Protein AF-0000000078074806 (afdb_homodimer)

Structure (mmCIF, N/CA/C/O backbone):
data_AF-0000000078074806-model_v1
#
loop_
_entity.id
_entity.type
_entity.pdbx_description
1 polymer 'Unsaturated rhamnogalacturonyl hydrolase YesR'
#
loop_
_atom_site.group_PDB
_atom_site.id
_atom_site.type_symbol
_atom_site.label_atom_id
_atom_site.label_alt_id
_atom_site.label_comp_id
_atom_site.label_asym_id
_atom_site.label_entity_id
_atom_site.label_seq_id
_atom_site.pdbx_PDB_ins_code
_atom_site.Cartn_x
_atom_site.Cartn_y
_atom_site.Cartn_z
_atom_site.occupancy
_atom_site.B_iso_or_equiv
_atom_site.auth_seq_id
_atom_site.auth_comp_id
_atom_site.auth_asym_id
_atom_site.auth_atom_id
_atom_site.pdbx_PDB_model_num
ATOM 1 N N . MET A 1 1 ? -17.719 -22.875 -31.25 1 64.62 1 MET A N 1
ATOM 2 C CA . MET A 1 1 ? -16.484 -22.469 -30.578 1 64.62 1 MET A CA 1
ATOM 3 C C . MET A 1 1 ? -15.266 -22.734 -31.453 1 64.62 1 MET A C 1
ATOM 5 O O . MET A 1 1 ? -15.258 -23.688 -32.25 1 64.62 1 MET A O 1
ATOM 9 N N . PRO A 1 2 ? -14.43 -21.656 -31.641 1 72.56 2 PRO A N 1
ATOM 10 C CA . PRO A 1 2 ? -13.266 -21.984 -32.469 1 72.56 2 PRO A CA 1
ATOM 11 C C . PRO A 1 2 ? -12.516 -23.219 -31.984 1 72.56 2 PRO A C 1
ATOM 13 O O . PRO A 1 2 ? -12.445 -23.469 -30.781 1 72.56 2 PRO A O 1
ATOM 16 N N . THR A 1 3 ? -12.227 -24 -32.969 1 77.5 3 THR A N 1
ATOM 17 C CA . THR A 1 3 ? -11.453 -25.188 -32.625 1 77.5 3 THR A CA 1
ATOM 18 C C . THR A 1 3 ? -9.969 -24.859 -32.5 1 77.5 3 THR A C 1
ATOM 20 O O . THR A 1 3 ? -9.195 -25.641 -31.938 1 77.5 3 THR A O 1
ATOM 23 N N . HIS A 1 4 ? -9.609 -23.688 -33.062 1 81.44 4 HIS A N 1
ATOM 24 C CA . HIS A 1 4 ? -8.227 -23.234 -32.969 1 81.44 4 HIS A CA 1
ATOM 25 C C . HIS A 1 4 ? -8.164 -21.812 -32.438 1 81.44 4 HIS A C 1
ATOM 27 O O . HIS A 1 4 ? -9 -20.969 -32.781 1 81.44 4 HIS A O 1
ATOM 33 N N . VAL A 1 5 ? -7.348 -21.594 -31.547 1 84.12 5 VAL A N 1
ATOM 34 C CA . VAL A 1 5 ? -7.008 -20.281 -31.031 1 84.12 5 VAL A CA 1
ATOM 35 C C . VAL A 1 5 ? -5.496 -20.078 -31.094 1 84.12 5 VAL A C 1
ATOM 37 O O . VAL A 1 5 ? -4.73 -20.859 -30.531 1 84.12 5 VAL A O 1
ATOM 40 N N . HIS A 1 6 ? -5.02 -19.047 -31.859 1 86.56 6 HIS A N 1
ATOM 41 C CA . HIS A 1 6 ? -3.604 -18.766 -32.062 1 86.56 6 HIS A CA 1
ATOM 42 C C . HIS A 1 6 ? -2.887 -19.969 -32.656 1 86.56 6 HIS A C 1
ATOM 44 O O . HIS A 1 6 ? -1.795 -20.328 -32.219 1 86.56 6 HIS A O 1
ATOM 50 N N . SER A 1 7 ? -3.555 -20.719 -33.438 1 85.31 7 SER A N 1
ATOM 51 C CA . SER A 1 7 ? -3.047 -21.844 -34.219 1 85.31 7 SER A CA 1
ATOM 52 C C . SER A 1 7 ? -2.834 -23.062 -33.344 1 85.31 7 SER A C 1
ATOM 54 O O . SER A 1 7 ? -2.029 -23.938 -33.656 1 85.31 7 SER A O 1
ATOM 56 N N . ILE A 1 8 ? -3.488 -23.078 -32.188 1 88.94 8 ILE A N 1
ATOM 57 C CA . ILE A 1 8 ? -3.412 -24.219 -31.297 1 88.94 8 ILE A CA 1
ATOM 58 C C . ILE A 1 8 ? -4.789 -24.859 -31.156 1 88.94 8 ILE A C 1
ATOM 60 O O . ILE A 1 8 ? -5.777 -24.172 -30.875 1 88.94 8 ILE A O 1
ATOM 64 N N . ALA A 1 9 ? -4.855 -26.109 -31.391 1 90.94 9 ALA A N 1
ATOM 65 C CA . ALA A 1 9 ? -6.121 -26.828 -31.281 1 90.94 9 ALA A CA 1
ATOM 66 C C . ALA A 1 9 ? -6.488 -27.078 -29.828 1 90.94 9 ALA A C 1
ATOM 68 O O . ALA A 1 9 ? -5.629 -27.406 -29 1 90.94 9 ALA A O 1
ATOM 69 N N . SER A 1 10 ? -7.75 -26.906 -29.516 1 92.5 10 SER A N 1
ATOM 70 C CA . SER A 1 10 ? -8.211 -27.125 -28.156 1 92.5 10 SER A CA 1
ATOM 71 C C . SER A 1 10 ? -7.922 -28.547 -27.703 1 92.5 10 SER A C 1
ATOM 73 O O . SER A 1 10 ? -7.57 -28.781 -26.531 1 92.5 10 SER A O 1
ATOM 75 N N . GLN A 1 11 ? -8.031 -29.516 -28.562 1 93.31 11 GLN A N 1
ATOM 76 C CA . GLN A 1 11 ? -7.793 -30.922 -28.219 1 93.31 11 GLN A CA 1
ATOM 77 C C . GLN A 1 11 ? -6.344 -31.141 -27.797 1 93.31 11 GLN A C 1
ATOM 79 O O . GLN A 1 11 ? -6.074 -31.953 -26.906 1 93.31 11 GLN A O 1
ATOM 84 N N . ASP A 1 12 ? -5.473 -30.453 -28.406 1 93.75 12 ASP A N 1
ATOM 85 C CA . ASP A 1 12 ? -4.062 -30.547 -28.047 1 93.75 12 ASP A CA 1
ATOM 86 C C . ASP A 1 12 ? -3.807 -30 -26.641 1 93.75 12 ASP A C 1
ATOM 88 O O . ASP A 1 12 ? -3.018 -30.562 -25.891 1 93.75 12 ASP A O 1
ATOM 92 N N . VAL A 1 13 ? -4.48 -28.906 -26.375 1 95.88 13 VAL A N 1
ATOM 93 C CA . VAL A 1 13 ? -4.328 -28.281 -25.062 1 95.88 13 VAL A CA 1
ATOM 94 C C . VAL A 1 13 ? -4.863 -29.219 -23.984 1 95.88 13 VAL A C 1
ATOM 96 O O . VAL A 1 13 ? -4.211 -29.438 -22.953 1 95.88 13 VAL A O 1
ATOM 99 N N . HIS A 1 14 ? -6.043 -29.859 -24.188 1 96.06 14 HIS A N 1
ATOM 100 C CA . HIS A 1 14 ? -6.59 -30.828 -23.25 1 96.06 14 HIS A CA 1
ATOM 101 C C . HIS A 1 14 ? -5.629 -32 -23.047 1 96.06 14 HIS A C 1
ATOM 103 O O . HIS A 1 14 ? -5.406 -32.438 -21.922 1 96.06 14 HIS A O 1
ATOM 109 N N . SER A 1 15 ? -5.082 -32.5 -24.141 1 96.31 15 SER A N 1
ATOM 110 C CA . SER A 1 15 ? -4.16 -33.625 -24.078 1 96.31 15 SER A CA 1
ATOM 111 C C . SER A 1 15 ? -2.928 -33.281 -23.25 1 96.31 15 SER A C 1
ATOM 113 O O . SER A 1 15 ? -2.467 -34.094 -22.453 1 96.31 15 SER A O 1
ATOM 115 N N . GLN A 1 16 ? -2.43 -32.094 -23.469 1 96.81 16 GLN A N 1
ATOM 116 C CA . GLN A 1 16 ? -1.263 -31.656 -22.703 1 96.81 16 GLN A CA 1
ATOM 117 C C . GLN A 1 16 ? -1.582 -31.547 -21.219 1 96.81 16 GLN A C 1
ATOM 119 O O . GLN A 1 16 ? -0.776 -31.938 -20.375 1 96.81 16 GLN A O 1
ATOM 124 N N . ILE A 1 17 ? -2.74 -30.984 -20.875 1 97.88 17 ILE A N 1
ATOM 125 C CA . ILE A 1 17 ? -3.152 -30.844 -19.484 1 97.88 17 ILE A CA 1
ATOM 126 C C . ILE A 1 17 ? -3.248 -32.219 -18.828 1 97.88 17 ILE A C 1
ATOM 128 O O . ILE A 1 17 ? -2.764 -32.438 -17.719 1 97.88 17 ILE A O 1
ATOM 132 N N . GLN A 1 18 ? -3.83 -33.188 -19.562 1 97.5 18 GLN A N 1
ATOM 133 C CA . GLN A 1 18 ? -3.986 -34.531 -19.031 1 97.5 18 GLN A CA 1
ATOM 134 C C . GLN A 1 18 ? -2.631 -35.219 -18.812 1 97.5 18 GLN A C 1
ATOM 136 O O . GLN A 1 18 ? -2.445 -35.938 -17.844 1 97.5 18 GLN A O 1
ATOM 141 N N . GLN A 1 19 ? -1.716 -34.938 -19.688 1 96.69 19 GLN A N 1
ATOM 142 C CA . GLN A 1 19 ? -0.365 -35.469 -19.531 1 96.69 19 GLN A CA 1
ATOM 143 C C . GLN A 1 19 ? 0.332 -34.812 -18.328 1 96.69 19 GLN A C 1
ATOM 145 O O . GLN A 1 19 ? 1.058 -35.5 -17.594 1 96.69 19 GLN A O 1
ATOM 150 N N . LEU A 1 20 ? 0.167 -33.531 -18.188 1 97.94 20 LEU A N 1
ATOM 151 C CA . LEU A 1 20 ? 0.718 -32.812 -17.016 1 97.94 20 LEU A CA 1
ATOM 152 C C . LEU A 1 20 ? 0.18 -33.406 -15.727 1 97.94 20 LEU A C 1
ATOM 154 O O . LEU A 1 20 ? 0.93 -33.594 -14.766 1 97.94 20 LEU A O 1
ATOM 158 N N . ILE A 1 21 ? -1.146 -33.719 -15.656 1 97.38 21 ILE A N 1
ATOM 159 C CA . ILE A 1 21 ? -1.765 -34.312 -14.469 1 97.38 21 ILE A CA 1
ATOM 160 C C . ILE A 1 21 ? -1.192 -35.688 -14.227 1 97.38 21 ILE A C 1
ATOM 162 O O . ILE A 1 21 ? -0.861 -36.062 -13.094 1 97.38 21 ILE A O 1
ATOM 166 N N . HIS A 1 22 ? -1.071 -36.438 -15.328 1 95.44 22 HIS A N 1
ATOM 167 C CA . HIS A 1 22 ? -0.517 -37.781 -15.211 1 95.44 22 HIS A CA 1
ATOM 168 C C . HIS A 1 22 ? 0.884 -37.781 -14.609 1 95.44 22 HIS A C 1
ATOM 170 O O . HIS A 1 22 ? 1.188 -38.531 -13.703 1 95.44 22 HIS A O 1
ATOM 176 N N . GLU A 1 23 ? 1.688 -36.938 -15.164 1 94.44 23 GLU A N 1
ATOM 177 C CA . GLU A 1 23 ? 3.055 -36.844 -14.656 1 94.44 23 GLU A CA 1
ATOM 178 C C . GLU A 1 23 ? 3.078 -36.312 -13.219 1 94.44 23 GLU A C 1
ATOM 180 O O . GLU A 1 23 ? 3.965 -36.688 -12.445 1 94.44 23 GLU A O 1
ATOM 185 N N . LEU A 1 24 ? 2.186 -35.375 -12.875 1 95 24 LEU A N 1
ATOM 186 C CA . LEU A 1 24 ? 2.102 -34.812 -11.531 1 95 24 LEU A CA 1
ATOM 187 C C . LEU A 1 24 ? 1.818 -35.906 -10.5 1 95 24 LEU A C 1
ATOM 189 O O . LEU A 1 24 ? 2.506 -36 -9.484 1 95 24 LEU A O 1
ATOM 193 N N . VAL A 1 25 ? 0.855 -36.812 -10.742 1 94.56 25 VAL A N 1
ATOM 194 C CA . VAL A 1 25 ? 0.414 -37.781 -9.734 1 94.56 25 VAL A CA 1
ATOM 195 C C . VAL A 1 25 ? 1.349 -39 -9.727 1 94.56 25 VAL A C 1
ATOM 197 O O . VAL A 1 25 ? 1.273 -39.844 -8.836 1 94.56 25 VAL A O 1
ATOM 200 N N . ASN A 1 26 ? 2.289 -39 -10.75 1 91.12 26 ASN A N 1
ATOM 201 C CA . ASN A 1 26 ? 3.219 -40.125 -10.82 1 91.12 26 ASN A CA 1
ATOM 202 C C . ASN A 1 26 ? 4.66 -39.656 -10.617 1 91.12 26 ASN A C 1
ATOM 204 O O . ASN A 1 26 ? 5.598 -40.438 -10.852 1 91.12 26 ASN A O 1
ATOM 208 N N . ILE A 1 27 ? 4.852 -38.438 -10.297 1 86.12 27 ILE A N 1
ATOM 209 C CA . ILE A 1 27 ? 6.203 -37.938 -10.07 1 86.12 27 ILE A CA 1
ATOM 210 C C . ILE A 1 27 ? 6.832 -38.656 -8.883 1 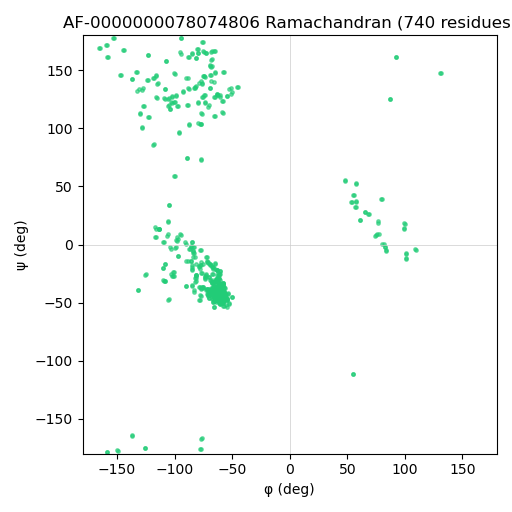86.12 27 ILE A C 1
ATOM 212 O O . ILE A 1 27 ? 6.172 -38.906 -7.863 1 86.12 27 ILE A O 1
ATOM 216 N N . LYS A 1 28 ? 7.961 -39.188 -8.992 1 82.69 28 LYS A N 1
ATOM 217 C CA . LYS A 1 28 ? 8.719 -39.812 -7.926 1 82.69 28 LYS A CA 1
ATOM 218 C C . LYS A 1 28 ? 10.164 -39.312 -7.902 1 82.69 28 LYS A C 1
ATOM 220 O O . LYS A 1 28 ? 10.781 -39.156 -8.961 1 82.69 28 LYS A O 1
ATOM 225 N N . ASP A 1 29 ? 10.57 -39 -6.766 1 82.88 29 ASP A N 1
ATOM 226 C CA . ASP A 1 29 ? 12.008 -38.75 -6.633 1 82.88 29 ASP A CA 1
ATOM 227 C C . ASP A 1 29 ? 12.773 -40.062 -6.535 1 82.88 29 ASP A C 1
ATOM 229 O O . ASP A 1 29 ? 12.875 -40.656 -5.453 1 82.88 29 ASP A O 1
ATOM 233 N N . THR A 1 30 ? 13.398 -40.438 -7.523 1 79.19 30 THR A N 1
ATOM 234 C CA . THR A 1 30 ? 14.039 -41.75 -7.562 1 79.19 30 THR A CA 1
ATOM 235 C C . THR A 1 30 ? 15.469 -41.688 -7.035 1 79.19 30 THR A C 1
ATOM 237 O O . THR A 1 30 ? 16.078 -42.688 -6.723 1 79.19 30 THR A O 1
ATOM 240 N N . THR A 1 31 ? 16 -40.562 -6.906 1 82.75 31 THR A N 1
ATOM 241 C CA . THR A 1 31 ? 17.406 -40.406 -6.52 1 82.75 31 THR A CA 1
ATOM 242 C C . THR A 1 31 ? 17.516 -40 -5.051 1 82.75 31 THR A C 1
ATOM 244 O O . THR A 1 31 ? 18.531 -40.25 -4.406 1 82.75 31 THR A O 1
ATOM 247 N N . GLY A 1 32 ? 16.469 -39.375 -4.547 1 84 32 GLY A N 1
ATOM 248 C CA . GLY A 1 32 ? 16.516 -38.812 -3.195 1 84 32 GLY A CA 1
ATOM 249 C C . GLY A 1 32 ? 17.219 -37.469 -3.111 1 84 32 GLY A C 1
ATOM 250 O O . GLY A 1 32 ? 17.359 -36.906 -2.025 1 84 32 GLY A O 1
ATOM 251 N N . GLU A 1 33 ? 17.688 -36.938 -4.148 1 83.94 33 GLU A N 1
ATOM 252 C CA . GLU A 1 33 ? 18.469 -35.688 -4.227 1 83.94 33 GLU A CA 1
ATOM 253 C C . GLU A 1 33 ? 17.656 -34.5 -3.773 1 83.94 33 GLU A C 1
ATOM 255 O O . GLU A 1 33 ? 18.203 -33.5 -3.285 1 83.94 33 GLU A O 1
ATOM 260 N N . PHE A 1 34 ? 16.422 -34.594 -3.809 1 85.94 34 PHE A N 1
ATOM 261 C CA . PHE A 1 34 ? 15.586 -33.406 -3.562 1 85.94 34 PHE A CA 1
ATOM 262 C C . PHE A 1 34 ? 14.742 -33.625 -2.311 1 85.94 34 PHE A C 1
ATOM 264 O O . PHE A 1 34 ? 13.742 -32.906 -2.115 1 85.94 34 PHE A O 1
ATOM 271 N N . LEU A 1 35 ? 15.117 -34.562 -1.604 1 86.06 35 LEU A N 1
ATOM 272 C CA . LEU A 1 35 ? 14.469 -34.75 -0.31 1 86.06 35 LEU A CA 1
ATOM 273 C C . LEU A 1 35 ? 15 -33.781 0.718 1 86.06 35 LEU A C 1
ATOM 275 O O . LEU A 1 35 ? 16.188 -33.438 0.715 1 86.06 35 LEU A O 1
ATOM 279 N N . MET A 1 36 ? 14.078 -33.25 1.518 1 86.25 36 MET A N 1
ATOM 280 C CA . MET A 1 36 ? 14.453 -32.375 2.615 1 86.25 36 MET A CA 1
ATOM 281 C C . MET A 1 36 ? 14.406 -33.094 3.949 1 86.25 36 MET A C 1
ATOM 283 O O . MET A 1 36 ? 13.383 -33.688 4.309 1 86.25 36 MET A O 1
ATOM 287 N N . THR A 1 37 ? 15.531 -33.125 4.645 1 86.31 37 THR A N 1
ATOM 288 C CA . THR A 1 37 ? 15.586 -33.75 5.961 1 86.31 37 THR A CA 1
ATOM 289 C C . THR A 1 37 ? 15.508 -32.688 7.066 1 86.31 37 THR A C 1
ATOM 291 O O . THR A 1 37 ? 16.328 -31.781 7.117 1 86.31 37 THR A O 1
ATOM 294 N N . LEU A 1 38 ? 14.57 -32.844 7.867 1 87.19 38 LEU A N 1
ATOM 295 C CA . LEU A 1 38 ? 14.391 -31.938 8.984 1 87.19 38 LEU A CA 1
ATOM 296 C C . LEU A 1 38 ? 15.336 -32.281 10.133 1 87.19 38 LEU A C 1
ATOM 298 O O . LEU A 1 38 ? 15.953 -33.344 10.133 1 87.19 38 LEU A O 1
ATOM 302 N N . ALA A 1 39 ? 15.43 -31.375 11.109 1 80.75 39 ALA A N 1
ATOM 303 C CA . ALA A 1 39 ? 16.359 -31.531 12.234 1 80.75 39 ALA A CA 1
ATOM 304 C C . ALA A 1 39 ? 16 -32.75 13.07 1 80.75 39 ALA A C 1
ATOM 306 O O . ALA A 1 39 ? 16.875 -33.406 13.625 1 80.75 39 ALA A O 1
ATOM 307 N N . ASP A 1 40 ? 14.75 -33.062 13.078 1 86.12 40 ASP A N 1
ATOM 308 C CA . ASP A 1 40 ? 14.312 -34.188 13.922 1 86.12 40 ASP A CA 1
ATOM 309 C C . ASP A 1 40 ? 14.344 -35.5 13.148 1 86.12 40 ASP A C 1
ATOM 311 O O . ASP A 1 40 ? 13.883 -36.531 13.648 1 86.12 40 ASP A O 1
ATOM 315 N N . GLY A 1 41 ? 14.789 -35.469 11.898 1 86.75 41 GLY A N 1
ATOM 316 C CA . GLY A 1 41 ? 15 -36.656 11.125 1 86.75 41 GLY A CA 1
ATOM 317 C C . GLY A 1 41 ? 13.875 -36.938 10.148 1 86.75 41 GLY A C 1
ATOM 318 O O . GLY A 1 41 ? 14 -37.844 9.297 1 86.75 41 GLY A O 1
ATOM 319 N N . GLN A 1 42 ? 12.852 -36.219 10.242 1 88.19 42 GLN A N 1
ATOM 320 C CA . GLN A 1 42 ? 11.75 -36.406 9.297 1 88.19 42 GLN A CA 1
ATOM 321 C C . GLN A 1 42 ? 12.172 -36.031 7.883 1 88.19 42 GLN A C 1
ATOM 323 O O . GLN A 1 42 ? 12.914 -35.062 7.695 1 88.19 42 GLN A O 1
ATOM 328 N N . ILE A 1 43 ? 11.695 -36.844 7.012 1 89.69 43 ILE A N 1
ATOM 329 C CA . ILE A 1 43 ? 12.016 -36.594 5.609 1 89.69 43 ILE A CA 1
ATOM 330 C C . ILE A 1 43 ? 10.797 -36 4.902 1 89.69 43 ILE A C 1
ATOM 332 O O . ILE A 1 43 ? 9.695 -36.562 4.977 1 89.69 43 ILE A O 1
ATOM 336 N N . ILE A 1 44 ? 11.023 -34.875 4.273 1 90.12 44 ILE A N 1
ATOM 337 C CA . ILE A 1 44 ? 9.984 -34.219 3.482 1 90.12 44 ILE A CA 1
ATOM 338 C C . ILE A 1 44 ? 10.273 -34.406 1.996 1 90.12 44 ILE A C 1
ATOM 340 O O . ILE A 1 44 ? 11.344 -34.031 1.511 1 90.12 44 ILE A O 1
ATOM 344 N N . ASP A 1 45 ? 9.383 -35.031 1.312 1 91 45 ASP A N 1
ATOM 345 C CA . ASP A 1 45 ? 9.453 -35.188 -0.137 1 91 45 ASP A CA 1
ATOM 346 C C . ASP A 1 45 ? 8.633 -34.125 -0.852 1 91 45 ASP A C 1
ATOM 348 O O . ASP A 1 45 ? 7.445 -34.312 -1.114 1 91 45 ASP A O 1
ATOM 352 N N . THR A 1 46 ? 9.266 -33.062 -1.291 1 90.06 46 THR A N 1
ATOM 353 C CA . THR A 1 46 ? 8.562 -31.938 -1.909 1 90.06 46 THR A CA 1
ATOM 354 C C . THR A 1 46 ? 8.312 -32.188 -3.391 1 90.06 46 THR A C 1
ATOM 356 O O . THR A 1 46 ? 7.648 -31.406 -4.066 1 90.06 46 THR A O 1
ATOM 359 N N . LYS A 1 47 ? 8.82 -33.25 -3.914 1 90.38 47 LYS A N 1
ATOM 360 C CA . LYS A 1 47 ? 8.758 -33.594 -5.336 1 90.38 47 LYS A CA 1
ATOM 361 C C . LYS A 1 47 ? 7.762 -34.688 -5.605 1 90.38 47 LYS A C 1
ATOM 363 O O . LYS A 1 47 ? 6.957 -34.625 -6.539 1 90.38 47 LYS A O 1
ATOM 368 N N . GLY A 1 48 ? 7.844 -35.719 -4.793 1 90.25 48 GLY A N 1
ATOM 369 C CA . GLY A 1 48 ? 6.918 -36.844 -4.973 1 90.25 48 GLY A CA 1
ATOM 370 C C . GLY A 1 48 ? 5.488 -36.469 -4.613 1 90.25 48 GLY A C 1
ATOM 371 O O . GLY A 1 48 ? 5.25 -35.625 -3.75 1 90.25 48 GLY A O 1
ATOM 372 N N . TRP A 1 49 ? 4.516 -37.156 -5.195 1 92.94 49 TRP A N 1
ATOM 373 C CA . TRP A 1 49 ? 3.1 -36.812 -5.105 1 92.94 49 TRP A CA 1
ATOM 374 C C . TRP A 1 49 ? 2.551 -37.125 -3.715 1 92.94 49 TRP A C 1
ATOM 376 O O . TRP A 1 49 ? 1.612 -36.469 -3.254 1 92.94 49 TRP A O 1
ATOM 386 N N . ASN A 1 50 ? 3.131 -38.031 -3.039 1 91.38 50 ASN A N 1
ATOM 387 C CA . ASN A 1 50 ? 2.537 -38.562 -1.81 1 91.38 50 ASN A CA 1
ATOM 388 C C . ASN A 1 50 ? 3.184 -37.938 -0.574 1 91.38 50 ASN A C 1
ATOM 390 O O . ASN A 1 50 ? 3.736 -38.656 0.266 1 91.38 50 ASN A O 1
ATOM 394 N N . ASP A 1 51 ? 3.15 -36.688 -0.397 1 94.38 51 ASP A N 1
ATOM 395 C CA . ASP A 1 51 ? 3.584 -35.938 0.78 1 94.38 51 ASP A CA 1
ATOM 396 C C . ASP A 1 51 ? 2.771 -34.656 0.945 1 94.38 51 ASP A C 1
ATOM 398 O O . ASP A 1 51 ? 1.771 -34.438 0.252 1 94.38 51 ASP A O 1
ATOM 402 N N . TRP A 1 52 ? 3.088 -33.844 1.929 1 95.56 52 TRP A N 1
ATOM 403 C CA . TRP A 1 52 ? 2.314 -32.656 2.281 1 95.56 52 TRP A CA 1
ATOM 404 C C . TRP A 1 52 ? 3.213 -31.438 2.367 1 95.56 52 TRP A C 1
ATOM 406 O O . TRP A 1 52 ? 3.908 -31.234 3.367 1 95.56 52 TRP A O 1
ATOM 416 N N . GLU A 1 53 ? 3.207 -30.656 1.378 1 95.62 53 GLU A N 1
ATOM 417 C CA . GLU A 1 53 ? 3.932 -29.406 1.273 1 95.62 53 GLU A CA 1
ATOM 418 C C . GLU A 1 53 ? 3.236 -28.438 0.311 1 95.62 53 GLU A C 1
ATOM 420 O O . GLU A 1 53 ? 2.223 -28.797 -0.298 1 95.62 53 GLU A O 1
ATOM 425 N N . TRP A 1 54 ? 3.799 -27.219 0.176 1 97.31 54 TRP A N 1
ATOM 426 C CA . TRP A 1 54 ? 3.189 -26.219 -0.697 1 97.31 54 TRP A CA 1
ATOM 427 C C . TRP A 1 54 ? 3.205 -26.688 -2.15 1 97.31 54 TRP A C 1
ATOM 429 O O . TRP A 1 54 ? 2.316 -26.328 -2.93 1 97.31 54 TRP A O 1
ATOM 439 N N . THR A 1 55 ? 4.188 -27.469 -2.582 1 96.81 55 THR A N 1
ATOM 440 C CA . THR A 1 55 ? 4.262 -27.969 -3.953 1 96.81 55 THR A CA 1
ATOM 441 C C . THR A 1 55 ? 3.035 -28.812 -4.289 1 96.81 55 THR A C 1
ATOM 443 O O . THR A 1 55 ? 2.488 -28.703 -5.391 1 96.81 55 THR A O 1
ATOM 446 N N . HIS A 1 56 ? 2.615 -29.594 -3.316 1 96.38 56 HIS A N 1
ATOM 447 C CA . HIS A 1 56 ? 1.402 -30.391 -3.479 1 96.38 56 HIS A CA 1
ATOM 448 C C . HIS A 1 56 ? 0.158 -29.516 -3.445 1 96.38 56 HIS A C 1
ATOM 450 O O . HIS A 1 56 ? -0.807 -29.766 -4.172 1 96.38 56 HIS A O 1
ATOM 456 N N . GLY A 1 57 ? 0.195 -28.469 -2.537 1 98.25 57 GLY A N 1
ATOM 457 C CA . GLY A 1 57 ? -0.909 -27.531 -2.521 1 98.25 57 GLY A CA 1
ATOM 458 C C . GLY A 1 57 ? -1.172 -26.891 -3.873 1 98.25 57 GLY A C 1
ATOM 459 O O . GLY A 1 57 ? -2.316 -26.844 -4.328 1 98.25 57 GLY A O 1
ATOM 460 N N . ILE A 1 58 ? -0.122 -26.453 -4.527 1 98.69 58 ILE A N 1
ATOM 461 C CA . ILE A 1 58 ? -0.251 -25.859 -5.852 1 98.69 58 ILE A CA 1
ATOM 462 C C . ILE A 1 58 ? -0.701 -26.922 -6.855 1 98.69 58 ILE A C 1
ATOM 464 O O . ILE A 1 58 ? -1.532 -26.656 -7.723 1 98.69 58 ILE A O 1
ATOM 468 N N . GLY A 1 59 ? -0.086 -28.156 -6.719 1 98.31 59 GLY A N 1
ATOM 469 C CA . GLY A 1 59 ? -0.521 -29.25 -7.559 1 98.31 59 GLY A CA 1
ATOM 470 C C . GLY A 1 59 ? -2.02 -29.484 -7.512 1 98.31 59 GLY A C 1
ATOM 471 O O . GLY A 1 59 ? -2.672 -29.594 -8.555 1 98.31 59 GLY A O 1
ATOM 472 N N . LEU A 1 60 ? -2.566 -29.594 -6.305 1 98.75 60 LEU A N 1
ATOM 473 C CA . LEU A 1 60 ? -3.994 -29.797 -6.09 1 98.75 60 LEU A CA 1
ATOM 474 C C . LEU A 1 60 ? -4.809 -28.672 -6.723 1 98.75 60 LEU A C 1
ATOM 476 O O . LEU A 1 60 ? -5.844 -28.922 -7.344 1 98.75 60 LEU A O 1
ATOM 480 N N . TYR A 1 61 ? -4.352 -27.453 -6.574 1 98.81 61 TYR A N 1
ATOM 481 C CA . TYR A 1 61 ? -5.07 -26.297 -7.105 1 98.81 61 TYR A CA 1
ATOM 482 C C . TYR A 1 61 ? -5.125 -26.344 -8.625 1 98.81 61 TYR A C 1
ATOM 484 O O . TYR A 1 61 ? -6.141 -26 -9.227 1 98.81 61 TYR A O 1
ATOM 492 N N . GLY A 1 62 ? -3.984 -26.766 -9.273 1 98.69 62 GLY A N 1
ATOM 493 C CA . GLY A 1 62 ? -3.984 -26.953 -10.719 1 98.69 62 GLY A CA 1
ATOM 494 C C . GLY A 1 62 ? -5.02 -27.953 -11.188 1 98.69 62 GLY A C 1
ATOM 495 O O . GLY A 1 62 ? -5.75 -27.703 -12.148 1 98.69 62 GLY A O 1
ATOM 496 N N . ILE A 1 63 ? -5.07 -29.109 -10.492 1 98.69 63 ILE A N 1
ATOM 497 C CA . ILE A 1 63 ? -6.055 -30.141 -10.836 1 98.69 63 ILE A CA 1
ATOM 498 C C . ILE A 1 63 ? -7.465 -29.578 -10.633 1 98.69 63 ILE A C 1
ATOM 500 O O . ILE A 1 63 ? -8.352 -29.812 -11.453 1 98.69 63 ILE A O 1
ATOM 504 N N . TRP A 1 64 ? -7.668 -28.844 -9.57 1 98.75 64 TRP A N 1
ATOM 505 C CA . TRP A 1 64 ? -8.969 -28.25 -9.297 1 98.75 64 TRP A CA 1
ATOM 506 C C . TRP A 1 64 ? -9.398 -27.344 -10.445 1 98.75 64 TRP A C 1
ATOM 508 O O . TRP A 1 64 ? -10.555 -27.375 -10.875 1 98.75 64 TRP A O 1
ATOM 518 N N . LYS A 1 65 ? -8.492 -26.5 -10.945 1 98.56 65 LYS A N 1
ATOM 519 C CA . LYS A 1 65 ? -8.828 -25.594 -12.047 1 98.56 65 LYS A CA 1
ATOM 520 C C . LYS A 1 65 ? -9.305 -26.359 -13.273 1 98.56 65 LYS A C 1
ATOM 522 O O . LYS A 1 65 ? -10.219 -25.922 -13.969 1 98.56 65 LYS A O 1
ATOM 527 N N . TYR A 1 66 ? -8.633 -27.469 -13.523 1 98.5 66 TYR A N 1
ATOM 528 C CA . TYR A 1 66 ? -9.055 -28.266 -14.664 1 98.5 66 TYR A CA 1
ATOM 529 C C . TYR A 1 66 ? -10.398 -28.938 -14.391 1 98.5 66 TYR A C 1
ATOM 531 O O . TYR A 1 66 ? -11.227 -29.078 -15.297 1 98.5 66 TYR A O 1
ATOM 539 N N . TYR A 1 67 ? -10.602 -29.391 -13.18 1 98.44 67 TYR A N 1
ATOM 540 C CA . TYR A 1 67 ? -11.906 -29.922 -12.789 1 98.44 67 TYR A CA 1
ATOM 541 C C . TYR A 1 67 ? -13 -28.875 -13.016 1 98.44 67 TYR A C 1
ATOM 543 O O . TYR A 1 67 ? -14.062 -29.188 -13.555 1 98.44 67 TYR A O 1
ATOM 551 N N . GLU A 1 68 ? -12.711 -27.672 -12.609 1 96.94 68 GLU A N 1
ATOM 552 C CA . GLU A 1 68 ? -13.672 -26.594 -12.797 1 96.94 68 GLU A CA 1
ATOM 553 C C . GLU A 1 68 ? -14.023 -26.422 -14.273 1 96.94 68 GLU A C 1
ATOM 555 O O . GLU A 1 68 ? -15.164 -26.094 -14.609 1 96.94 68 GLU A O 1
ATOM 560 N N . MET A 1 69 ? -13.078 -26.672 -15.117 1 95.69 69 MET A N 1
ATOM 561 C CA . MET A 1 69 ? -13.242 -26.469 -16.562 1 95.69 69 MET A CA 1
ATOM 562 C C . MET A 1 69 ? -14.023 -27.625 -17.172 1 95.69 69 MET A C 1
ATOM 564 O O . MET A 1 69 ? -14.859 -27.406 -18.047 1 95.69 69 MET A O 1
ATOM 568 N N . THR A 1 70 ? -13.797 -28.891 -16.656 1 96.62 70 THR A N 1
ATOM 569 C CA . THR A 1 70 ? -14.297 -30.062 -17.375 1 96.62 70 THR A CA 1
ATOM 570 C C . THR A 1 70 ? -15.477 -30.688 -16.625 1 96.62 70 THR A C 1
ATOM 572 O O . THR A 1 70 ? -16.297 -31.375 -17.234 1 96.62 70 THR A O 1
ATOM 575 N N . GLY A 1 71 ? -15.445 -30.562 -15.273 1 97.06 71 GLY A N 1
ATOM 576 C CA . GLY A 1 71 ? -16.484 -31.188 -14.461 1 97.06 71 GLY A CA 1
ATOM 577 C C . GLY A 1 71 ? -16.328 -32.688 -14.352 1 97.06 71 GLY A C 1
ATOM 578 O O . GLY A 1 71 ? -17.219 -33.375 -13.859 1 97.06 71 GLY A O 1
ATOM 579 N N . GLU A 1 72 ? -15.219 -33.219 -14.844 1 97.81 72 GLU A N 1
ATOM 580 C CA . GLU A 1 72 ? -15.023 -34.656 -14.82 1 97.81 72 GLU A CA 1
ATOM 581 C C . GLU A 1 72 ? -14.695 -35.156 -13.406 1 97.81 72 GLU A C 1
ATOM 583 O O . GLU A 1 72 ? -13.672 -34.75 -12.836 1 97.81 72 GLU A O 1
ATOM 588 N N . ASP A 1 73 ? -15.32 -36.094 -12.891 1 97.94 73 ASP A N 1
ATOM 589 C CA . ASP A 1 73 ? -15.266 -36.531 -11.5 1 97.94 73 ASP A CA 1
ATOM 590 C C . ASP A 1 73 ? -13.898 -37.125 -11.172 1 97.94 73 ASP A C 1
ATOM 592 O O . ASP A 1 73 ? -13.445 -37.062 -10.023 1 97.94 73 ASP A O 1
ATOM 596 N N . LYS A 1 74 ? -13.219 -37.719 -12.109 1 98.12 74 LYS A N 1
ATOM 597 C CA . LYS A 1 74 ? -11.953 -38.375 -11.852 1 98.12 74 LYS A CA 1
ATOM 598 C C . LYS A 1 74 ? -10.922 -37.406 -11.289 1 98.12 74 LYS A C 1
ATOM 600 O O . LYS A 1 74 ? -10.062 -37.781 -10.492 1 98.12 74 LYS A O 1
ATOM 605 N N . TYR A 1 75 ? -10.992 -36.188 -11.742 1 98.56 75 TYR A N 1
ATOM 606 C CA . TYR A 1 75 ? -10.047 -35.188 -11.242 1 98.56 75 TYR A CA 1
ATOM 607 C C . TYR A 1 75 ? -10.367 -34.812 -9.805 1 98.56 75 TYR A C 1
ATOM 609 O O . TYR A 1 75 ? -9.461 -34.656 -8.984 1 98.56 75 TYR A O 1
ATOM 617 N N . LEU A 1 76 ? -11.648 -34.625 -9.469 1 98.62 76 LEU A N 1
ATOM 618 C CA . LEU A 1 76 ? -12.055 -34.406 -8.078 1 98.62 76 LEU A CA 1
ATOM 619 C C . LEU A 1 76 ? -11.641 -35.594 -7.215 1 98.62 76 LEU A C 1
ATOM 621 O O . LEU A 1 76 ? -11.195 -35.406 -6.078 1 98.62 76 LEU A O 1
ATOM 625 N N . GLN A 1 77 ? -11.781 -36.781 -7.758 1 98.56 77 GLN A N 1
ATOM 626 C CA . GLN A 1 77 ? -11.414 -38 -7.027 1 98.56 77 GLN A CA 1
ATOM 627 C C . GLN A 1 77 ? -9.922 -38.031 -6.699 1 98.56 77 GLN A C 1
ATOM 629 O O . GLN A 1 77 ? -9.523 -38.438 -5.613 1 98.56 77 GLN A O 1
ATOM 634 N N . ILE A 1 78 ? -9.109 -37.562 -7.652 1 98.31 78 ILE A N 1
ATOM 635 C CA . ILE A 1 78 ? -7.672 -37.469 -7.418 1 98.31 78 ILE A CA 1
ATOM 636 C C . ILE A 1 78 ? -7.402 -36.594 -6.199 1 98.31 78 ILE A C 1
ATOM 638 O O . ILE A 1 78 ? -6.617 -36.938 -5.324 1 98.31 78 ILE A O 1
ATOM 642 N N . ILE A 1 79 ? -8.07 -35.438 -6.117 1 98.75 79 ILE A N 1
ATOM 643 C CA . ILE A 1 79 ? -7.895 -34.469 -5.039 1 98.75 79 ILE A CA 1
ATOM 644 C C . ILE A 1 79 ? -8.359 -35.062 -3.717 1 98.75 79 ILE A C 1
ATOM 646 O O . ILE A 1 79 ? -7.629 -35.031 -2.723 1 98.75 79 ILE A O 1
ATOM 650 N N . GLU A 1 80 ? -9.523 -35.688 -3.721 1 98.62 80 GLU A N 1
ATOM 651 C CA . GLU A 1 80 ? -10.094 -36.25 -2.496 1 98.62 80 GLU A CA 1
ATOM 652 C C . GLU A 1 80 ? -9.273 -37.438 -1.998 1 98.62 80 GLU A C 1
ATOM 654 O O . GLU A 1 80 ? -9.109 -37.625 -0.791 1 98.62 80 GLU A O 1
ATOM 659 N N . ASP A 1 81 ? -8.766 -38.25 -2.965 1 98.38 81 ASP A N 1
ATOM 660 C CA . ASP A 1 81 ? -7.902 -39.375 -2.584 1 98.38 81 ASP A CA 1
ATOM 661 C C . ASP A 1 81 ? -6.633 -38.875 -1.9 1 98.38 81 ASP A C 1
ATOM 663 O O . ASP A 1 81 ? -6.168 -39.469 -0.928 1 98.38 81 ASP A O 1
ATOM 667 N N . TRP A 1 82 ? -6.07 -37.812 -2.438 1 98.19 82 TRP A N 1
ATOM 668 C CA . TRP A 1 82 ? -4.867 -37.219 -1.835 1 98.19 82 TRP A CA 1
ATOM 669 C C . TRP A 1 82 ? -5.133 -36.781 -0.397 1 98.19 82 TRP A C 1
ATOM 671 O O . TRP A 1 82 ? -4.398 -37.156 0.518 1 98.19 82 TRP A O 1
ATOM 681 N N . PHE A 1 83 ? -6.207 -36.031 -0.161 1 98.5 83 PHE A N 1
ATOM 682 C CA . PHE A 1 83 ? -6.531 -35.531 1.173 1 98.5 83 PHE A CA 1
ATOM 683 C C . PHE A 1 83 ? -6.812 -36.688 2.123 1 98.5 83 PHE A C 1
ATOM 685 O O . PHE A 1 83 ? -6.348 -36.688 3.268 1 98.5 83 PHE A O 1
ATOM 692 N N . SER A 1 84 ? -7.609 -37.688 1.635 1 98 84 SER A N 1
ATOM 693 C CA . SER A 1 84 ? -7.922 -38.844 2.465 1 98 84 SER A CA 1
ATOM 694 C C . SER A 1 84 ? -6.652 -39.531 2.951 1 98 84 SER A C 1
ATOM 696 O O . SER A 1 84 ? -6.531 -39.844 4.137 1 98 84 SER A O 1
ATOM 698 N N . ALA A 1 85 ? -5.742 -39.75 2.07 1 97.69 85 ALA A N 1
ATOM 699 C CA . ALA A 1 85 ? -4.488 -40.438 2.408 1 97.69 85 ALA A CA 1
ATOM 700 C C . ALA A 1 85 ? -3.658 -39.594 3.369 1 97.69 85 ALA A C 1
ATOM 702 O O . ALA A 1 85 ? -3.105 -40.094 4.344 1 97.69 85 ALA A O 1
ATOM 703 N N . ARG A 1 86 ? -3.537 -38.281 3.123 1 97.25 86 ARG A N 1
ATOM 704 C CA . ARG A 1 86 ? -2.711 -37.375 3.941 1 97.25 86 ARG A CA 1
ATOM 705 C C . ARG A 1 86 ? -3.326 -37.188 5.32 1 97.25 86 ARG A C 1
ATOM 707 O O . ARG A 1 86 ? -2.609 -37.094 6.32 1 97.25 86 ARG A O 1
ATOM 714 N N . PHE A 1 87 ? -4.672 -37.094 5.371 1 97.19 87 PHE A N 1
ATOM 715 C CA . PHE A 1 87 ? -5.336 -36.938 6.66 1 97.19 87 PHE A CA 1
ATOM 716 C C . PHE A 1 87 ? -5.094 -38.156 7.543 1 97.19 87 PHE A C 1
ATOM 718 O O . PHE A 1 87 ? -4.949 -38.031 8.758 1 97.19 87 PHE A O 1
ATOM 725 N N . LYS A 1 88 ? -5.051 -39.312 6.945 1 96.62 88 LYS A N 1
ATOM 726 C CA . LYS A 1 88 ? -4.754 -40.531 7.684 1 96.62 88 LYS A CA 1
ATOM 727 C C . LYS A 1 88 ? -3.32 -40.531 8.203 1 96.62 88 LYS A C 1
ATOM 729 O O . LYS A 1 88 ? -3.057 -40.969 9.328 1 96.62 88 LYS A O 1
ATOM 734 N N . GLU A 1 89 ? -2.391 -40.062 7.391 1 95 89 GLU A N 1
ATOM 735 C CA . GLU A 1 89 ? -0.973 -40.031 7.742 1 95 89 GLU A CA 1
ATOM 736 C C . GLU A 1 89 ? -0.686 -38.906 8.75 1 95 89 GLU A C 1
ATOM 738 O O . GLU A 1 89 ? 0.153 -39.062 9.641 1 95 89 GLU A O 1
ATOM 743 N N . GLY A 1 90 ? -1.387 -37.781 8.555 1 92.12 90 GLY A N 1
ATOM 744 C CA . GLY A 1 90 ? -1.124 -36.625 9.375 1 92.12 90 GLY A CA 1
ATOM 745 C C . GLY A 1 90 ? -0.102 -35.688 8.758 1 92.12 90 GLY A C 1
ATOM 746 O O . GLY A 1 90 ? 0.601 -36.062 7.816 1 92.12 90 GLY A O 1
ATOM 747 N N . HIS A 1 91 ? -0.025 -34.469 9.18 1 89.88 91 HIS A N 1
ATOM 748 C CA . HIS A 1 91 ? 0.956 -33.469 8.727 1 89.88 91 HIS A CA 1
ATOM 749 C C . HIS A 1 91 ? 2.164 -33.438 9.656 1 89.88 91 HIS A C 1
ATOM 751 O O . HIS A 1 91 ? 2.105 -33.938 10.781 1 89.88 91 HIS A O 1
ATOM 757 N N . LYS A 1 92 ? 3.229 -32.844 9.219 1 89.62 92 LYS A N 1
ATOM 758 C CA . LYS A 1 92 ? 4.469 -32.812 9.984 1 89.62 92 LYS A CA 1
ATOM 759 C C . LYS A 1 92 ? 4.711 -31.438 10.586 1 89.62 92 LYS A C 1
ATOM 761 O O . LYS A 1 92 ? 5.848 -31.078 10.891 1 89.62 92 LYS A O 1
ATOM 766 N N . GLY A 1 93 ? 3.639 -30.672 10.695 1 92.62 93 GLY A N 1
ATOM 767 C CA . GLY A 1 93 ? 3.764 -29.344 11.281 1 92.62 93 GLY A CA 1
ATOM 768 C C . GLY A 1 93 ? 3.111 -28.266 10.438 1 92.62 93 GLY A C 1
ATOM 769 O O . GLY A 1 93 ? 3.086 -28.344 9.211 1 92.62 93 GLY A O 1
ATOM 770 N N . LYS A 1 94 ? 2.625 -27.297 11.18 1 96.56 94 LYS A N 1
ATOM 771 C CA . LYS A 1 94 ? 2.004 -26.141 10.516 1 96.56 94 LYS A CA 1
ATOM 772 C C . LYS A 1 94 ? 3.039 -25.078 10.188 1 96.56 94 LYS A C 1
ATOM 774 O O . LYS A 1 94 ? 3.92 -24.781 10.992 1 96.56 94 LYS A O 1
ATOM 779 N N . ASN A 1 95 ? 3.047 -24.547 9.07 1 97.5 95 ASN A N 1
ATOM 780 C CA . ASN A 1 95 ? 3.801 -23.375 8.641 1 97.5 95 ASN A CA 1
ATOM 781 C C . ASN A 1 95 ? 3.178 -22.734 7.41 1 97.5 95 ASN A C 1
ATOM 783 O O . ASN A 1 95 ? 2.102 -23.141 6.969 1 97.5 95 ASN A O 1
ATOM 787 N N . ILE A 1 96 ? 3.754 -21.703 6.902 1 98.44 96 ILE A N 1
ATOM 788 C CA . ILE A 1 96 ? 3.229 -20.953 5.77 1 98.44 96 ILE A CA 1
ATOM 789 C C . ILE A 1 96 ? 2.99 -21.906 4.59 1 98.44 96 ILE A C 1
ATOM 791 O O . ILE A 1 96 ? 1.918 -21.891 3.984 1 98.44 96 ILE A O 1
ATOM 795 N N . ASN A 1 97 ? 3.914 -22.734 4.293 1 97.75 97 ASN A N 1
ATOM 796 C CA . ASN A 1 97 ? 3.912 -23.609 3.119 1 97.75 97 ASN A CA 1
ATOM 797 C C . ASN A 1 97 ? 2.861 -24.703 3.24 1 97.75 97 ASN A C 1
ATOM 799 O O . ASN A 1 97 ? 2.098 -24.938 2.303 1 97.75 97 ASN A O 1
ATOM 803 N N . THR A 1 98 ? 2.777 -25.359 4.375 1 97.69 98 THR A N 1
ATOM 804 C CA . THR A 1 98 ? 1.905 -26.516 4.543 1 97.69 98 THR A CA 1
ATOM 805 C C . THR A 1 98 ? 0.441 -26.078 4.574 1 97.69 98 THR A C 1
ATOM 807 O O . THR A 1 98 ? -0.458 -26.922 4.453 1 97.69 98 THR A O 1
ATOM 810 N N . MET A 1 99 ? 0.214 -24.828 4.668 1 98.5 99 MET A N 1
ATOM 811 C CA . MET A 1 99 ? -1.144 -24.297 4.648 1 98.5 99 MET A CA 1
ATOM 812 C C . MET A 1 99 ? -1.706 -24.281 3.23 1 98.5 99 MET A C 1
ATOM 814 O O . MET A 1 99 ? -2.924 -24.25 3.041 1 98.5 99 MET A O 1
ATOM 818 N N . ALA A 1 100 ? -0.893 -24.422 2.25 1 98.62 100 ALA A N 1
ATOM 819 C CA . ALA A 1 100 ? -1.228 -24.172 0.851 1 98.62 100 ALA A CA 1
ATOM 820 C C . ALA A 1 100 ? -2.307 -25.141 0.366 1 98.62 100 ALA A C 1
ATOM 822 O O . ALA A 1 100 ? -3.127 -24.781 -0.485 1 98.62 100 ALA A O 1
ATOM 823 N N . VAL A 1 101 ? -2.357 -26.344 0.926 1 98.69 101 VAL A N 1
ATOM 824 C CA . VAL A 1 101 ? -3.252 -27.391 0.429 1 98.69 101 VAL A CA 1
ATOM 825 C C . VAL A 1 101 ? -4.699 -27 0.726 1 98.69 101 VAL A C 1
ATOM 827 O O . VAL A 1 101 ? -5.625 -27.5 0.072 1 98.69 101 VAL A O 1
ATOM 830 N N . PHE A 1 102 ? -4.891 -26.062 1.625 1 98.88 102 PHE A N 1
ATOM 831 C CA . PHE A 1 102 ? -6.23 -25.797 2.139 1 98.88 102 PHE A CA 1
ATOM 832 C C . PHE A 1 102 ? -6.98 -24.828 1.234 1 98.88 102 PHE A C 1
ATOM 834 O O . PHE A 1 102 ? -8.195 -24.656 1.367 1 98.88 102 PHE A O 1
ATOM 841 N N . LEU A 1 103 ? -6.27 -24.156 0.314 1 98.94 103 LEU A N 1
ATOM 842 C CA . LEU A 1 103 ? -7.008 -23.422 -0.706 1 98.94 103 LEU A CA 1
ATOM 843 C C . LEU A 1 103 ? -7.93 -24.359 -1.486 1 98.94 103 LEU A C 1
ATOM 845 O O . LEU A 1 103 ? -9.141 -24.141 -1.541 1 98.94 103 LEU A O 1
ATOM 849 N N . THR A 1 104 ? -7.348 -25.422 -2.006 1 98.94 104 THR A N 1
ATOM 850 C CA . THR A 1 104 ? -8.117 -26.375 -2.791 1 98.94 104 THR A CA 1
ATOM 851 C C . THR A 1 104 ? -9.148 -27.094 -1.919 1 98.94 104 THR A C 1
ATOM 853 O O . THR A 1 104 ? -10.281 -27.312 -2.344 1 98.94 104 THR A O 1
ATOM 856 N N . LEU A 1 105 ? -8.734 -27.438 -0.7 1 98.94 105 LEU A N 1
ATOM 857 C CA . LEU A 1 105 ? -9.688 -28.125 0.167 1 98.94 105 LEU A CA 1
ATOM 858 C C . LEU A 1 105 ? -10.93 -27.281 0.389 1 98.94 105 LEU A C 1
ATOM 860 O O . LEU A 1 105 ? -12.047 -27.812 0.458 1 98.94 105 LEU A O 1
ATOM 864 N N . ALA A 1 106 ? -10.742 -26 0.595 1 98.94 106 ALA A N 1
ATOM 865 C CA . ALA A 1 106 ? -11.875 -25.109 0.819 1 98.94 106 ALA A CA 1
ATOM 866 C C . ALA A 1 106 ? -12.828 -25.125 -0.374 1 98.94 106 ALA A C 1
ATOM 868 O O . ALA A 1 106 ? -14.047 -25.125 -0.203 1 98.94 106 ALA A O 1
ATOM 869 N N . PHE A 1 107 ? -12.266 -25.125 -1.576 1 98.88 107 PHE A N 1
ATOM 870 C CA . PHE A 1 107 ? -13.102 -25.25 -2.766 1 98.88 107 PHE A CA 1
ATOM 871 C C . PHE A 1 107 ? -13.836 -26.578 -2.781 1 98.88 107 PHE A C 1
ATOM 873 O O . PHE A 1 107 ? -15.031 -26.625 -3.078 1 98.88 107 PHE A O 1
ATOM 880 N N . VAL A 1 108 ? -13.117 -27.656 -2.488 1 98.81 108 VAL A N 1
ATOM 881 C CA . VAL A 1 108 ? -13.695 -28.984 -2.498 1 98.81 108 VAL A CA 1
ATOM 882 C C . VAL A 1 108 ? -14.805 -29.078 -1.45 1 98.81 108 VAL A C 1
ATOM 884 O O . VAL A 1 108 ? -15.859 -29.672 -1.701 1 98.81 108 VAL A O 1
ATOM 887 N N . TYR A 1 109 ? -14.547 -28.516 -0.301 1 98.81 109 TYR A N 1
ATOM 888 C CA . TYR A 1 109 ? -15.555 -28.484 0.752 1 98.81 109 TYR A CA 1
ATOM 889 C C . TYR A 1 109 ? -16.812 -27.75 0.288 1 98.81 109 TYR A C 1
ATOM 891 O O . TYR A 1 109 ? -17.922 -28.188 0.55 1 98.81 109 TYR A O 1
ATOM 899 N N . GLU A 1 110 ? -16.594 -26.625 -0.311 1 98.56 110 GLU A N 1
ATOM 900 C CA . GLU A 1 110 ? -17.719 -25.859 -0.83 1 98.56 110 GLU A CA 1
ATOM 901 C C . GLU A 1 110 ? -18.531 -26.688 -1.8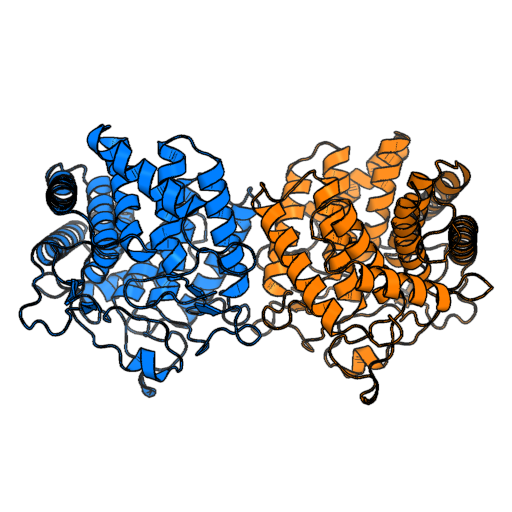22 1 98.56 110 GLU A C 1
ATOM 903 O O . GLU A 1 110 ? -19.766 -26.594 -1.843 1 98.56 110 GLU A O 1
ATOM 908 N N . LYS A 1 111 ? -17.844 -27.5 -2.6 1 98 111 LYS A N 1
ATOM 909 C CA . LYS A 1 111 ? -18.469 -28.312 -3.641 1 98 111 LYS A CA 1
ATOM 910 C C . LYS A 1 111 ? -19.156 -29.531 -3.043 1 98 111 LYS A C 1
ATOM 912 O O . LYS A 1 111 ? -20.281 -29.859 -3.408 1 98 111 LYS A O 1
ATOM 917 N N . THR A 1 112 ? -18.531 -30.219 -2.111 1 97.88 112 THR A N 1
ATOM 918 C CA . THR A 1 112 ? -18.953 -31.547 -1.69 1 97.88 112 THR A CA 1
ATOM 919 C C . THR A 1 112 ? -19.719 -31.469 -0.373 1 97.88 112 THR A C 1
ATOM 921 O O . THR A 1 112 ? -20.453 -32.406 -0.026 1 97.88 112 THR A O 1
ATOM 924 N N . LYS A 1 113 ? -19.422 -30.469 0.398 1 97.88 113 LYS A N 1
ATOM 925 C CA . LYS A 1 113 ? -19.984 -30.297 1.738 1 97.88 113 LYS A CA 1
ATOM 926 C C . LYS A 1 113 ? -19.609 -31.469 2.641 1 97.88 113 LYS A C 1
ATOM 928 O O . LYS A 1 113 ? -20.344 -31.781 3.588 1 97.88 113 LYS A O 1
ATOM 933 N N . ASN A 1 114 ? -18.578 -32.156 2.264 1 97.94 114 ASN A N 1
ATOM 934 C CA . ASN A 1 114 ? -18.078 -33.25 3.104 1 97.94 114 ASN A CA 1
ATOM 935 C C . ASN A 1 114 ? -17.688 -32.75 4.488 1 97.94 114 ASN A C 1
ATOM 937 O O . ASN A 1 114 ? -16.703 -32 4.625 1 97.94 114 ASN A O 1
ATOM 941 N N . PRO A 1 115 ? -18.375 -33.156 5.527 1 97.81 115 PRO A N 1
ATOM 942 C CA . PRO A 1 115 ? -18.156 -32.562 6.859 1 97.81 115 PRO A CA 1
ATOM 943 C C . PRO A 1 115 ? -16.781 -32.906 7.434 1 97.81 115 PRO A C 1
ATOM 945 O O . PRO A 1 115 ? -16.312 -32.219 8.352 1 97.81 115 PRO A O 1
ATOM 948 N N . THR A 1 116 ? -16.141 -33.938 6.922 1 97.81 116 THR A N 1
ATOM 949 C CA . THR A 1 116 ? -14.844 -34.344 7.453 1 97.81 116 THR A CA 1
ATOM 950 C C . THR A 1 116 ? -13.773 -33.312 7.125 1 97.81 116 THR A C 1
ATOM 952 O O . THR A 1 116 ? -12.688 -33.312 7.711 1 97.81 116 THR A O 1
ATOM 955 N N . TYR A 1 117 ? -14.047 -32.438 6.172 1 98.56 117 TYR A N 1
ATOM 956 C CA . TYR A 1 117 ? -13.07 -31.438 5.758 1 98.56 117 TYR A CA 1
ATOM 957 C C . TYR A 1 117 ? -13.133 -30.203 6.66 1 98.56 117 TYR A C 1
ATOM 959 O O . TYR A 1 117 ? -12.148 -29.469 6.781 1 98.56 117 TYR A O 1
ATOM 967 N N . LEU A 1 118 ? -14.242 -30 7.336 1 98.44 118 LEU A N 1
ATOM 968 C CA . LEU A 1 118 ? -14.523 -28.781 8.086 1 98.44 118 LEU A CA 1
ATOM 969 C C . LEU A 1 118 ? -13.539 -28.609 9.242 1 98.44 118 LEU A C 1
ATOM 971 O O . LEU A 1 118 ? -12.984 -27.531 9.438 1 98.44 118 LEU A O 1
ATOM 975 N N . PRO A 1 119 ? -13.281 -29.656 10.07 1 98.31 119 PRO A N 1
ATOM 976 C CA . PRO A 1 119 ? -12.352 -29.484 11.188 1 98.31 119 PRO A CA 1
ATOM 977 C C . PRO A 1 119 ? -10.953 -29.078 10.727 1 98.31 119 PRO A C 1
ATOM 979 O O . PRO A 1 119 ? -10.258 -28.328 11.422 1 98.31 119 PRO A O 1
ATOM 982 N N . TRP A 1 120 ? -10.523 -29.578 9.578 1 98.5 120 TRP A N 1
ATOM 983 C CA . TRP A 1 120 ? -9.219 -29.219 9.031 1 98.5 120 TRP A CA 1
ATOM 984 C C . TRP A 1 120 ? -9.18 -27.734 8.633 1 98.5 120 TRP A C 1
ATOM 986 O O . TRP A 1 120 ? -8.258 -27.016 9 1 98.5 120 TRP A O 1
ATOM 996 N N . LEU A 1 121 ? -10.18 -27.297 7.891 1 98.81 121 LEU A N 1
ATOM 997 C CA . LEU A 1 121 ? -10.258 -25.906 7.465 1 98.81 121 LEU A CA 1
ATOM 998 C C . LEU A 1 121 ? -10.297 -24.969 8.672 1 98.81 121 LEU A C 1
ATOM 1000 O O . LEU A 1 121 ? -9.562 -23.984 8.719 1 98.81 121 LEU A O 1
ATOM 1004 N N . ASP A 1 122 ? -11.117 -25.312 9.633 1 98.69 122 ASP A N 1
ATOM 1005 C CA . ASP A 1 122 ? -11.289 -24.5 10.836 1 98.69 122 ASP A CA 1
ATOM 1006 C C . ASP A 1 122 ? -9.977 -24.391 11.609 1 98.69 122 ASP A C 1
ATOM 1008 O O . ASP A 1 122 ? -9.531 -23.281 11.93 1 98.69 122 ASP A O 1
ATOM 1012 N N . ALA A 1 123 ? -9.336 -25.484 11.867 1 98.5 123 ALA A N 1
ATOM 1013 C CA . ALA A 1 123 ? -8.141 -25.531 12.703 1 98.5 123 ALA A CA 1
ATOM 1014 C C . ALA A 1 123 ? -6.992 -24.766 12.055 1 98.5 123 ALA A C 1
ATOM 1016 O O . ALA A 1 123 ? -6.246 -24.062 12.734 1 98.5 123 ALA A O 1
ATOM 1017 N N . TRP A 1 124 ? -6.848 -24.906 10.805 1 98.69 124 TRP A N 1
ATOM 1018 C CA . TRP A 1 124 ? -5.711 -24.281 10.133 1 98.69 124 TRP A CA 1
ATOM 1019 C C . TRP A 1 124 ? -5.938 -22.781 9.945 1 98.69 124 TRP A C 1
ATOM 1021 O O . TRP A 1 124 ? -4.992 -22 10.023 1 98.69 124 TRP A O 1
ATOM 1031 N N . ALA A 1 125 ? -7.16 -22.391 9.656 1 98.81 125 ALA A N 1
ATOM 1032 C CA . ALA A 1 125 ? -7.449 -20.969 9.578 1 98.81 125 ALA A CA 1
ATOM 1033 C C . ALA A 1 125 ? -7.266 -20.297 10.93 1 98.81 125 ALA A C 1
ATOM 1035 O O . ALA A 1 125 ? -6.738 -19.172 11.016 1 98.81 125 ALA A O 1
ATOM 1036 N N . GLU A 1 126 ? -7.684 -20.953 12.039 1 98.75 126 GLU A N 1
ATOM 1037 C CA . GLU A 1 126 ? -7.473 -20.438 13.391 1 98.75 126 GLU A CA 1
ATOM 1038 C C . GLU A 1 126 ? -5.984 -20.297 13.703 1 98.75 126 GLU A C 1
ATOM 1040 O O . GLU A 1 126 ? -5.562 -19.312 14.312 1 98.75 126 GLU A O 1
ATOM 1045 N N . TRP A 1 127 ? -5.234 -21.25 13.297 1 98.75 127 TRP A N 1
ATOM 1046 C CA . TRP A 1 127 ? -3.789 -21.188 13.484 1 98.75 127 TRP A CA 1
ATOM 1047 C C . TRP A 1 127 ? -3.207 -19.969 12.758 1 98.75 127 TRP A C 1
ATOM 1049 O O . TRP A 1 127 ? -2.43 -19.203 13.344 1 98.75 127 TRP A O 1
ATOM 1059 N N . ALA A 1 128 ? -3.559 -19.781 11.477 1 98.75 128 ALA A N 1
ATOM 1060 C CA . ALA A 1 128 ? -3.033 -18.672 10.695 1 98.75 128 ALA A CA 1
ATOM 1061 C C . ALA A 1 128 ? -3.379 -17.328 11.336 1 98.75 128 ALA A C 1
ATOM 1063 O O . ALA A 1 128 ? -2.561 -16.406 11.344 1 98.75 128 ALA A O 1
ATOM 1064 N N . MET A 1 129 ? -4.562 -17.281 11.945 1 98.5 129 MET A N 1
ATOM 1065 C CA . MET A 1 129 ? -5.07 -16.016 12.484 1 98.5 129 MET A CA 1
ATOM 1066 C C . MET A 1 129 ? -4.48 -15.742 13.867 1 98.5 129 MET A C 1
ATOM 1068 O O . MET A 1 129 ? -4.223 -14.586 14.211 1 98.5 129 MET A O 1
ATOM 1072 N N . HIS A 1 130 ? -4.211 -16.797 14.617 1 98.12 130 HIS A N 1
ATOM 1073 C CA . HIS A 1 130 ? -4.012 -16.531 16.031 1 98.12 130 HIS A CA 1
ATOM 1074 C C . HIS A 1 130 ? -2.664 -17.062 16.516 1 98.12 130 HIS A C 1
ATOM 1076 O O . HIS A 1 130 ? -2.098 -16.562 17.484 1 98.12 130 HIS A O 1
ATOM 1082 N N . ASP A 1 131 ? -2.123 -18.078 15.836 1 98.25 131 ASP A N 1
ATOM 1083 C CA . ASP A 1 131 ? -0.918 -18.734 16.344 1 98.25 131 ASP A CA 1
ATOM 1084 C C . ASP A 1 131 ? 0.286 -18.422 15.453 1 98.25 131 ASP A C 1
ATOM 1086 O O . ASP A 1 131 ? 1.429 -18.453 15.914 1 98.25 131 ASP A O 1
ATOM 1090 N N . LEU A 1 132 ? 0.088 -18.203 14.148 1 98.56 132 LEU A N 1
ATOM 1091 C CA . LEU A 1 132 ? 1.161 -17.875 13.219 1 98.56 132 LEU A CA 1
ATOM 1092 C C . LEU A 1 132 ? 1.883 -16.594 13.648 1 98.56 132 LEU A C 1
ATOM 1094 O O . LEU A 1 132 ? 1.249 -15.562 13.852 1 98.56 132 LEU A O 1
ATOM 1098 N N . PRO A 1 133 ? 3.189 -16.719 13.828 1 98.12 133 PRO A N 1
ATOM 1099 C CA . PRO A 1 133 ? 3.928 -15.516 14.195 1 98.12 133 PRO A CA 1
ATOM 1100 C C . PRO A 1 133 ? 3.76 -14.391 13.172 1 98.12 133 PRO A C 1
ATOM 1102 O O . PRO A 1 133 ? 3.658 -14.648 11.969 1 98.12 133 PRO A O 1
ATOM 1105 N N . ARG A 1 134 ? 3.816 -13.219 13.68 1 98.38 134 ARG A N 1
ATOM 1106 C CA . ARG A 1 134 ? 3.625 -12.039 12.844 1 98.38 134 ARG A CA 1
ATOM 1107 C C . ARG A 1 134 ? 4.887 -11.18 12.805 1 98.38 134 ARG A C 1
ATOM 1109 O O . ARG A 1 134 ? 5.625 -11.117 13.789 1 98.38 134 ARG A O 1
ATOM 1116 N N . THR A 1 135 ? 5.16 -10.57 11.734 1 98.56 135 THR A N 1
ATOM 1117 C CA . THR A 1 135 ? 6.191 -9.547 11.641 1 98.56 135 THR A CA 1
ATOM 1118 C C . THR A 1 135 ? 5.707 -8.234 12.258 1 98.56 135 THR A C 1
ATOM 1120 O O . THR A 1 135 ? 4.543 -8.125 12.648 1 98.56 135 THR A O 1
ATOM 1123 N N . LYS A 1 136 ? 6.684 -7.281 12.297 1 96.31 136 LYS A N 1
ATOM 1124 C CA . LYS A 1 136 ? 6.289 -5.91 12.602 1 96.31 136 LYS A CA 1
ATOM 1125 C C . LYS A 1 136 ? 5.133 -5.461 11.711 1 96.31 136 LYS A C 1
ATOM 1127 O O . LYS A 1 136 ? 5.133 -5.723 10.5 1 96.31 136 LYS A O 1
ATOM 1132 N N . TYR A 1 137 ? 4.066 -4.91 12.25 1 96.75 137 TYR A N 1
ATOM 1133 C CA . TYR A 1 137 ? 2.879 -4.352 11.609 1 96.75 137 TYR A CA 1
ATOM 1134 C C . TYR A 1 137 ? 1.936 -5.457 11.156 1 96.75 137 TYR A C 1
ATOM 1136 O O . TYR A 1 137 ? 1.131 -5.258 10.242 1 96.75 137 TYR A O 1
ATOM 1144 N N . GLY A 1 138 ? 2.199 -6.695 11.555 1 97.81 138 GLY A N 1
ATOM 1145 C CA . GLY A 1 138 ? 1.16 -7.711 11.508 1 97.81 138 GLY A CA 1
ATOM 1146 C C . GLY A 1 138 ? 1.255 -8.617 10.297 1 97.81 138 GLY A C 1
ATOM 1147 O O . GLY A 1 138 ? 0.294 -9.305 9.953 1 97.81 138 GLY A O 1
ATOM 1148 N N . GLY A 1 139 ? 2.334 -8.641 9.531 1 98.69 139 GLY A N 1
ATOM 1149 C CA . GLY A 1 139 ? 2.492 -9.555 8.414 1 98.69 139 GLY A CA 1
ATOM 1150 C C . GLY A 1 139 ? 2.639 -11 8.844 1 98.69 139 GLY A C 1
ATOM 1151 O O . GLY A 1 139 ? 3.205 -11.289 9.898 1 98.69 139 GLY A O 1
ATOM 1152 N N . PHE A 1 140 ? 2.129 -11.914 8.078 1 98.88 140 PHE A N 1
ATOM 1153 C CA . PHE A 1 140 ? 2.4 -13.328 8.32 1 98.88 140 PHE A CA 1
ATOM 1154 C C . PHE A 1 140 ? 3.875 -13.641 8.102 1 98.88 140 PHE A C 1
ATOM 1156 O O . PHE A 1 140 ? 4.371 -13.562 6.973 1 98.88 140 PHE A O 1
ATOM 1163 N N . GLN A 1 141 ? 4.574 -13.945 9.195 1 98.81 141 GLN A N 1
ATOM 1164 C CA . GLN A 1 141 ? 5.98 -14.312 9.102 1 98.81 141 GLN A CA 1
ATOM 1165 C C . GLN A 1 141 ? 6.16 -15.594 8.297 1 98.81 141 GLN A C 1
ATOM 1167 O O . GLN A 1 141 ? 5.465 -16.594 8.531 1 98.81 141 GLN A O 1
ATOM 1172 N N . HIS A 1 142 ? 7.047 -15.523 7.348 1 98.69 142 HIS A N 1
ATOM 1173 C CA . HIS A 1 142 ? 7.195 -16.672 6.461 1 98.69 142 HIS A CA 1
ATOM 1174 C C . HIS A 1 142 ? 7.984 -17.797 7.133 1 98.69 142 HIS A C 1
ATOM 1176 O O . HIS A 1 142 ? 9.086 -18.125 6.699 1 98.69 142 HIS A O 1
ATOM 1182 N N . ILE A 1 143 ? 7.395 -18.453 8.039 1 97.56 143 ILE A N 1
ATOM 1183 C CA . ILE A 1 143 ? 8.008 -19.578 8.742 1 97.56 143 ILE A CA 1
ATOM 1184 C C . ILE A 1 143 ? 7.879 -20.844 7.891 1 97.56 143 ILE A C 1
ATOM 1186 O O . ILE A 1 143 ? 6.848 -21.078 7.262 1 97.56 143 ILE A O 1
ATOM 1190 N N . THR A 1 144 ? 8.938 -21.594 7.816 1 95.31 144 THR A N 1
ATOM 1191 C CA . THR A 1 144 ? 8.977 -22.875 7.117 1 95.31 144 THR A CA 1
ATOM 1192 C C . THR A 1 144 ? 9.477 -23.969 8.039 1 95.31 144 THR A C 1
ATOM 1194 O O . THR A 1 144 ? 9.68 -23.75 9.234 1 95.31 144 THR A O 1
ATOM 1197 N N . TYR A 1 145 ? 9.656 -25.188 7.5 1 91.12 145 TYR A N 1
ATOM 1198 C CA . TYR A 1 145 ? 10.219 -26.297 8.273 1 91.12 145 TYR A CA 1
ATOM 1199 C C . TYR A 1 145 ? 11.664 -26.016 8.648 1 91.12 145 TYR A C 1
ATOM 1201 O O . TYR A 1 145 ? 12.125 -26.406 9.727 1 91.12 145 TYR A O 1
ATOM 1209 N N . LEU A 1 146 ? 12.266 -25.328 7.789 1 88.88 146 LEU A N 1
ATOM 1210 C CA . LEU A 1 146 ? 13.719 -25.219 7.898 1 88.88 146 LEU A CA 1
ATOM 1211 C C . LEU A 1 146 ? 14.102 -24.016 8.758 1 88.88 146 LEU A C 1
ATOM 1213 O O . LEU A 1 146 ? 15.117 -24.047 9.461 1 88.88 146 LEU A O 1
ATOM 1217 N N . ASP A 1 147 ? 13.328 -22.984 8.641 1 92.06 147 ASP A N 1
ATOM 1218 C CA . ASP A 1 147 ? 13.719 -21.734 9.305 1 92.06 147 ASP A CA 1
ATOM 1219 C C . ASP A 1 147 ? 12.484 -20.953 9.75 1 92.06 147 ASP A C 1
ATOM 1221 O O . ASP A 1 147 ? 11.477 -20.906 9.047 1 92.06 147 ASP A O 1
ATOM 1225 N N . VAL A 1 148 ? 12.641 -20.312 10.812 1 95.38 148 VAL A N 1
ATOM 1226 C CA . VAL A 1 148 ? 11.555 -19.516 11.352 1 95.38 148 VAL A CA 1
ATOM 1227 C C . VAL A 1 148 ? 11.43 -18.219 10.555 1 95.38 148 VAL A C 1
ATOM 1229 O O . VAL A 1 148 ? 10.352 -17.609 10.492 1 95.38 148 VAL A O 1
ATOM 1232 N N . ASN A 1 149 ? 12.578 -17.766 9.883 1 97.38 149 ASN A N 1
ATOM 1233 C CA . ASN A 1 149 ? 12.602 -16.547 9.078 1 97.38 149 ASN A CA 1
ATOM 1234 C C . ASN A 1 149 ? 11.969 -15.383 9.828 1 97.38 149 ASN A C 1
ATOM 1236 O O . ASN A 1 149 ? 11.062 -14.727 9.305 1 97.38 149 ASN A O 1
ATOM 1240 N N . GLU A 1 150 ? 12.516 -15.141 11.039 1 98.19 150 GLU A N 1
ATOM 1241 C CA . GLU A 1 150 ? 11.945 -14.148 11.938 1 98.19 150 GLU A CA 1
ATOM 1242 C C . GLU A 1 150 ? 11.812 -12.789 11.242 1 98.19 150 GLU A C 1
ATOM 1244 O O . GLU A 1 150 ? 12.766 -12.305 10.625 1 98.19 150 GLU A O 1
ATOM 1249 N N . GLN A 1 151 ? 10.602 -12.188 11.273 1 98.56 151 GLN A N 1
ATOM 1250 C CA . GLN A 1 151 ? 10.305 -10.836 10.805 1 98.56 151 GLN A CA 1
ATOM 1251 C C . GLN A 1 151 ? 10.414 -10.742 9.289 1 98.56 151 GLN A C 1
ATOM 1253 O O . GLN A 1 151 ? 10.711 -9.68 8.742 1 98.56 151 GLN A O 1
ATOM 1258 N N . GLN A 1 152 ? 10.203 -11.875 8.586 1 98.81 152 GLN A N 1
ATOM 1259 C CA . GLN A 1 152 ? 10.352 -11.859 7.137 1 98.81 152 GLN A CA 1
ATOM 1260 C C . GLN A 1 152 ? 9 -11.969 6.438 1 98.81 152 GLN A C 1
ATOM 1262 O O . GLN A 1 152 ? 8.156 -12.766 6.84 1 98.81 152 GLN A O 1
ATOM 1267 N N . LEU A 1 153 ? 8.812 -11.133 5.457 1 98.88 153 LEU A N 1
ATOM 1268 C CA . LEU A 1 153 ? 7.738 -11.211 4.477 1 98.88 153 LEU A CA 1
ATOM 1269 C C . LEU A 1 153 ? 8.25 -11.781 3.154 1 98.88 153 LEU A C 1
ATOM 1271 O O . LEU A 1 153 ? 9.258 -11.312 2.625 1 9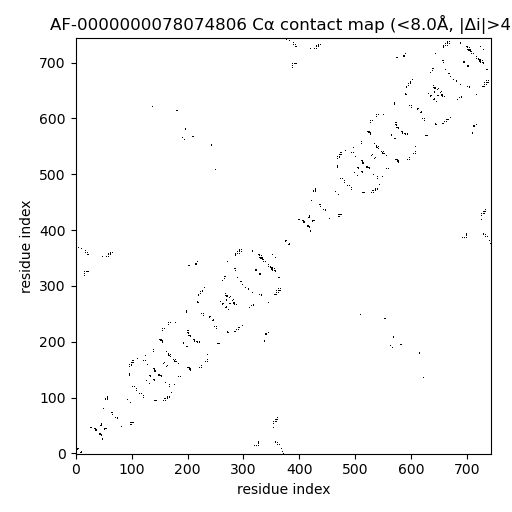8.88 153 LEU A O 1
ATOM 1275 N N . TRP A 1 154 ? 7.582 -12.828 2.623 1 98.81 154 TRP A N 1
ATOM 1276 C CA . TRP A 1 154 ? 7.898 -13.367 1.303 1 98.81 154 TRP A CA 1
ATOM 1277 C C . TRP A 1 154 ? 6.703 -13.242 0.366 1 98.81 154 TRP A C 1
ATOM 1279 O O . TRP A 1 154 ? 5.551 -13.344 0.802 1 98.81 154 TRP A O 1
ATOM 1289 N N . ASP A 1 155 ? 6.957 -12.961 -0.887 1 98.69 155 ASP A N 1
ATOM 1290 C CA . ASP A 1 155 ? 5.867 -12.875 -1.852 1 98.69 155 ASP A CA 1
ATOM 1291 C C . ASP A 1 155 ? 5.113 -14.195 -1.951 1 98.69 155 ASP A C 1
ATOM 1293 O O . ASP A 1 155 ? 3.906 -14.219 -2.205 1 98.69 155 ASP A O 1
ATOM 1297 N N . ASP A 1 156 ? 5.707 -15.398 -1.583 1 98.62 156 ASP A N 1
ATOM 1298 C CA . ASP A 1 156 ? 5.117 -16.734 -1.563 1 98.62 156 ASP A CA 1
ATOM 1299 C C . ASP A 1 156 ? 3.916 -16.781 -0.621 1 98.62 156 ASP A C 1
ATOM 1301 O O . ASP A 1 156 ? 2.959 -17.516 -0.869 1 98.62 156 ASP A O 1
ATOM 1305 N N . THR A 1 157 ? 4.008 -16.031 0.45 1 98.88 157 THR A N 1
ATOM 1306 C CA . THR A 1 157 ? 3.049 -16.094 1.548 1 98.88 157 THR A CA 1
ATOM 1307 C C . THR A 1 157 ? 1.637 -15.805 1.049 1 98.88 157 THR A C 1
ATOM 1309 O O . THR A 1 157 ? 0.667 -16.391 1.533 1 98.88 157 THR A O 1
ATOM 1312 N N . LEU A 1 158 ? 1.511 -14.945 0.056 1 98.94 158 LEU A N 1
ATOM 1313 C CA . LEU A 1 158 ? 0.206 -14.547 -0.461 1 98.94 158 LEU A CA 1
ATOM 1314 C C . LEU A 1 158 ? -0.522 -15.742 -1.075 1 98.94 158 LEU A C 1
ATOM 1316 O O . LEU A 1 158 ? -1.731 -15.898 -0.89 1 98.94 158 LEU A O 1
ATOM 1320 N N . MET A 1 159 ? 0.212 -16.594 -1.733 1 98.88 159 MET A N 1
ATOM 1321 C CA . MET A 1 159 ? -0.382 -17.766 -2.371 1 98.88 159 MET A CA 1
ATOM 1322 C C . MET A 1 159 ? -0.563 -18.906 -1.367 1 98.88 159 MET A C 1
ATOM 1324 O O . MET A 1 159 ? -1.596 -19.578 -1.362 1 98.88 159 MET A O 1
ATOM 1328 N N . MET A 1 160 ? 0.444 -19.078 -0.505 1 98.88 160 MET A N 1
ATOM 1329 C CA . MET A 1 160 ? 0.524 -20.297 0.29 1 98.88 160 MET A CA 1
ATOM 1330 C C . MET A 1 160 ? -0.393 -20.219 1.506 1 98.88 160 MET A C 1
ATOM 1332 O O . MET A 1 160 ? -0.875 -21.234 1.994 1 98.88 160 MET A O 1
ATOM 1336 N N . THR A 1 161 ? -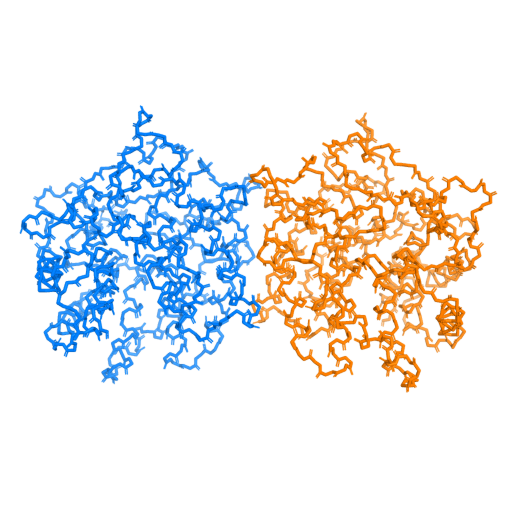0.63 -18.984 1.997 1 98.94 161 THR A N 1
ATOM 1337 C CA . THR A 1 161 ? -1.382 -18.891 3.244 1 98.94 161 THR A CA 1
ATOM 1338 C C . THR A 1 161 ? -2.506 -17.859 3.121 1 98.94 161 THR A C 1
ATOM 1340 O O . THR A 1 161 ? -3.631 -18.109 3.562 1 98.94 161 THR A O 1
ATOM 1343 N N . VAL A 1 162 ? -2.309 -16.766 2.479 1 98.94 162 VAL A N 1
ATOM 1344 C CA . VAL A 1 162 ? -3.281 -15.688 2.459 1 98.94 162 VAL A CA 1
ATOM 1345 C C . VAL A 1 162 ? -4.492 -16.094 1.623 1 98.94 162 VAL A C 1
ATOM 1347 O O . VAL A 1 162 ? -5.637 -15.883 2.035 1 98.94 162 VAL A O 1
ATOM 1350 N N . MET A 1 163 ? -4.258 -16.719 0.48 1 98.94 163 MET A N 1
ATOM 1351 C CA . MET A 1 163 ? -5.348 -17.156 -0.385 1 98.94 163 MET A CA 1
ATOM 1352 C C . MET A 1 163 ? -6.195 -18.219 0.306 1 98.94 163 MET A C 1
ATOM 1354 O O . MET A 1 163 ? -7.426 -18.125 0.323 1 98.94 163 MET A O 1
ATOM 1358 N N . PRO A 1 164 ? -5.516 -19.25 0.92 1 98.94 164 PRO A N 1
ATOM 1359 C CA . PRO A 1 164 ? -6.336 -20.219 1.65 1 98.94 164 PRO A CA 1
ATOM 1360 C C . PRO A 1 164 ? -7.168 -19.562 2.756 1 98.94 164 PRO A C 1
ATOM 1362 O O . PRO A 1 164 ? -8.336 -19.906 2.932 1 98.94 164 PRO A O 1
ATOM 1365 N N . LEU A 1 165 ? -6.59 -18.656 3.488 1 98.94 165 LEU A N 1
ATOM 1366 C CA . LEU A 1 165 ? -7.312 -17.984 4.57 1 98.94 165 LEU A CA 1
ATOM 1367 C C . LEU A 1 165 ? -8.547 -17.266 4.035 1 98.94 165 LEU A C 1
ATOM 1369 O O . LEU A 1 165 ? -9.625 -17.375 4.621 1 98.94 165 LEU A O 1
ATOM 1373 N N . ALA A 1 166 ? -8.383 -16.531 2.965 1 98.94 166 ALA A N 1
ATOM 1374 C CA . ALA A 1 166 ? -9.492 -15.797 2.359 1 98.94 166 ALA A CA 1
ATOM 1375 C C . ALA A 1 166 ? -10.617 -16.75 1.944 1 98.94 166 ALA A C 1
ATOM 1377 O O . ALA A 1 166 ? -11.781 -16.5 2.252 1 98.94 166 ALA A O 1
ATOM 1378 N N . LYS A 1 167 ? -10.25 -17.828 1.249 1 98.94 167 LYS A N 1
ATOM 1379 C CA . LYS A 1 167 ? -11.273 -18.766 0.768 1 98.94 167 LYS A CA 1
ATOM 1380 C C . LYS A 1 167 ? -11.992 -19.438 1.93 1 98.94 167 LYS A C 1
ATOM 1382 O O . LYS A 1 167 ? -13.211 -19.578 1.91 1 98.94 167 LYS A O 1
ATOM 1387 N N . ILE A 1 168 ? -11.188 -19.828 2.918 1 98.94 168 ILE A N 1
ATOM 1388 C CA . ILE A 1 168 ? -11.789 -20.453 4.098 1 98.94 168 ILE A CA 1
ATOM 1389 C C . ILE A 1 168 ? -12.727 -19.453 4.773 1 98.94 168 ILE A C 1
ATOM 1391 O O . ILE A 1 168 ? -13.828 -19.812 5.203 1 98.94 168 ILE A O 1
ATOM 1395 N N . GLY A 1 169 ? -12.281 -18.188 4.887 1 98.88 169 GLY A N 1
ATOM 1396 C CA . GLY A 1 169 ? -13.141 -17.156 5.441 1 98.88 169 GLY A CA 1
ATOM 1397 C C . GLY A 1 169 ? -14.484 -17.062 4.738 1 98.88 169 GLY A C 1
ATOM 1398 O O . GLY A 1 169 ? -15.516 -16.891 5.383 1 98.88 169 GLY A O 1
ATOM 1399 N N . LEU A 1 170 ? -14.484 -17.141 3.445 1 98.81 170 LEU A N 1
ATOM 1400 C CA . LEU A 1 170 ? -15.711 -17.062 2.658 1 98.81 170 LEU A CA 1
ATOM 1401 C C . LEU A 1 170 ? -16.594 -18.266 2.906 1 98.81 170 LEU A C 1
ATOM 1403 O O . LEU A 1 170 ? -17.797 -18.125 3.145 1 98.81 170 LEU A O 1
ATOM 1407 N N . VAL A 1 171 ? -16 -19.469 2.883 1 98.38 171 VAL A N 1
ATOM 1408 C CA . VAL A 1 171 ? -16.812 -20.672 2.922 1 98.38 171 VAL A CA 1
ATOM 1409 C C . VAL A 1 171 ? -17.375 -20.875 4.332 1 98.38 171 VAL A C 1
ATOM 1411 O O . VAL A 1 171 ? -18.453 -21.438 4.508 1 98.38 171 VAL A O 1
ATOM 1414 N N . LEU A 1 172 ? -16.641 -20.406 5.348 1 98.31 172 LEU A N 1
ATOM 1415 C CA . LEU A 1 172 ? -17.078 -20.562 6.73 1 98.31 172 LEU A CA 1
ATOM 1416 C C . LEU A 1 172 ? -17.766 -19.297 7.238 1 98.31 172 LEU A C 1
ATOM 1418 O O . LEU A 1 172 ? -18.109 -19.203 8.422 1 98.31 172 LEU A O 1
ATOM 1422 N N . ASN A 1 173 ? -17.953 -18.281 6.445 1 98.25 173 ASN A N 1
ATOM 1423 C CA . ASN A 1 173 ? -18.609 -17.016 6.758 1 98.25 173 ASN A CA 1
ATOM 1424 C C . ASN A 1 173 ? -17.938 -16.312 7.93 1 98.25 173 ASN A C 1
ATOM 1426 O O . ASN A 1 173 ? -18.594 -15.969 8.914 1 98.25 173 ASN A O 1
ATOM 1430 N N . ARG A 1 174 ? -16.688 -16.156 7.789 1 98.44 174 ARG A N 1
ATOM 1431 C CA . ARG A 1 174 ? -15.859 -15.43 8.75 1 98.44 174 ARG A CA 1
ATOM 1432 C C . ARG A 1 174 ? -15.203 -14.219 8.094 1 98.44 174 ARG A C 1
ATOM 1434 O O . ARG A 1 174 ? -14.031 -14.273 7.727 1 98.44 174 ARG A O 1
ATOM 1441 N N . PRO A 1 175 ? -15.891 -13.117 8.062 1 98.06 175 PRO A N 1
ATOM 1442 C CA . PRO A 1 175 ? -15.445 -11.945 7.305 1 98.06 175 PRO A CA 1
ATOM 1443 C C . PRO A 1 175 ? -14.117 -11.383 7.816 1 98.06 175 PRO A C 1
ATOM 1445 O O . PRO A 1 175 ? -13.375 -10.758 7.059 1 98.06 175 PRO A O 1
ATOM 1448 N N . HIS A 1 176 ? -13.797 -11.57 9.094 1 98.06 176 HIS A N 1
ATOM 1449 C CA . HIS A 1 176 ? -12.539 -11.055 9.641 1 98.06 176 HIS A CA 1
ATOM 1450 C C . HIS A 1 176 ? -11.344 -11.773 9.031 1 98.06 176 HIS A C 1
ATOM 1452 O O . HIS A 1 176 ? -10.234 -11.234 9.016 1 98.06 176 HIS A O 1
ATOM 1458 N N . TYR A 1 177 ? -11.492 -13.102 8.5 1 98.75 177 TYR A N 1
ATOM 1459 C CA . TYR A 1 177 ? -10.422 -13.781 7.781 1 98.75 177 TYR A CA 1
ATOM 1460 C C . TYR A 1 177 ? -10.141 -13.094 6.449 1 98.75 177 TYR A C 1
ATOM 1462 O O . TYR A 1 177 ? -8.984 -12.961 6.043 1 98.75 177 TYR A O 1
ATOM 1470 N N . VAL A 1 178 ? -11.234 -12.68 5.797 1 98.75 178 VAL A N 1
ATOM 1471 C CA . VAL A 1 178 ? -11.109 -11.977 4.523 1 98.75 178 VAL A CA 1
ATOM 1472 C C . VAL A 1 178 ? -10.453 -10.617 4.742 1 98.75 178 VAL A C 1
ATOM 1474 O O . VAL A 1 178 ? -9.602 -10.195 3.959 1 98.75 178 VAL A O 1
ATOM 1477 N N . ALA A 1 179 ? -10.859 -9.938 5.824 1 98.69 179 ALA A N 1
ATOM 1478 C CA . ALA A 1 179 ? -10.242 -8.664 6.176 1 98.69 179 ALA A CA 1
ATOM 1479 C C . ALA A 1 179 ? -8.742 -8.828 6.422 1 98.69 179 ALA A C 1
ATOM 1481 O O . ALA A 1 179 ? -7.941 -8.008 5.977 1 98.69 179 ALA A O 1
ATOM 1482 N N . GLU A 1 180 ? -8.391 -9.898 7.117 1 98.81 180 GLU A N 1
ATOM 1483 C CA . GLU A 1 180 ? -6.98 -10.172 7.363 1 98.81 180 GLU A CA 1
ATOM 1484 C C . GLU A 1 180 ? -6.23 -10.422 6.055 1 98.81 180 GLU A C 1
ATOM 1486 O O . GLU A 1 180 ? -5.105 -9.953 5.883 1 98.81 180 GLU A O 1
ATOM 1491 N N . ALA A 1 181 ? -6.832 -11.156 5.152 1 98.94 181 ALA A N 1
ATOM 1492 C CA . ALA A 1 181 ? -6.207 -11.391 3.855 1 98.94 181 ALA A CA 1
ATOM 1493 C C . ALA A 1 181 ? -5.945 -10.078 3.123 1 98.94 181 ALA A C 1
ATOM 1495 O O . ALA A 1 181 ? -4.859 -9.883 2.568 1 98.94 181 ALA A O 1
ATOM 1496 N N . LYS A 1 182 ? -6.949 -9.172 3.125 1 98.88 182 LYS A N 1
ATOM 1497 C CA . LYS A 1 182 ? -6.773 -7.855 2.521 1 98.88 182 LYS A CA 1
ATOM 1498 C C . LYS A 1 182 ? -5.59 -7.117 3.146 1 98.88 182 LYS A C 1
ATOM 1500 O O . LYS A 1 182 ? -4.773 -6.535 2.434 1 98.88 182 LYS A O 1
ATOM 1505 N N . LYS A 1 183 ? -5.465 -7.188 4.484 1 98.81 183 LYS A N 1
ATOM 1506 C CA . LYS A 1 183 ? -4.363 -6.543 5.195 1 98.81 183 LYS A CA 1
ATOM 1507 C C . LYS A 1 183 ? -3.018 -7.086 4.73 1 98.81 183 LYS A C 1
ATOM 1509 O O . LYS A 1 183 ? -2.072 -6.324 4.516 1 98.81 183 LYS A O 1
ATOM 1514 N N . GLN A 1 184 ? -2.961 -8.375 4.59 1 98.94 184 GLN A N 1
ATOM 1515 C CA . GLN A 1 184 ? -1.721 -9.023 4.172 1 98.94 184 GLN A CA 1
ATOM 1516 C C . GLN A 1 184 ? -1.317 -8.586 2.768 1 98.94 184 GLN A C 1
ATOM 1518 O O . GLN A 1 184 ? -0.14 -8.328 2.504 1 98.94 184 GLN A O 1
ATOM 1523 N N . PHE A 1 185 ? -2.285 -8.477 1.852 1 98.94 185 PHE A N 1
ATOM 1524 C CA . PHE A 1 185 ? -1.979 -8.008 0.505 1 98.94 185 PHE A CA 1
ATOM 1525 C C . PHE A 1 185 ? -1.396 -6.598 0.54 1 98.94 185 PHE A C 1
ATOM 1527 O O . PHE A 1 185 ? -0.374 -6.328 -0.094 1 98.94 185 PHE A O 1
ATOM 1534 N N . LEU A 1 186 ? -2.023 -5.707 1.276 1 98.88 186 LEU A N 1
ATOM 1535 C CA . LEU A 1 186 ? -1.566 -4.324 1.341 1 98.88 186 LEU A CA 1
ATOM 1536 C C . LEU A 1 186 ? -0.156 -4.242 1.914 1 98.88 186 LEU A C 1
ATOM 1538 O O . LEU A 1 186 ? 0.698 -3.533 1.376 1 98.88 186 LEU A O 1
ATOM 1542 N N . LEU A 1 187 ? 0.088 -4.98 2.979 1 98.81 187 LEU A N 1
ATOM 1543 C CA . LEU A 1 187 ? 1.388 -4.949 3.639 1 98.81 187 LEU A CA 1
ATOM 1544 C C . LEU A 1 187 ? 2.473 -5.512 2.729 1 98.81 187 LEU A C 1
ATOM 1546 O O . LEU A 1 187 ? 3.559 -4.938 2.621 1 98.81 187 LEU A O 1
ATOM 1550 N N . HIS A 1 188 ? 2.184 -6.641 2.082 1 98.94 188 HIS A N 1
ATOM 1551 C CA . HIS A 1 188 ? 3.17 -7.25 1.199 1 98.94 188 HIS A CA 1
ATOM 1552 C C . HIS A 1 188 ? 3.463 -6.355 -0.002 1 98.94 188 HIS A C 1
ATOM 1554 O O . HIS A 1 188 ? 4.609 -6.258 -0.444 1 98.94 188 HIS A O 1
ATOM 1560 N N . VAL A 1 189 ? 2.416 -5.668 -0.576 1 98.88 189 VAL A N 1
ATOM 1561 C CA . VAL A 1 189 ? 2.648 -4.734 -1.674 1 98.88 189 VAL A CA 1
ATOM 1562 C C . VAL A 1 189 ? 3.539 -3.588 -1.199 1 98.88 189 VAL A C 1
ATOM 1564 O O . VAL A 1 189 ? 4.484 -3.203 -1.89 1 98.88 189 VAL A O 1
ATOM 1567 N N . GLN A 1 190 ? 3.301 -3.105 -0.025 1 98.75 190 GLN A N 1
ATOM 1568 C CA . GLN A 1 190 ? 4.027 -1.954 0.497 1 98.75 190 GLN A CA 1
ATOM 1569 C C . GLN A 1 190 ? 5.516 -2.258 0.629 1 98.75 190 GLN A C 1
ATOM 1571 O O . GLN A 1 190 ? 6.359 -1.404 0.342 1 98.75 190 GLN A O 1
ATOM 1576 N N . TYR A 1 191 ? 5.91 -3.475 0.971 1 98.81 191 TYR A N 1
ATOM 1577 C CA . TYR A 1 191 ? 7.301 -3.721 1.348 1 98.81 191 TYR A CA 1
ATOM 1578 C C . TYR A 1 191 ? 8.023 -4.512 0.266 1 98.81 191 TYR A C 1
ATOM 1580 O O . TYR A 1 191 ? 9.258 -4.555 0.24 1 98.81 191 TYR A O 1
ATOM 1588 N N . LEU A 1 192 ? 7.215 -5.133 -0.639 1 98.88 192 LEU A N 1
ATOM 1589 C CA . LEU A 1 192 ? 7.879 -6 -1.604 1 98.88 192 LEU A CA 1
ATOM 1590 C C . LEU A 1 192 ? 7.836 -5.395 -3.002 1 98.88 192 LEU A C 1
ATOM 1592 O O . LEU A 1 192 ? 8.602 -5.793 -3.879 1 98.88 192 LEU A O 1
ATOM 1596 N N . PHE A 1 193 ? 6.945 -4.469 -3.305 1 98.81 193 PHE A N 1
ATOM 1597 C CA . PHE A 1 193 ? 6.82 -3.857 -4.621 1 98.81 193 PHE A CA 1
ATOM 1598 C C . PHE A 1 193 ? 7.961 -2.877 -4.871 1 98.81 193 PHE A C 1
ATOM 1600 O O . PHE A 1 193 ? 8.203 -1.981 -4.062 1 98.81 193 PHE A O 1
ATOM 1607 N N . ASP A 1 194 ? 8.68 -3.096 -5.879 1 98.25 194 ASP A N 1
ATOM 1608 C CA . ASP A 1 194 ? 9.711 -2.168 -6.332 1 98.25 194 ASP A CA 1
ATOM 1609 C C . ASP A 1 194 ? 9.133 -1.117 -7.273 1 98.25 194 ASP A C 1
ATOM 1611 O O . ASP A 1 194 ? 8.953 -1.376 -8.469 1 98.25 194 ASP A O 1
ATOM 1615 N N . THR A 1 195 ? 8.914 0.087 -6.828 1 96.81 195 THR A N 1
ATOM 1616 C CA . THR A 1 195 ? 8.188 1.129 -7.547 1 96.81 195 THR A CA 1
ATOM 1617 C C . THR A 1 195 ? 8.891 1.482 -8.852 1 96.81 195 THR A C 1
ATOM 1619 O O . THR A 1 195 ? 8.25 1.89 -9.82 1 96.81 195 THR A O 1
ATOM 1622 N N . LYS A 1 196 ? 10.164 1.338 -8.883 1 95.44 196 LYS A N 1
ATOM 1623 C CA . LYS A 1 196 ? 10.93 1.76 -10.055 1 95.44 196 LYS A CA 1
ATOM 1624 C C . LYS A 1 196 ? 10.758 0.773 -11.211 1 95.44 196 LYS A C 1
ATOM 1626 O O . LYS A 1 196 ? 10.648 1.177 -12.367 1 95.44 196 LYS A O 1
ATOM 1631 N N . THR A 1 197 ? 10.664 -0.553 -10.867 1 97.31 197 THR A N 1
ATOM 1632 C CA . THR A 1 197 ? 10.617 -1.55 -11.93 1 97.31 197 THR A CA 1
ATOM 1633 C C . THR A 1 197 ? 9.188 -2.037 -12.148 1 97.31 197 THR A C 1
ATOM 1635 O O . THR A 1 197 ? 8.859 -2.525 -13.234 1 97.31 197 THR A O 1
ATOM 1638 N N . GLY A 1 198 ? 8.359 -1.906 -11.133 1 97.88 198 GLY A N 1
ATOM 1639 C CA . GLY A 1 198 ? 7.031 -2.494 -11.188 1 97.88 198 GLY A CA 1
ATOM 1640 C C . GLY A 1 198 ? 7.016 -3.967 -10.82 1 97.88 198 GLY A C 1
ATOM 1641 O O . GLY A 1 198 ? 5.957 -4.598 -10.82 1 97.88 198 GLY A O 1
ATOM 1642 N N . LEU A 1 199 ? 8.203 -4.535 -10.547 1 98.81 199 LEU A N 1
ATOM 1643 C CA . LEU A 1 199 ? 8.328 -5.93 -10.133 1 98.81 199 LEU A CA 1
ATOM 1644 C C . LEU A 1 199 ? 8.359 -6.047 -8.609 1 98.81 199 LEU A C 1
ATOM 1646 O O . LEU A 1 199 ? 8.242 -5.043 -7.906 1 98.81 199 LEU A O 1
ATOM 1650 N N . PHE A 1 200 ? 8.43 -7.25 -8.094 1 98.88 200 PHE A N 1
ATOM 1651 C CA . PHE A 1 200 ? 8.445 -7.5 -6.652 1 98.88 200 PHE A CA 1
ATOM 1652 C C . PHE A 1 200 ? 9.781 -8.109 -6.227 1 98.88 200 PHE A C 1
ATOM 1654 O O . PHE A 1 200 ? 10.328 -8.961 -6.926 1 98.88 200 PHE A O 1
ATOM 1661 N N . PHE A 1 201 ? 10.281 -7.645 -5.121 1 98.88 201 PHE A N 1
ATOM 1662 C CA . PHE A 1 201 ? 11.359 -8.352 -4.441 1 98.88 201 PHE A CA 1
ATOM 1663 C C . PHE A 1 201 ? 10.859 -9.672 -3.861 1 98.88 201 PHE A C 1
ATOM 1665 O O . PHE A 1 201 ? 9.695 -9.789 -3.486 1 98.88 201 PHE A O 1
ATOM 1672 N N . HIS A 1 202 ? 11.727 -10.609 -3.723 1 98.81 202 HIS A N 1
ATOM 1673 C CA . HIS A 1 202 ? 11.398 -11.914 -3.162 1 98.81 202 HIS A CA 1
ATOM 1674 C C . HIS A 1 202 ? 10.93 -11.789 -1.717 1 98.81 202 HIS A C 1
ATOM 1676 O O . HIS A 1 202 ? 9.984 -12.469 -1.305 1 98.81 202 HIS A O 1
ATOM 1682 N N . GLY A 1 203 ? 11.641 -10.945 -0.988 1 98.75 203 GLY A N 1
ATOM 1683 C CA . GLY A 1 203 ? 11.266 -10.836 0.414 1 98.75 203 GLY A CA 1
ATOM 1684 C C . GLY A 1 203 ? 11.742 -9.555 1.062 1 98.75 203 GLY A C 1
ATOM 1685 O O . GLY A 1 203 ? 12.438 -8.75 0.428 1 98.75 203 GLY A O 1
ATOM 1686 N N . TRP A 1 204 ? 11.297 -9.328 2.246 1 98.81 204 TRP A N 1
ATOM 1687 C CA . TRP A 1 204 ? 11.633 -8.219 3.131 1 98.81 204 TRP A CA 1
ATOM 1688 C C . TRP A 1 204 ? 11.852 -8.711 4.559 1 98.81 204 TRP A C 1
ATOM 1690 O O . TRP A 1 204 ? 11.172 -9.625 5.02 1 98.81 204 TRP A O 1
ATOM 1700 N N . THR A 1 205 ? 12.789 -8.141 5.25 1 98.69 205 THR A N 1
ATOM 1701 C CA . THR A 1 205 ? 12.93 -8.375 6.684 1 98.69 205 THR A CA 1
ATOM 1702 C C . THR A 1 205 ? 12.898 -7.051 7.445 1 98.69 205 THR A C 1
ATOM 1704 O O . THR A 1 205 ? 13.422 -6.039 6.977 1 98.69 205 THR A O 1
ATOM 1707 N N . PHE A 1 206 ? 12.281 -7.02 8.562 1 98.06 206 PHE A N 1
ATOM 1708 C CA . PHE A 1 206 ? 12.25 -5.84 9.422 1 98.06 206 PHE A CA 1
ATOM 1709 C C . PHE A 1 206 ? 13.477 -5.793 10.328 1 98.06 206 PHE A C 1
ATOM 1711 O O . PHE A 1 206 ? 13.656 -4.836 11.078 1 98.06 206 PHE A O 1
ATOM 1718 N N . LYS A 1 207 ? 14.312 -6.801 10.211 1 97.31 207 LYS A N 1
ATOM 1719 C CA . LYS A 1 207 ? 15.547 -6.801 10.992 1 97.31 207 LYS A CA 1
ATOM 1720 C C . LYS A 1 207 ? 16.625 -5.949 10.32 1 97.31 207 LYS A C 1
ATOM 1722 O O . LYS A 1 207 ? 16.531 -5.652 9.125 1 97.31 207 LYS A O 1
ATOM 1727 N N . ASP A 1 208 ? 17.578 -5.57 11.086 1 94.88 208 ASP A N 1
ATOM 1728 C CA . ASP A 1 208 ? 18.766 -4.871 10.617 1 94.88 208 ASP A CA 1
ATOM 1729 C C . ASP A 1 208 ? 18.391 -3.613 9.836 1 94.88 208 ASP A C 1
ATOM 1731 O O . ASP A 1 208 ? 18.922 -3.363 8.75 1 94.88 208 ASP A O 1
ATOM 1735 N N . GLY A 1 209 ? 17.422 -2.867 10.336 1 92.88 209 GLY A N 1
ATOM 1736 C CA . GLY A 1 209 ? 17.016 -1.605 9.734 1 92.88 209 GLY A CA 1
ATOM 1737 C C . GLY A 1 209 ? 16.031 -1.777 8.586 1 92.88 209 GLY A C 1
ATOM 1738 O O . GLY A 1 209 ? 15.516 -0.794 8.055 1 92.88 209 GLY A O 1
ATOM 1739 N N . GLY A 1 210 ? 15.766 -3.074 8.211 1 97.38 210 GLY A N 1
ATOM 1740 C CA . GLY A 1 210 ? 14.828 -3.367 7.141 1 97.38 210 GLY A CA 1
ATOM 1741 C C . GLY A 1 210 ? 15.469 -3.369 5.77 1 97.38 210 GLY A C 1
ATOM 1742 O O . GLY A 1 210 ? 16.109 -2.391 5.375 1 97.38 210 GLY A O 1
ATOM 1743 N N . HIS A 1 211 ? 15.328 -4.449 4.996 1 98.06 211 HIS A N 1
ATOM 1744 C CA . HIS A 1 211 ? 15.898 -4.523 3.654 1 98.06 211 HIS A CA 1
ATOM 1745 C C . HIS A 1 211 ? 15.297 -5.684 2.867 1 98.06 211 HIS A C 1
ATOM 1747 O O . HIS A 1 211 ? 14.633 -6.551 3.441 1 98.06 211 HIS A O 1
ATOM 1753 N N . ASN A 1 212 ? 15.531 -5.758 1.59 1 98.56 212 ASN A N 1
ATOM 1754 C CA . ASN A 1 212 ? 15.023 -6.777 0.683 1 98.56 212 ASN A CA 1
ATOM 1755 C C . ASN A 1 212 ? 16.109 -7.785 0.305 1 98.56 212 ASN A C 1
ATOM 1757 O O . ASN A 1 212 ? 16.156 -8.242 -0.839 1 98.56 212 ASN A O 1
ATOM 1761 N N . PHE A 1 213 ? 17.031 -8.086 1.24 1 98.25 213 PHE A N 1
ATOM 1762 C CA . PHE A 1 213 ? 18.062 -9.102 1.074 1 98.25 213 PHE A CA 1
ATOM 1763 C C . PHE A 1 213 ? 18.875 -8.844 -0.184 1 98.25 213 PHE A C 1
ATOM 1765 O O . PHE A 1 213 ? 19.562 -7.828 -0.286 1 98.25 213 PHE A O 1
ATOM 1772 N N . ALA A 1 214 ? 18.734 -9.719 -1.21 1 98.38 214 ALA A N 1
ATOM 1773 C CA . ALA A 1 214 ? 19.547 -9.625 -2.424 1 98.38 214 ALA A CA 1
ATOM 1774 C C . ALA A 1 214 ? 18.938 -8.648 -3.422 1 98.38 214 ALA A C 1
ATOM 1776 O O . ALA A 1 214 ? 19.453 -8.484 -4.531 1 98.38 214 ALA A O 1
ATOM 1777 N N . ASP A 1 215 ? 17.797 -8.008 -3.031 1 98 215 ASP A N 1
ATOM 1778 C CA . ASP A 1 215 ? 17.016 -7.188 -3.961 1 98 215 ASP A CA 1
ATOM 1779 C C . ASP A 1 215 ? 16.656 -7.98 -5.215 1 98 215 ASP A C 1
ATOM 1781 O O . ASP A 1 215 ? 16.719 -7.453 -6.328 1 98 215 ASP A O 1
ATOM 1785 N N . ALA A 1 216 ? 16.375 -9.289 -4.996 1 98.69 216 ALA A N 1
ATOM 1786 C CA . ALA A 1 216 ? 16.125 -10.188 -6.117 1 98.69 216 ALA A CA 1
ATOM 1787 C C . ALA A 1 216 ? 14.695 -10.016 -6.641 1 98.69 216 ALA A C 1
ATOM 1789 O O . ALA A 1 216 ? 13.727 -10.156 -5.883 1 98.69 216 ALA A O 1
ATOM 1790 N N . ARG A 1 217 ? 14.57 -9.68 -7.918 1 98.69 217 ARG A N 1
ATOM 1791 C CA . ARG A 1 217 ? 13.289 -9.766 -8.609 1 98.69 217 ARG A CA 1
ATOM 1792 C C . ARG A 1 217 ? 13.094 -11.141 -9.234 1 98.69 217 ARG A C 1
ATOM 1794 O O . ARG A 1 217 ? 13.164 -11.289 -10.461 1 98.69 217 ARG A O 1
ATOM 1801 N N . TRP A 1 218 ? 12.812 -12.078 -8.32 1 98.88 218 TRP A N 1
ATOM 1802 C CA . TRP A 1 218 ? 12.773 -13.516 -8.586 1 98.88 218 TRP A CA 1
ATOM 1803 C C . TRP A 1 218 ? 11.5 -13.898 -9.336 1 98.88 218 TRP A C 1
ATOM 1805 O O . TRP A 1 218 ? 10.398 -13.523 -8.93 1 98.88 218 TRP A O 1
ATOM 1815 N N . ALA A 1 219 ? 11.633 -14.57 -10.43 1 98.81 219 ALA A N 1
ATOM 1816 C CA . ALA A 1 219 ? 10.547 -14.82 -11.375 1 98.81 219 ALA A CA 1
ATOM 1817 C C . ALA A 1 219 ? 9.414 -15.609 -10.719 1 98.81 219 ALA A C 1
ATOM 1819 O O . ALA A 1 219 ? 8.25 -15.219 -10.797 1 98.81 219 ALA A O 1
ATOM 1820 N N . ARG A 1 220 ? 9.719 -16.703 -10.078 1 98.62 220 ARG A N 1
ATOM 1821 C CA . ARG A 1 220 ? 8.656 -17.531 -9.5 1 98.62 220 ARG A CA 1
ATOM 1822 C C . ARG A 1 220 ? 7.914 -16.766 -8.406 1 98.62 220 ARG A C 1
ATOM 1824 O O . ARG A 1 220 ? 6.688 -16.859 -8.297 1 98.62 220 ARG A O 1
ATOM 1831 N N . GLY A 1 221 ? 8.648 -16.031 -7.586 1 98.69 221 GLY A N 1
ATOM 1832 C CA . GLY A 1 221 ? 7.988 -15.172 -6.613 1 98.69 221 GLY A CA 1
ATOM 1833 C C . GLY A 1 221 ? 7.043 -14.172 -7.242 1 98.69 221 GLY A C 1
ATOM 1834 O O . GLY A 1 221 ? 5.898 -14.023 -6.805 1 98.69 221 GLY A O 1
ATOM 1835 N N . ASN A 1 222 ? 7.508 -13.484 -8.273 1 98.94 222 ASN A N 1
ATOM 1836 C CA . ASN A 1 222 ? 6.668 -12.539 -9 1 98.94 222 ASN A CA 1
ATOM 1837 C C . ASN A 1 222 ? 5.457 -13.227 -9.617 1 98.94 222 ASN A C 1
ATOM 1839 O O . ASN A 1 222 ? 4.375 -12.641 -9.695 1 98.94 222 ASN A O 1
ATOM 1843 N N . SER A 1 223 ? 5.629 -14.43 -10.047 1 98.94 223 SER A N 1
ATOM 1844 C CA . SER A 1 223 ? 4.508 -15.125 -10.672 1 98.94 223 SER A CA 1
ATOM 1845 C C . SER A 1 223 ? 3.406 -15.422 -9.656 1 98.94 223 SER A C 1
ATOM 1847 O O . SER A 1 223 ? 2.223 -15.43 -10.008 1 98.94 223 SER A O 1
ATOM 1849 N N . TRP A 1 224 ? 3.803 -15.695 -8.352 1 98.88 224 TRP A N 1
ATOM 1850 C CA . TRP A 1 224 ? 2.773 -15.852 -7.332 1 98.88 224 TRP A CA 1
ATOM 1851 C C . TRP A 1 224 ? 1.887 -14.617 -7.254 1 98.88 224 TRP A C 1
ATOM 1853 O O . TRP A 1 224 ? 0.663 -14.727 -7.16 1 98.88 224 TRP A O 1
ATOM 1863 N N . VAL A 1 225 ? 2.484 -13.438 -7.355 1 98.88 225 VAL A N 1
ATOM 1864 C CA . VAL A 1 225 ? 1.741 -12.18 -7.293 1 98.88 225 VAL A CA 1
ATOM 1865 C C . VAL A 1 225 ? 0.841 -12.055 -8.516 1 98.88 225 VAL A C 1
ATOM 1867 O O . VAL A 1 225 ? -0.322 -11.656 -8.406 1 98.88 225 VAL A O 1
ATOM 1870 N N . THR A 1 226 ? 1.359 -12.406 -9.672 1 98.94 226 THR A N 1
ATOM 1871 C CA . THR A 1 226 ? 0.6 -12.344 -10.914 1 98.94 226 THR A CA 1
ATOM 1872 C C . THR A 1 226 ? -0.622 -13.258 -10.852 1 98.94 226 THR A C 1
ATOM 1874 O O . THR A 1 226 ? -1.667 -12.945 -11.422 1 98.94 226 THR A O 1
ATOM 1877 N N . ILE A 1 227 ? -0.454 -14.344 -10.156 1 98.94 227 ILE A N 1
ATOM 1878 C CA . ILE A 1 227 ? -1.524 -15.328 -10.039 1 98.94 227 ILE A CA 1
ATOM 1879 C C . ILE A 1 227 ? -2.553 -14.852 -9.016 1 98.94 227 ILE A C 1
ATOM 1881 O O . ILE A 1 227 ? -3.752 -14.82 -9.297 1 98.94 227 ILE A O 1
ATOM 1885 N N . VAL A 1 228 ? -2.088 -14.398 -7.836 1 98.94 228 VAL A N 1
ATOM 1886 C CA . VAL A 1 228 ? -2.98 -14.312 -6.684 1 98.94 228 VAL A CA 1
ATOM 1887 C C . VAL A 1 228 ? -3.809 -13.031 -6.77 1 98.94 228 VAL A C 1
ATOM 1889 O O . VAL A 1 228 ? -4.922 -12.969 -6.242 1 98.94 228 VAL A O 1
ATOM 1892 N N . ILE A 1 229 ? -3.334 -11.953 -7.449 1 98.94 229 ILE A N 1
ATOM 1893 C CA . ILE A 1 229 ? -4.105 -10.719 -7.461 1 98.94 229 ILE A CA 1
ATOM 1894 C C . ILE A 1 229 ? -5.422 -10.945 -8.203 1 98.94 229 ILE A C 1
ATOM 1896 O O . ILE A 1 229 ? -6.5 -10.719 -7.648 1 98.94 229 ILE A O 1
ATOM 1900 N N . PRO A 1 230 ? -5.387 -11.445 -9.43 1 98.88 230 PRO A N 1
ATOM 1901 C CA . PRO A 1 230 ? -6.688 -11.664 -10.07 1 98.88 230 PRO A CA 1
ATOM 1902 C C . PRO A 1 230 ? -7.492 -12.773 -9.391 1 98.88 230 PRO A C 1
ATOM 1904 O O . PRO A 1 230 ? -8.727 -12.711 -9.359 1 98.88 230 PRO A O 1
ATOM 1907 N N . GLU A 1 231 ? -6.836 -13.844 -8.82 1 98.88 231 GLU A N 1
ATOM 1908 C CA . GLU A 1 231 ? -7.543 -14.875 -8.07 1 98.88 231 GLU A CA 1
ATOM 1909 C C . GLU A 1 231 ? -8.281 -14.273 -6.871 1 98.88 231 GLU A C 1
ATOM 1911 O O . GLU A 1 231 ? -9.438 -14.609 -6.617 1 98.88 231 GLU A O 1
ATOM 1916 N N . PHE A 1 232 ? -7.59 -13.445 -6.125 1 98.94 232 PHE A N 1
ATOM 1917 C CA . PHE A 1 232 ? -8.125 -12.836 -4.91 1 98.94 232 PHE A CA 1
ATOM 1918 C C . PHE A 1 232 ? -9.297 -11.914 -5.242 1 98.94 232 PHE A C 1
ATOM 1920 O O . PHE A 1 232 ? -10.328 -11.953 -4.574 1 98.94 232 PHE A O 1
ATOM 1927 N N . LEU A 1 233 ? -9.117 -11.016 -6.316 1 98.88 233 LEU A N 1
ATOM 1928 C CA . LEU A 1 233 ? -10.172 -10.094 -6.746 1 98.88 233 LEU A CA 1
ATOM 1929 C C . LEU A 1 233 ? -11.438 -10.852 -7.117 1 98.88 233 LEU A C 1
ATOM 1931 O O . LEU A 1 233 ? -12.531 -10.484 -6.684 1 98.88 233 LEU A O 1
ATOM 1935 N N . GLU A 1 234 ? -11.258 -11.883 -7.895 1 98.56 234 GLU A N 1
ATOM 1936 C CA . GLU A 1 234 ? -12.414 -12.695 -8.273 1 98.56 234 GLU A CA 1
ATOM 1937 C C . GLU A 1 234 ? -13.031 -13.375 -7.059 1 98.56 234 GLU A C 1
ATOM 1939 O O . GLU A 1 234 ? -14.258 -13.391 -6.906 1 98.56 234 GLU A O 1
ATOM 1944 N N . LEU A 1 235 ? -12.188 -13.93 -6.258 1 98.5 235 LEU A N 1
ATOM 1945 C CA . LEU A 1 235 ? -12.609 -14.711 -5.105 1 98.5 235 LEU A CA 1
ATOM 1946 C C . LEU A 1 235 ? -13.508 -13.883 -4.188 1 98.5 235 LEU A C 1
ATOM 1948 O O . LEU A 1 235 ? -14.547 -14.367 -3.732 1 98.5 235 LEU A O 1
ATOM 1952 N N . ILE A 1 236 ? -13.117 -12.664 -3.93 1 97.81 236 ILE A N 1
ATOM 1953 C CA . ILE A 1 236 ? -13.852 -11.906 -2.916 1 97.81 236 ILE A CA 1
ATOM 1954 C C . ILE A 1 236 ? -14.781 -10.898 -3.59 1 97.81 236 ILE A C 1
ATOM 1956 O O . ILE A 1 236 ? -15.531 -10.195 -2.916 1 97.81 236 ILE A O 1
ATOM 1960 N N . GLY A 1 237 ? -14.758 -10.781 -4.902 1 97.75 237 GLY A N 1
ATOM 1961 C CA . GLY A 1 237 ? -15.703 -9.977 -5.656 1 97.75 237 GLY A CA 1
ATOM 1962 C C . GLY A 1 237 ? -15.359 -8.5 -5.652 1 97.75 237 GLY A C 1
ATOM 1963 O O . GLY A 1 237 ? -16.25 -7.652 -5.52 1 97.75 237 GLY A O 1
ATOM 1964 N N . LEU A 1 238 ? -14.062 -8.195 -5.758 1 97.25 238 LEU A N 1
ATOM 1965 C CA . LEU A 1 238 ? -13.625 -6.805 -5.816 1 97.25 238 LEU A CA 1
ATOM 1966 C C . LEU A 1 238 ? -13.336 -6.387 -7.25 1 97.25 238 LEU A C 1
ATOM 1968 O O . LEU A 1 238 ? -12.922 -7.211 -8.07 1 97.25 238 LEU A O 1
ATOM 1972 N N . ASN A 1 239 ? -13.602 -5.145 -7.516 1 95.88 239 ASN A N 1
ATOM 1973 C CA . ASN A 1 239 ? -13.242 -4.52 -8.781 1 95.88 239 ASN A CA 1
ATOM 1974 C C . ASN A 1 239 ? -12.664 -3.123 -8.578 1 95.88 239 ASN A C 1
ATOM 1976 O O . ASN A 1 239 ? -12.234 -2.779 -7.469 1 95.88 239 ASN A O 1
ATOM 1980 N N . ASP A 1 240 ? -12.594 -2.342 -9.625 1 94.94 240 ASP A N 1
ATOM 1981 C CA . ASP A 1 240 ? -11.852 -1.083 -9.57 1 94.94 240 ASP A CA 1
ATOM 1982 C C . ASP A 1 240 ? -12.656 -0.006 -8.844 1 94.94 240 ASP A C 1
ATOM 1984 O O . ASP A 1 240 ? -12.148 1.085 -8.586 1 94.94 240 ASP A O 1
ATOM 1988 N N . SER A 1 241 ? -13.867 -0.283 -8.469 1 95.56 241 SER A N 1
ATOM 1989 C CA . SER A 1 241 ? -14.656 0.667 -7.684 1 95.56 241 SER A CA 1
ATOM 1990 C C . SER A 1 241 ? -14.289 0.601 -6.203 1 95.56 241 SER A C 1
ATOM 1992 O O . SER A 1 241 ? -14.562 1.536 -5.449 1 95.56 241 SER A O 1
ATOM 1994 N N . ASP A 1 242 ? -13.828 -0.554 -5.797 1 97.75 242 ASP A N 1
ATOM 1995 C CA . ASP A 1 242 ? -13.352 -0.741 -4.43 1 97.75 242 ASP A CA 1
ATOM 1996 C C . ASP A 1 242 ? -11.914 -0.242 -4.277 1 97.75 242 ASP A C 1
ATOM 1998 O O . ASP A 1 242 ? -11.062 -0.526 -5.117 1 97.75 242 ASP A O 1
ATOM 2002 N N . PRO A 1 243 ? -11.625 0.499 -3.234 1 98.5 243 PRO A N 1
ATOM 2003 C CA . PRO A 1 243 ? -10.289 1.076 -3.09 1 98.5 243 PRO A CA 1
ATOM 2004 C C . PRO A 1 243 ? -9.188 0.02 -3.107 1 98.5 243 PRO A C 1
ATOM 2006 O O . PRO A 1 243 ? -8.156 0.204 -3.768 1 98.5 243 PRO A O 1
ATOM 2009 N N . ILE A 1 244 ? -9.359 -1.068 -2.398 1 98.75 244 ILE A N 1
ATOM 2010 C CA . ILE A 1 244 ? -8.352 -2.121 -2.373 1 98.75 244 ILE A CA 1
ATOM 2011 C C . ILE A 1 244 ? -8.297 -2.82 -3.729 1 98.75 244 ILE A C 1
ATOM 2013 O O . ILE A 1 244 ? -7.215 -3.135 -4.23 1 98.75 244 ILE A O 1
ATOM 2017 N N . GLY A 1 245 ? -9.516 -3.113 -4.324 1 98.75 245 GLY A N 1
ATOM 2018 C CA . GLY A 1 245 ? -9.562 -3.668 -5.668 1 98.75 245 GLY A CA 1
ATOM 2019 C C . GLY A 1 245 ? -8.812 -2.828 -6.684 1 98.75 245 GLY A C 1
ATOM 2020 O O . GLY A 1 245 ? -8 -3.352 -7.449 1 98.75 245 GLY A O 1
ATOM 2021 N N . SER A 1 246 ? -9.07 -1.517 -6.664 1 98.44 246 SER A N 1
ATOM 2022 C CA . SER A 1 246 ? -8.398 -0.593 -7.57 1 98.44 246 SER A CA 1
ATOM 2023 C C . SER A 1 246 ? -6.891 -0.613 -7.363 1 98.44 246 SER A C 1
ATOM 2025 O O . SER A 1 246 ? -6.125 -0.598 -8.328 1 98.44 246 SER A O 1
ATOM 2027 N N . HIS A 1 247 ? -6.469 -0.624 -6.121 1 98.75 247 HIS A N 1
ATOM 2028 C CA . HIS A 1 247 ? -5.055 -0.628 -5.762 1 98.75 247 HIS A CA 1
ATOM 2029 C C . HIS A 1 247 ? -4.359 -1.882 -6.277 1 98.75 247 HIS A C 1
ATOM 2031 O O . HIS A 1 247 ? -3.285 -1.798 -6.879 1 98.75 247 HIS A O 1
ATOM 2037 N N . LEU A 1 248 ? -4.957 -3.016 -6.043 1 98.94 248 LEU A N 1
ATOM 2038 C CA . LEU A 1 248 ? -4.371 -4.281 -6.469 1 98.94 248 LEU A CA 1
ATOM 2039 C C . LEU A 1 248 ? -4.355 -4.391 -7.992 1 98.94 248 LEU A C 1
ATOM 2041 O O . LEU A 1 248 ? -3.4 -4.906 -8.57 1 98.94 248 LEU A O 1
ATOM 2045 N N . ILE A 1 249 ? -5.41 -3.918 -8.664 1 98.88 249 ILE A N 1
ATOM 2046 C CA . ILE A 1 249 ? -5.48 -3.939 -10.125 1 98.88 249 ILE A CA 1
ATOM 2047 C C . ILE A 1 249 ? -4.375 -3.064 -10.711 1 98.88 249 ILE A C 1
ATOM 2049 O O . ILE A 1 249 ? -3.682 -3.471 -11.641 1 98.88 249 ILE A O 1
ATOM 2053 N N . ALA A 1 250 ? -4.203 -1.872 -10.141 1 98.62 250 ALA A N 1
ATOM 2054 C CA . ALA A 1 250 ? -3.141 -0.978 -10.594 1 98.62 250 ALA A CA 1
ATOM 2055 C C . ALA A 1 250 ? -1.768 -1.61 -10.383 1 98.62 250 ALA A C 1
ATOM 2057 O O . ALA A 1 250 ? -0.881 -1.479 -11.227 1 98.62 250 ALA A O 1
ATOM 2058 N N . THR A 1 251 ? -1.597 -2.252 -9.234 1 98.81 251 THR A N 1
ATOM 2059 C CA . THR A 1 251 ? -0.345 -2.934 -8.922 1 98.81 251 THR A CA 1
ATOM 2060 C C . THR A 1 251 ? -0.065 -4.039 -9.938 1 98.81 251 THR A C 1
ATOM 2062 O O . THR A 1 251 ? 1.058 -4.164 -10.43 1 98.81 251 THR A O 1
ATOM 2065 N N . LEU A 1 252 ? -1.081 -4.805 -10.242 1 98.81 252 LEU A N 1
ATOM 2066 C CA . LEU A 1 252 ? -0.956 -5.871 -11.227 1 98.81 252 LEU A CA 1
ATOM 2067 C C . LEU A 1 252 ? -0.627 -5.305 -12.602 1 98.81 252 LEU A C 1
ATOM 2069 O O . LEU A 1 252 ? 0.22 -5.848 -13.32 1 98.81 252 LEU A O 1
ATOM 2073 N N . ASP A 1 253 ? -1.303 -4.242 -12.992 1 98.62 253 ASP A N 1
ATOM 2074 C CA . ASP A 1 253 ? -1.05 -3.602 -14.281 1 98.62 253 ASP A CA 1
ATOM 2075 C C . ASP A 1 253 ? 0.402 -3.143 -14.391 1 98.62 253 ASP A C 1
ATOM 2077 O O . ASP A 1 253 ? 1.044 -3.334 -15.422 1 98.62 253 ASP A O 1
ATOM 2081 N N . SER A 1 254 ? 0.851 -2.543 -13.328 1 98.44 254 SER A N 1
ATOM 2082 C CA . SER A 1 254 ? 2.25 -2.129 -13.281 1 98.44 254 SER A CA 1
ATOM 2083 C C . SER A 1 254 ? 3.184 -3.32 -13.461 1 98.44 254 SER A C 1
ATOM 2085 O O . SER A 1 254 ? 4.168 -3.24 -14.195 1 98.44 254 SER A O 1
ATOM 2087 N N . GLN A 1 255 ? 2.908 -4.387 -12.781 1 98.81 255 GLN A N 1
ATOM 2088 C CA . GLN A 1 255 ? 3.738 -5.578 -12.906 1 98.81 255 GLN A CA 1
ATOM 2089 C C . GLN A 1 255 ? 3.707 -6.121 -14.328 1 98.81 255 GLN A C 1
ATOM 2091 O O . GLN A 1 255 ? 4.742 -6.512 -14.875 1 98.81 255 GLN A O 1
ATOM 2096 N N . CYS A 1 256 ? 2.529 -6.199 -14.922 1 98.81 256 CYS A N 1
ATOM 2097 C CA . CYS A 1 256 ? 2.393 -6.715 -16.281 1 98.81 256 CYS A CA 1
ATOM 2098 C C . CYS A 1 256 ? 3.223 -5.895 -17.266 1 98.81 256 CYS A C 1
ATOM 2100 O O . CYS A 1 256 ? 3.857 -6.449 -18.156 1 98.81 256 CYS A O 1
ATOM 2102 N N . ALA A 1 257 ? 3.189 -4.578 -17.109 1 98.38 257 ALA A N 1
ATOM 2103 C CA . ALA A 1 257 ? 4.008 -3.711 -17.953 1 98.38 257 ALA A CA 1
ATOM 2104 C C . ALA A 1 257 ? 5.488 -4.062 -17.828 1 98.38 257 ALA A C 1
ATOM 2106 O O . ALA A 1 257 ? 6.211 -4.102 -18.828 1 98.38 257 ALA A O 1
ATOM 2107 N N . ALA A 1 258 ? 5.926 -4.297 -16.609 1 98.62 258 ALA A N 1
ATOM 2108 C CA . ALA A 1 258 ? 7.316 -4.668 -16.359 1 98.62 258 ALA A CA 1
ATOM 2109 C C . ALA A 1 258 ? 7.633 -6.035 -16.969 1 98.62 258 ALA A C 1
ATOM 2111 O O . ALA A 1 258 ? 8.711 -6.23 -17.547 1 98.62 258 ALA A O 1
ATOM 2112 N N . LEU A 1 259 ? 6.719 -6.945 -16.797 1 98.88 259 LEU A N 1
ATOM 2113 C CA . LEU A 1 259 ? 6.898 -8.289 -17.344 1 98.88 259 LEU A CA 1
ATOM 2114 C C . LEU A 1 259 ? 7.004 -8.242 -18.859 1 98.88 259 LEU A C 1
ATOM 2116 O O . LEU A 1 259 ? 7.812 -8.969 -19.453 1 98.88 259 LEU A O 1
ATOM 2120 N N . ALA A 1 260 ? 6.199 -7.422 -19.484 1 98.75 260 ALA A N 1
ATOM 2121 C CA . ALA A 1 260 ? 6.254 -7.281 -20.938 1 98.75 260 ALA A CA 1
ATOM 2122 C C . ALA A 1 260 ? 7.645 -6.848 -21.391 1 98.75 260 ALA A C 1
ATOM 2124 O O . ALA A 1 260 ? 8.141 -7.312 -22.422 1 98.75 260 ALA A O 1
ATOM 2125 N N . LYS A 1 261 ? 8.312 -6.039 -20.609 1 98 261 LYS A N 1
ATOM 2126 C CA . LYS A 1 261 ? 9.617 -5.5 -20.969 1 98 261 LYS A CA 1
ATOM 2127 C C . LYS A 1 261 ? 10.719 -6.527 -20.734 1 98 261 LYS A C 1
ATOM 2129 O O . LYS A 1 261 ? 11.812 -6.422 -21.297 1 98 261 LYS A O 1
ATOM 2134 N N . THR A 1 262 ? 10.406 -7.527 -19.891 1 98.69 262 THR A N 1
ATOM 2135 C CA . THR A 1 262 ? 11.477 -8.43 -19.469 1 98.69 262 THR A CA 1
ATOM 2136 C C . THR A 1 262 ? 11.281 -9.812 -20.094 1 98.69 262 THR A C 1
ATOM 2138 O O . THR A 1 262 ? 12.047 -10.742 -19.812 1 98.69 262 THR A O 1
ATOM 2141 N N . GLN A 1 263 ? 10.289 -10.031 -20.906 1 98.81 263 GLN A N 1
ATOM 2142 C CA . GLN A 1 263 ? 10.086 -11.32 -21.562 1 98.81 263 GLN A CA 1
ATOM 2143 C C . GLN A 1 263 ? 11.172 -11.594 -22.609 1 98.81 263 GLN A C 1
ATOM 2145 O O . GLN A 1 263 ? 11.539 -10.703 -23.375 1 98.81 263 GLN A O 1
ATOM 2150 N N . CYS A 1 264 ? 11.68 -12.766 -22.594 1 98.56 264 CYS A N 1
ATOM 2151 C CA . CYS A 1 264 ? 12.68 -13.172 -23.578 1 98.56 264 CYS A CA 1
ATOM 2152 C C . CYS A 1 264 ? 12.055 -13.383 -24.953 1 98.56 264 CYS A C 1
ATOM 2154 O O . CYS A 1 264 ? 10.836 -13.523 -25.062 1 98.56 264 CYS A O 1
ATOM 2156 N N . ALA A 1 265 ? 12.867 -13.445 -25.984 1 97.88 265 ALA A N 1
ATOM 2157 C CA . ALA A 1 265 ? 12.414 -13.625 -27.359 1 97.88 265 ALA A CA 1
ATOM 2158 C C . ALA A 1 265 ? 11.656 -14.938 -27.516 1 97.88 265 ALA A C 1
ATOM 2160 O O . ALA A 1 265 ? 10.711 -15.023 -28.312 1 97.88 265 ALA A O 1
ATOM 2161 N N . ASN A 1 266 ? 12 -15.898 -26.75 1 98.06 266 ASN A N 1
ATOM 2162 C CA . ASN A 1 266 ? 11.383 -17.219 -26.875 1 98.06 266 ASN A CA 1
ATOM 2163 C C . ASN A 1 266 ? 10.094 -17.312 -26.062 1 98.06 266 ASN A C 1
ATOM 2165 O O . ASN A 1 266 ? 9.477 -18.375 -25.984 1 98.06 266 ASN A O 1
ATOM 2169 N N . GLY A 1 267 ? 9.742 -16.266 -25.312 1 98.75 267 GLY A N 1
ATOM 2170 C CA . GLY A 1 267 ? 8.469 -16.203 -24.609 1 98.75 267 GLY A CA 1
ATOM 2171 C C . GLY A 1 267 ? 8.594 -16.531 -23.125 1 98.75 267 GLY A C 1
ATOM 2172 O O . GLY A 1 267 ? 7.66 -16.281 -22.359 1 98.75 267 GLY A O 1
ATOM 2173 N N . LEU A 1 268 ? 9.742 -17.062 -22.75 1 98.88 268 LEU A N 1
ATOM 2174 C CA . LEU A 1 268 ? 9.969 -17.391 -21.359 1 98.88 268 LEU A CA 1
ATOM 2175 C C . LEU A 1 268 ? 10.469 -16.172 -20.578 1 98.88 268 LEU A C 1
ATOM 2177 O O . LEU A 1 268 ? 10.828 -15.164 -21.188 1 98.88 268 LEU A O 1
ATOM 2181 N N . TRP A 1 269 ? 10.438 -16.188 -19.344 1 98.94 269 TRP A N 1
ATOM 2182 C CA . TRP A 1 269 ? 11.148 -15.266 -18.469 1 98.94 269 TRP A CA 1
ATOM 2183 C C . TRP A 1 269 ? 12.32 -15.961 -17.797 1 98.94 269 TRP A C 1
ATOM 2185 O O . TRP A 1 269 ? 12.352 -17.188 -17.688 1 98.94 269 TRP A O 1
ATOM 2195 N N . ARG A 1 270 ? 13.234 -15.203 -17.375 1 98.81 270 ARG A N 1
ATOM 2196 C CA . ARG A 1 270 ? 14.414 -15.703 -16.672 1 98.81 270 ARG A CA 1
ATOM 2197 C C . ARG A 1 270 ? 14.156 -15.797 -15.164 1 98.81 270 ARG A C 1
ATOM 2199 O O . ARG A 1 270 ? 13.211 -15.188 -14.656 1 98.81 270 ARG A O 1
ATOM 2206 N N . THR A 1 271 ? 14.969 -16.578 -14.461 1 98.88 271 THR A N 1
ATOM 2207 C CA . THR A 1 271 ? 14.797 -16.781 -13.031 1 98.88 271 THR A CA 1
ATOM 2208 C C . THR A 1 271 ? 14.922 -15.453 -12.281 1 98.88 271 THR A C 1
ATOM 2210 O O . THR A 1 271 ? 14.234 -15.234 -11.281 1 98.88 271 THR A O 1
ATOM 2213 N N . LEU A 1 272 ? 15.867 -14.648 -12.68 1 98.94 272 LEU A N 1
ATOM 2214 C CA . LEU A 1 272 ? 15.914 -13.242 -12.297 1 98.94 272 LEU A CA 1
ATOM 2215 C C . LEU A 1 272 ? 15.469 -12.352 -13.445 1 98.94 272 LEU A C 1
ATOM 2217 O O . LEU A 1 272 ? 16.141 -12.289 -14.484 1 98.94 272 LEU A O 1
ATOM 2221 N N . LEU A 1 273 ? 14.422 -11.648 -13.289 1 98.88 273 LEU A N 1
ATOM 2222 C CA . LEU A 1 273 ? 13.672 -11.039 -14.383 1 98.88 273 LEU A CA 1
ATOM 2223 C C . LEU A 1 273 ? 14.5 -9.961 -15.07 1 98.88 273 LEU A C 1
ATOM 2225 O O . LEU A 1 273 ? 14.367 -9.742 -16.281 1 98.88 273 LEU A O 1
ATOM 2229 N N . ASP A 1 274 ? 15.375 -9.266 -14.32 1 98.12 274 ASP A N 1
ATOM 2230 C CA . ASP A 1 274 ? 16.078 -8.109 -14.875 1 98.12 274 ASP A CA 1
ATOM 2231 C C . ASP A 1 274 ? 17.578 -8.383 -14.992 1 98.12 274 ASP A C 1
ATOM 2233 O O . ASP A 1 274 ? 18.375 -7.453 -15.039 1 98.12 274 ASP A O 1
ATOM 2237 N N . VAL A 1 275 ? 18 -9.648 -14.867 1 98.44 275 VAL A N 1
ATOM 2238 C CA . VAL A 1 275 ? 19.375 -10.086 -15.062 1 98.44 275 VAL A CA 1
ATOM 2239 C C . VAL A 1 275 ? 19.484 -10.898 -16.359 1 98.44 275 VAL A C 1
ATOM 2241 O O . VAL A 1 275 ? 18.734 -11.852 -16.562 1 98.44 275 VAL A O 1
ATOM 2244 N N . PRO A 1 276 ? 20.359 -10.516 -17.219 1 97.44 276 PRO A N 1
ATOM 2245 C CA . PRO A 1 276 ? 20.438 -11.188 -18.516 1 97.44 276 PRO A CA 1
ATOM 2246 C C . PRO A 1 276 ? 20.938 -12.633 -18.406 1 97.44 276 PRO A C 1
ATOM 2248 O O . PRO A 1 276 ? 21.578 -12.992 -17.422 1 97.44 276 PRO A O 1
ATOM 2251 N N . GLU A 1 277 ? 20.641 -13.414 -19.391 1 97.25 277 GLU A N 1
ATOM 2252 C CA . GLU A 1 277 ? 21.047 -14.812 -19.422 1 97.25 277 GLU A CA 1
ATOM 2253 C C . GLU A 1 277 ? 22.562 -14.953 -19.422 1 97.25 277 GLU A C 1
ATOM 2255 O O . GLU A 1 277 ? 23.109 -15.898 -18.844 1 97.25 277 GLU A O 1
ATOM 2260 N N . GLU A 1 278 ? 23.266 -14.023 -20.016 1 97.5 278 GLU A N 1
ATOM 2261 C CA . GLU A 1 278 ? 24.719 -14.031 -20.078 1 97.5 278 GLU A CA 1
ATOM 2262 C C . GLU A 1 278 ? 25.344 -13.93 -18.688 1 97.5 278 GLU A C 1
ATOM 2264 O O . GLU A 1 278 ? 26.484 -14.359 -18.484 1 97.5 278 GLU A O 1
ATOM 2269 N N . GLU A 1 279 ? 24.594 -13.438 -17.812 1 97.81 279 GLU A N 1
ATOM 2270 C CA . GLU A 1 279 ? 25.078 -13.297 -16.438 1 97.81 279 GLU A CA 1
ATOM 2271 C C . GLU A 1 279 ? 24.625 -14.469 -15.57 1 97.81 279 GLU A C 1
ATOM 2273 O O . GLU A 1 279 ? 24.844 -14.469 -14.359 1 97.81 279 GLU A O 1
ATOM 2278 N N . GLY A 1 280 ? 23.984 -15.43 -16.156 1 98 280 GLY A N 1
ATOM 2279 C CA . GLY A 1 280 ? 23.703 -16.672 -15.453 1 98 280 GLY A CA 1
ATOM 2280 C C . GLY A 1 280 ? 22.234 -16.859 -15.125 1 98 280 GLY A C 1
ATOM 2281 O O . GLY A 1 280 ? 21.828 -17.891 -14.602 1 98 280 GLY A O 1
ATOM 2282 N N . SER A 1 281 ? 21.422 -15.867 -15.422 1 98.62 281 SER A N 1
ATOM 2283 C CA . SER A 1 281 ? 20 -16 -15.148 1 98.62 281 SER A CA 1
ATOM 2284 C C . SER A 1 281 ? 19.312 -16.875 -16.203 1 98.62 281 SER A C 1
ATOM 2286 O O . SER A 1 281 ? 18.984 -16.391 -17.297 1 98.62 281 SER A O 1
ATOM 2288 N N . TYR A 1 282 ? 19.016 -18.078 -15.867 1 98.31 282 TYR A N 1
ATOM 2289 C CA . TYR A 1 282 ? 18.469 -19.047 -16.812 1 98.31 282 TYR A CA 1
ATOM 2290 C C . TYR A 1 282 ? 16.984 -18.812 -17 1 98.31 282 TYR A C 1
ATOM 2292 O O . TYR A 1 282 ? 16.328 -18.141 -16.203 1 98.31 282 TYR A O 1
ATOM 2300 N N . VAL A 1 283 ? 16.391 -19.391 -18.047 1 98.31 283 VAL A N 1
ATOM 2301 C CA . VAL A 1 283 ? 14.953 -19.297 -18.312 1 98.31 283 VAL A CA 1
ATOM 2302 C C . VAL A 1 283 ? 14.188 -20.203 -17.359 1 98.31 283 VAL A C 1
ATOM 2304 O O . VAL A 1 283 ? 14.672 -21.266 -16.984 1 98.31 283 VAL A O 1
ATOM 2307 N N . GLU A 1 284 ? 13.102 -19.781 -17 1 98.5 284 GLU A N 1
ATOM 2308 C CA . GLU A 1 284 ? 12.305 -20.438 -15.969 1 98.5 284 GLU A CA 1
ATOM 2309 C C . GLU A 1 284 ? 10.867 -20.656 -16.438 1 98.5 284 GLU A C 1
ATOM 2311 O O . GLU A 1 284 ? 10.078 -19.719 -16.516 1 98.5 284 GLU A O 1
ATOM 2316 N N . ALA A 1 285 ? 10.438 -21.859 -16.641 1 98.75 285 ALA A N 1
ATOM 2317 C CA . ALA A 1 285 ? 9.18 -22.172 -17.328 1 98.75 285 ALA A CA 1
ATOM 2318 C C . ALA A 1 285 ? 8 -22.125 -16.359 1 98.75 285 ALA A C 1
ATOM 2320 O O . ALA A 1 285 ? 6.895 -21.734 -16.734 1 98.75 285 ALA A O 1
ATOM 2321 N N . SER A 1 286 ? 8.227 -22.531 -15.102 1 98.69 286 SER A N 1
ATOM 2322 C CA . SER A 1 286 ? 7.125 -22.484 -14.148 1 98.69 286 SER A CA 1
ATOM 2323 C C . SER A 1 286 ? 6.676 -21.047 -13.898 1 98.69 286 SER A C 1
ATOM 2325 O O . SER A 1 286 ? 5.477 -20.766 -13.898 1 98.69 286 SER A O 1
ATOM 2327 N N . ALA A 1 287 ? 7.629 -20.156 -13.727 1 98.81 287 ALA A N 1
ATOM 2328 C CA . ALA A 1 287 ? 7.285 -18.734 -13.578 1 98.81 287 ALA A CA 1
ATOM 2329 C C . ALA A 1 287 ? 6.543 -18.219 -14.805 1 98.81 287 ALA A C 1
ATOM 2331 O O . ALA A 1 287 ? 5.57 -17.469 -14.68 1 98.81 287 ALA A O 1
ATOM 2332 N N . THR A 1 288 ? 7 -18.609 -15.945 1 98.94 288 THR A N 1
ATOM 2333 C CA . THR A 1 288 ? 6.375 -18.219 -17.203 1 98.94 288 THR A CA 1
ATOM 2334 C C . THR A 1 288 ? 4.914 -18.641 -17.25 1 98.94 288 THR A C 1
ATOM 2336 O O . THR A 1 288 ? 4.043 -17.875 -17.656 1 98.94 288 THR A O 1
ATOM 2339 N N . ALA A 1 289 ? 4.699 -19.875 -16.812 1 98.94 289 ALA A N 1
ATOM 2340 C CA . ALA A 1 289 ? 3.332 -20.375 -16.75 1 98.94 289 ALA A CA 1
ATOM 2341 C C . ALA A 1 289 ? 2.473 -19.562 -15.805 1 98.94 289 ALA A C 1
ATOM 2343 O O . ALA A 1 289 ? 1.319 -19.25 -16.109 1 98.94 289 ALA A O 1
ATOM 2344 N N . GLY A 1 290 ? 3.025 -19.203 -14.656 1 98.94 290 GLY A N 1
ATOM 2345 C CA . GLY A 1 290 ? 2.311 -18.375 -13.695 1 98.94 290 GLY A CA 1
ATOM 2346 C C . GLY A 1 290 ? 1.973 -17 -14.242 1 98.94 290 GLY A C 1
ATOM 2347 O O . GLY A 1 290 ? 0.863 -16.5 -14.031 1 98.94 290 GLY A O 1
ATOM 2348 N N . PHE A 1 291 ? 2.947 -16.391 -14.945 1 98.94 291 PHE A N 1
ATOM 2349 C CA . PHE A 1 291 ? 2.699 -15.086 -15.57 1 98.94 291 PHE A CA 1
ATOM 2350 C C . PHE A 1 291 ? 1.592 -15.195 -16.609 1 98.94 291 PHE A C 1
ATOM 2352 O O . PHE A 1 291 ? 0.682 -14.359 -16.641 1 98.94 291 PHE A O 1
ATOM 2359 N N . ALA A 1 292 ? 1.667 -16.219 -17.453 1 98.94 292 ALA A N 1
ATOM 2360 C CA . ALA A 1 292 ? 0.646 -16.422 -18.484 1 98.94 292 ALA A CA 1
ATOM 2361 C C . ALA A 1 292 ? -0.74 -16.562 -17.859 1 98.94 292 ALA A C 1
ATOM 2363 O O . ALA A 1 292 ? -1.689 -15.898 -18.281 1 98.94 292 ALA A O 1
ATOM 2364 N N . TYR A 1 293 ? -0.828 -17.422 -16.859 1 98.88 293 TYR A N 1
ATOM 2365 C CA . TYR A 1 293 ? -2.098 -17.641 -16.188 1 98.88 293 TYR A CA 1
ATOM 2366 C C . TYR A 1 293 ? -2.674 -16.328 -15.664 1 98.88 293 TYR A C 1
ATOM 2368 O O . TYR A 1 293 ? -3.834 -16 -15.93 1 98.88 293 TYR A O 1
ATOM 2376 N N . GLY A 1 294 ? -1.868 -15.57 -14.906 1 98.88 294 GLY A N 1
ATOM 2377 C CA . GLY A 1 294 ? -2.338 -14.344 -14.273 1 98.88 294 GLY A CA 1
ATOM 2378 C C . GLY A 1 294 ? -2.74 -13.281 -15.273 1 98.88 294 GLY A C 1
ATOM 2379 O O . GLY A 1 294 ? -3.777 -12.633 -15.109 1 98.88 294 GLY A O 1
ATOM 2380 N N . ILE A 1 295 ? -1.931 -13.086 -16.297 1 98.88 295 ILE A N 1
ATOM 2381 C CA . ILE A 1 295 ? -2.215 -12.062 -17.312 1 98.88 295 ILE A CA 1
ATOM 2382 C C . ILE A 1 295 ? -3.486 -12.43 -18.062 1 98.88 295 ILE A C 1
ATOM 2384 O O . ILE A 1 295 ? -4.363 -11.578 -18.266 1 98.88 295 ILE A O 1
ATOM 2388 N N . LEU A 1 296 ? -3.594 -13.688 -18.469 1 98.69 296 LEU A N 1
ATOM 2389 C CA . LEU A 1 296 ? -4.781 -14.125 -19.203 1 98.69 296 LEU A CA 1
ATOM 2390 C C . LEU A 1 296 ? -6.035 -13.945 -18.344 1 98.69 296 LEU A C 1
ATOM 2392 O O . LEU A 1 296 ? -7.055 -13.453 -18.844 1 98.69 296 LEU A O 1
ATOM 2396 N N . LYS A 1 297 ? -5.953 -14.328 -17.125 1 98.62 297 LYS A N 1
ATOM 2397 C CA . LYS A 1 297 ? -7.117 -14.203 -16.25 1 98.62 297 LYS A CA 1
ATOM 2398 C C . LYS A 1 297 ? -7.48 -12.734 -16.031 1 98.62 297 LYS A C 1
ATOM 2400 O O . LYS A 1 297 ? -8.664 -12.375 -16.062 1 98.62 297 LYS A O 1
ATOM 2405 N N . ALA A 1 298 ? -6.492 -11.93 -15.75 1 98.75 298 ALA A N 1
ATOM 2406 C CA . ALA A 1 298 ? -6.734 -10.508 -15.539 1 98.75 298 ALA A CA 1
ATOM 2407 C C . ALA A 1 298 ? -7.418 -9.883 -16.75 1 98.75 298 ALA A C 1
ATOM 2409 O O . ALA A 1 298 ? -8.32 -9.047 -16.609 1 98.75 298 ALA A O 1
ATOM 2410 N N . GLU A 1 299 ? -6.949 -10.266 -17.906 1 98 299 GLU A N 1
ATOM 2411 C CA . GLU A 1 299 ? -7.562 -9.773 -19.125 1 98 299 GLU A CA 1
ATOM 2412 C C . GLU A 1 299 ? -9 -10.273 -19.266 1 98 299 GLU A C 1
ATOM 2414 O O . GLU A 1 299 ? -9.906 -9.492 -19.562 1 98 299 GLU A O 1
ATOM 2419 N N . ARG A 1 300 ? -9.195 -11.539 -19.078 1 97.38 300 ARG A N 1
ATOM 2420 C CA . ARG A 1 300 ? -10.523 -12.141 -19.203 1 97.38 300 ARG A CA 1
ATOM 2421 C C . ARG A 1 300 ? -11.516 -11.469 -18.25 1 97.38 300 ARG A C 1
ATOM 2423 O O . ARG A 1 300 ? -12.664 -11.227 -18.609 1 97.38 300 ARG A O 1
ATOM 2430 N N . LYS A 1 301 ? -11.062 -11.195 -17.031 1 98 301 LYS A N 1
ATOM 2431 C CA . LYS A 1 301 ? -11.914 -10.609 -16 1 98 301 LYS A CA 1
ATOM 2432 C C . LYS A 1 301 ? -11.992 -9.094 -16.156 1 98 301 LYS A C 1
ATOM 2434 O O . LYS A 1 301 ? -12.648 -8.422 -15.352 1 98 301 LYS A O 1
ATOM 2439 N N . ARG A 1 302 ? -11.242 -8.492 -17.172 1 97.81 302 ARG A N 1
ATOM 2440 C CA . ARG A 1 302 ? -11.242 -7.074 -17.516 1 97.81 302 ARG A CA 1
ATOM 2441 C C . ARG A 1 302 ? -10.672 -6.227 -16.391 1 97.81 302 ARG A C 1
ATOM 2443 O O . ARG A 1 302 ? -11.117 -5.105 -16.156 1 97.81 302 ARG A O 1
ATOM 2450 N N . TYR A 1 303 ? -9.789 -6.863 -15.641 1 98.31 303 TYR A N 1
ATOM 2451 C CA . TYR A 1 303 ? -9.023 -6.086 -14.672 1 98.31 303 TYR A CA 1
ATOM 2452 C C . TYR A 1 303 ? -7.984 -5.215 -15.367 1 98.31 303 TYR A C 1
ATOM 2454 O O . TYR A 1 303 ? -7.707 -4.098 -14.93 1 98.31 303 TYR A O 1
ATOM 2462 N N . ILE A 1 304 ? -7.379 -5.789 -16.406 1 98 304 ILE A N 1
ATOM 2463 C CA . ILE A 1 304 ? -6.445 -5.051 -17.25 1 98 304 ILE A CA 1
ATOM 2464 C C . ILE A 1 304 ? -6.914 -5.098 -18.703 1 98 304 ILE A C 1
ATOM 2466 O O . ILE A 1 304 ? -7.805 -5.875 -19.047 1 98 304 ILE A O 1
ATOM 2470 N N . GLY A 1 305 ? -6.375 -4.199 -19.547 1 96.06 305 GLY A N 1
ATOM 2471 C CA . GLY A 1 305 ? -6.738 -4.188 -20.953 1 96.06 305 GLY A CA 1
ATOM 2472 C C . GLY A 1 305 ? -6.066 -5.289 -21.766 1 96.06 305 GLY A C 1
ATOM 2473 O O . GLY A 1 305 ? -5.523 -6.234 -21.188 1 96.06 305 GLY A O 1
ATOM 2474 N N . LYS A 1 306 ? -6.113 -5.219 -23.078 1 97.19 306 LYS A N 1
ATOM 2475 C CA . LYS A 1 306 ? -5.617 -6.262 -23.984 1 97.19 306 LYS A CA 1
ATOM 2476 C C . LYS A 1 306 ? -4.188 -5.969 -24.422 1 97.19 306 LYS A C 1
ATOM 2478 O O . LYS A 1 306 ? -3.662 -6.633 -25.312 1 97.19 306 LYS A O 1
ATOM 2483 N N . GLU A 1 307 ? -3.613 -4.961 -23.781 1 97 307 GLU A N 1
ATOM 2484 C CA . GLU A 1 307 ? -2.291 -4.508 -24.203 1 97 307 GLU A CA 1
ATOM 2485 C C . GLU A 1 307 ? -1.235 -5.582 -23.969 1 97 307 GLU A C 1
ATOM 2487 O O . GLU A 1 307 ? -0.153 -5.539 -24.562 1 97 307 GLU A O 1
ATOM 2492 N N . TYR A 1 308 ? -1.569 -6.617 -23.125 1 98.12 308 TYR A N 1
ATOM 2493 C CA . TYR A 1 308 ? -0.571 -7.633 -22.828 1 98.12 308 TYR A CA 1
ATOM 2494 C C . TYR A 1 308 ? -0.974 -8.984 -23.391 1 98.12 308 TYR A C 1
ATOM 2496 O O . TYR A 1 308 ? -0.413 -10.016 -23.016 1 98.12 308 TYR A O 1
ATOM 2504 N N . SER A 1 309 ? -1.957 -9.031 -24.266 1 97.56 309 SER A N 1
ATOM 2505 C CA . SER A 1 309 ? -2.467 -10.273 -24.844 1 97.56 309 SER A CA 1
ATOM 2506 C C . SER A 1 309 ? -1.359 -11.062 -25.531 1 97.56 309 SER A C 1
ATOM 2508 O O . SER A 1 309 ? -1.224 -12.273 -25.312 1 97.56 309 SER A O 1
ATOM 2510 N N . ASP A 1 310 ? -0.576 -10.352 -26.312 1 98.12 310 ASP A N 1
ATOM 2511 C CA . ASP A 1 310 ? 0.489 -11.016 -27.062 1 98.12 310 ASP A CA 1
ATOM 2512 C C . ASP A 1 310 ? 1.553 -11.57 -26.109 1 98.12 310 ASP A C 1
ATOM 2514 O O . ASP A 1 310 ? 2.141 -12.617 -26.375 1 98.12 310 ASP A O 1
ATOM 2518 N N . VAL A 1 311 ? 1.816 -10.828 -25.062 1 98.75 311 VAL A N 1
ATOM 2519 C CA . VAL A 1 311 ? 2.773 -11.266 -24.047 1 98.75 311 VAL A CA 1
ATOM 2520 C C . VAL A 1 311 ? 2.322 -12.594 -23.453 1 98.75 311 VAL A C 1
ATOM 2522 O O . VAL A 1 311 ? 3.119 -13.531 -23.328 1 98.75 311 VAL A O 1
ATOM 2525 N N . ALA A 1 312 ? 1.059 -12.695 -23.141 1 98.5 312 ALA A N 1
ATOM 2526 C CA . ALA A 1 312 ? 0.507 -13.891 -22.5 1 98.5 312 ALA A CA 1
ATOM 2527 C C . ALA A 1 312 ? 0.479 -15.07 -23.469 1 98.5 312 ALA A C 1
ATOM 2529 O O . ALA A 1 312 ? 0.803 -16.203 -23.094 1 98.5 312 ALA A O 1
ATOM 2530 N N . VAL A 1 313 ? 0.109 -14.836 -24.719 1 97.94 313 VAL A N 1
ATOM 2531 C CA . VAL A 1 313 ? 0.004 -15.906 -25.703 1 97.94 313 VAL A CA 1
ATOM 2532 C C . VAL A 1 313 ? 1.394 -16.453 -26.016 1 97.94 313 VAL A C 1
ATOM 2534 O O . VAL A 1 313 ? 1.578 -17.656 -26.141 1 97.94 313 VAL A O 1
ATOM 2537 N N . LYS A 1 314 ? 2.32 -15.531 -26.172 1 98.69 314 LYS A N 1
ATOM 2538 C CA . LYS A 1 314 ? 3.701 -15.953 -26.391 1 98.69 314 LYS A CA 1
ATOM 2539 C C . LYS A 1 314 ? 4.191 -16.828 -25.25 1 98.69 314 LYS A C 1
ATOM 2541 O O . LYS A 1 314 ? 4.91 -17.812 -25.469 1 98.69 314 LYS A O 1
ATOM 2546 N N . ALA A 1 315 ? 3.814 -16.469 -24.078 1 98.88 315 ALA A N 1
ATOM 2547 C CA . ALA A 1 315 ? 4.18 -17.266 -22.906 1 98.88 315 ALA A CA 1
ATOM 2548 C C . ALA A 1 315 ? 3.516 -18.641 -22.938 1 98.88 315 ALA A C 1
ATOM 2550 O O . ALA A 1 315 ? 4.145 -19.641 -22.594 1 98.88 315 ALA A O 1
ATOM 2551 N N . VAL A 1 316 ? 2.262 -18.719 -23.312 1 98.56 316 VAL A N 1
ATOM 2552 C CA . VAL A 1 316 ? 1.54 -19.984 -23.391 1 98.56 316 VAL A CA 1
ATOM 2553 C C . VAL A 1 316 ? 2.232 -20.906 -24.391 1 98.56 316 VAL A C 1
ATOM 2555 O O . VAL A 1 316 ? 2.449 -22.094 -24.094 1 98.56 316 VAL A O 1
ATOM 2558 N N . LYS A 1 317 ? 2.578 -20.359 -25.5 1 98.31 317 LYS A N 1
ATOM 2559 C CA . LYS A 1 317 ? 3.271 -21.141 -26.516 1 98.31 317 LYS A CA 1
ATOM 2560 C C . LYS A 1 317 ? 4.613 -21.656 -26 1 98.31 317 LYS A C 1
ATOM 2562 O O . LYS A 1 317 ? 4.988 -22.797 -26.25 1 98.31 317 LYS A O 1
ATOM 2567 N N . ALA A 1 318 ? 5.301 -20.75 -25.328 1 98.75 318 ALA A N 1
ATOM 2568 C CA . ALA A 1 318 ? 6.59 -21.141 -24.75 1 98.75 318 ALA A CA 1
ATOM 2569 C C . ALA A 1 318 ? 6.426 -22.25 -23.719 1 98.75 318 ALA A C 1
ATOM 2571 O O . ALA A 1 318 ? 7.246 -23.172 -23.656 1 98.75 318 ALA A O 1
ATOM 2572 N N . VAL A 1 319 ? 5.398 -22.156 -22.906 1 98.69 319 VAL A N 1
ATOM 2573 C CA . VAL A 1 319 ? 5.109 -23.188 -21.922 1 98.69 319 VAL A CA 1
ATOM 2574 C C . VAL A 1 319 ? 4.848 -24.516 -22.625 1 98.69 319 VAL A C 1
ATOM 2576 O O . VAL A 1 319 ? 5.41 -25.547 -22.234 1 98.69 319 VAL A O 1
ATOM 2579 N N . LEU A 1 320 ? 4.062 -24.516 -23.656 1 97.94 320 LEU A N 1
ATOM 2580 C CA . LEU A 1 320 ? 3.742 -25.719 -24.422 1 97.94 320 LEU A CA 1
ATOM 2581 C C . LEU A 1 320 ? 5.004 -26.359 -24.984 1 97.94 320 LEU A C 1
ATOM 2583 O O . LEU A 1 320 ? 5.16 -27.578 -24.969 1 97.94 320 LEU A O 1
ATOM 2587 N N . GLU A 1 321 ? 5.883 -25.5 -25.406 1 97.62 321 GLU A N 1
ATOM 2588 C CA . GLU A 1 321 ? 7.125 -25.969 -26.016 1 97.62 321 GLU A CA 1
ATOM 2589 C C . GLU A 1 321 ? 8.047 -26.594 -24.984 1 97.62 321 GLU A C 1
ATOM 2591 O O . GLU A 1 321 ? 9 -27.281 -25.328 1 97.62 321 GLU A O 1
ATOM 2596 N N . ASN A 1 322 ? 7.758 -26.328 -23.75 1 98.12 322 ASN A N 1
ATOM 2597 C CA . ASN A 1 322 ? 8.633 -26.828 -22.688 1 98.12 322 ASN A CA 1
ATOM 2598 C C . ASN A 1 322 ? 8 -28 -21.938 1 98.12 322 ASN A C 1
ATOM 2600 O O . ASN A 1 322 ? 8.477 -28.391 -20.875 1 98.12 322 ASN A O 1
ATOM 2604 N N . ILE A 1 323 ? 6.91 -28.531 -22.391 1 97.69 323 ILE A N 1
ATOM 2605 C CA . ILE A 1 323 ? 6.332 -29.766 -21.844 1 97.69 323 ILE A CA 1
ATOM 2606 C C . ILE A 1 323 ? 6.906 -30.969 -22.562 1 97.69 323 ILE A C 1
ATOM 2608 O O . ILE A 1 323 ? 6.777 -31.094 -23.781 1 97.69 323 ILE A O 1
ATOM 2612 N N . SER A 1 324 ? 7.535 -31.844 -21.891 1 96.5 324 SER A N 1
ATOM 2613 C CA . SER A 1 324 ? 8.102 -33.062 -22.484 1 96.5 324 SER A CA 1
ATOM 2614 C C . SER A 1 324 ? 7.012 -34 -22.953 1 96.5 324 SER A C 1
ATOM 2616 O O . SER A 1 324 ? 5.848 -33.844 -22.578 1 96.5 324 SER A O 1
ATOM 2618 N N . PRO A 1 325 ? 7.355 -34.938 -23.719 1 93.5 325 PRO A N 1
ATOM 2619 C CA . PRO A 1 325 ? 6.371 -35.938 -24.156 1 93.5 325 PRO A CA 1
ATOM 2620 C C . PRO A 1 325 ? 5.742 -36.719 -23 1 93.5 325 PRO A C 1
ATOM 2622 O O . PRO A 1 325 ? 4.598 -37.156 -23.094 1 93.5 325 PRO A O 1
ATOM 2625 N N . GLU A 1 326 ? 6.449 -36.812 -21.875 1 91.75 326 GLU A N 1
ATOM 2626 C CA . GLU A 1 326 ? 5.961 -37.531 -20.703 1 91.75 326 GLU A CA 1
ATOM 2627 C C . GLU A 1 326 ? 5.047 -36.656 -19.859 1 91.75 326 GLU A C 1
ATOM 2629 O O . GLU A 1 326 ? 4.363 -37.156 -18.953 1 91.75 326 GLU A O 1
ATOM 2634 N N . GLY A 1 327 ? 5.035 -35.344 -20.188 1 93.75 327 GLY A N 1
ATOM 2635 C CA . GLY A 1 327 ? 4.141 -34.438 -19.469 1 93.75 327 GLY A CA 1
ATOM 2636 C C . GLY A 1 327 ? 4.836 -33.656 -18.375 1 93.75 327 GLY A C 1
ATOM 2637 O O . GLY A 1 327 ? 4.184 -33.125 -17.469 1 93.75 327 GLY A O 1
ATOM 2638 N N . GLU A 1 328 ? 6.133 -33.594 -18.469 1 94.69 328 GLU A N 1
ATOM 2639 C CA . GLU A 1 328 ? 6.906 -32.812 -17.516 1 94.69 328 GLU A CA 1
ATOM 2640 C C . GLU A 1 328 ? 7.133 -31.406 -18.016 1 94.69 328 GLU A C 1
ATOM 2642 O O . GLU A 1 328 ? 7.473 -31.203 -19.188 1 94.69 328 GLU A O 1
ATOM 2647 N N . LEU A 1 329 ? 6.883 -30.422 -17.188 1 97.69 329 LEU A N 1
ATOM 2648 C CA . LEU A 1 329 ? 7.332 -29.078 -17.531 1 97.69 329 LEU A CA 1
ATOM 2649 C C . LEU A 1 329 ? 8.828 -28.922 -17.312 1 97.69 329 LEU A C 1
ATOM 2651 O O . LEU A 1 329 ? 9.289 -28.906 -16.156 1 97.69 329 LEU A O 1
ATOM 2655 N N . LEU A 1 330 ? 9.5 -28.781 -18.312 1 97 330 LEU A N 1
ATOM 2656 C CA . LEU A 1 330 ? 10.953 -28.609 -18.266 1 97 330 LEU A CA 1
ATOM 2657 C C . LEU A 1 330 ? 11.328 -27.219 -17.797 1 97 330 LEU A C 1
ATOM 2659 O O . LEU A 1 330 ? 10.469 -26.344 -17.672 1 97 330 LEU A O 1
ATOM 2663 N N . ASN A 1 331 ? 12.656 -27 -17.406 1 97.25 331 ASN A N 1
ATOM 2664 C CA . ASN A 1 331 ? 13.188 -25.703 -16.984 1 97.25 331 ASN A CA 1
ATOM 2665 C C . ASN A 1 331 ? 12.422 -25.141 -15.789 1 97.25 331 ASN A C 1
ATOM 2667 O O . ASN A 1 331 ? 12.047 -23.969 -15.781 1 97.25 331 ASN A O 1
ATOM 2671 N N . THR A 1 332 ? 12.023 -26.016 -14.898 1 97.38 332 THR A N 1
ATOM 2672 C CA . THR A 1 332 ? 11.422 -25.656 -13.625 1 97.38 332 THR A CA 1
ATOM 2673 C C . THR A 1 332 ? 12.461 -25.656 -12.508 1 97.38 332 THR A C 1
ATOM 2675 O O . THR A 1 332 ? 13.109 -26.688 -12.266 1 97.38 332 THR A O 1
ATOM 2678 N N . SER A 1 333 ? 12.609 -24.5 -11.922 1 96.69 333 SER A N 1
ATOM 2679 C CA . SER A 1 333 ? 13.57 -24.438 -10.82 1 96.69 333 SER A CA 1
ATOM 2680 C C . SER A 1 333 ? 13.023 -25.109 -9.57 1 96.69 333 SER A C 1
ATOM 2682 O O . SER A 1 333 ? 11.828 -25.016 -9.281 1 96.69 333 SER A O 1
ATOM 2684 N N . PHE A 1 334 ? 13.906 -25.75 -8.828 1 95.19 334 PHE A N 1
ATOM 2685 C CA . PHE A 1 334 ? 13.578 -26.375 -7.555 1 95.19 334 PHE A CA 1
ATOM 2686 C C . PHE A 1 334 ? 13.164 -25.328 -6.527 1 95.19 334 PHE A C 1
ATOM 2688 O O . PHE A 1 334 ? 13.258 -24.125 -6.785 1 95.19 334 PHE A O 1
ATOM 2695 N N . GLY A 1 335 ? 12.562 -25.828 -5.383 1 93.25 335 GLY A N 1
ATOM 2696 C CA . GLY A 1 335 ? 12.195 -24.922 -4.301 1 93.25 335 GLY A CA 1
ATOM 2697 C C . GLY A 1 335 ? 13.289 -23.922 -3.969 1 93.25 335 GLY A C 1
ATOM 2698 O O . GLY A 1 335 ? 14.469 -24.281 -3.936 1 93.25 335 GLY A O 1
ATOM 2699 N N . THR A 1 336 ? 12.883 -22.672 -3.797 1 94.69 336 THR A N 1
ATOM 2700 C CA . THR A 1 336 ? 13.844 -21.578 -3.672 1 94.69 336 THR A CA 1
ATOM 2701 C C . THR A 1 336 ? 13.633 -20.828 -2.361 1 94.69 336 THR A C 1
ATOM 2703 O O . THR A 1 336 ? 12.641 -20.125 -2.195 1 94.69 336 THR A O 1
ATOM 2706 N N . GLY A 1 337 ? 14.547 -20.969 -1.423 1 95.5 337 GLY A N 1
ATOM 2707 C CA . GLY A 1 337 ? 14.523 -20.172 -0.207 1 95.5 337 GLY A CA 1
ATOM 2708 C C . GLY A 1 337 ? 15.031 -18.75 -0.413 1 95.5 337 GLY A C 1
ATOM 2709 O O . GLY A 1 337 ? 15.328 -18.344 -1.54 1 95.5 337 GLY A O 1
ATOM 2710 N N . MET A 1 338 ? 15.109 -18.016 0.621 1 97.81 338 MET A N 1
ATOM 2711 C CA . MET A 1 338 ? 15.555 -16.625 0.544 1 97.81 338 MET A CA 1
ATOM 2712 C C . MET A 1 338 ? 17.047 -16.547 0.241 1 97.81 338 MET A C 1
ATOM 2714 O O . MET A 1 338 ? 17.875 -17.094 0.983 1 97.81 338 MET A O 1
ATOM 2718 N N . GLY A 1 339 ? 17.359 -15.938 -0.887 1 97.5 339 GLY A N 1
ATOM 2719 C CA . GLY A 1 339 ? 18.75 -15.734 -1.231 1 97.5 339 GLY A CA 1
ATOM 2720 C C . GLY A 1 339 ? 19.328 -14.438 -0.689 1 97.5 339 GLY A C 1
ATOM 2721 O O . GLY A 1 339 ? 18.641 -13.414 -0.669 1 97.5 339 GLY A O 1
ATOM 2722 N N . HIS A 1 340 ? 20.578 -14.453 -0.269 1 97.31 340 HIS A N 1
ATOM 2723 C CA . HIS A 1 340 ? 21.234 -13.258 0.249 1 97.31 340 HIS A CA 1
ATOM 2724 C C . HIS A 1 340 ? 22.078 -12.578 -0.828 1 97.31 340 HIS A C 1
ATOM 2726 O O . HIS A 1 340 ? 22.578 -11.469 -0.623 1 97.31 340 HIS A O 1
ATOM 2732 N N . ASP A 1 341 ? 22.25 -13.227 -1.934 1 98.12 341 ASP A N 1
ATOM 2733 C CA . ASP A 1 341 ? 22.828 -12.648 -3.143 1 98.12 341 ASP A CA 1
ATOM 2734 C C . ASP A 1 341 ? 22.156 -13.211 -4.395 1 98.12 341 ASP A C 1
ATOM 2736 O O . ASP A 1 341 ? 21.391 -14.18 -4.32 1 98.12 341 ASP A O 1
ATOM 2740 N N . LEU A 1 342 ? 22.422 -12.555 -5.508 1 98.44 342 LEU A N 1
ATOM 2741 C CA . LEU A 1 342 ? 21.75 -12.938 -6.746 1 98.44 342 LEU A CA 1
ATOM 2742 C C . LEU A 1 342 ? 22.25 -14.289 -7.238 1 98.44 342 LEU A C 1
ATOM 2744 O O . LEU A 1 342 ? 21.516 -15.023 -7.914 1 98.44 342 LEU A O 1
ATOM 2748 N N . GLN A 1 343 ? 23.484 -14.688 -6.938 1 98.62 343 GLN A N 1
ATOM 2749 C CA . GLN A 1 343 ? 24.047 -15.969 -7.367 1 98.62 343 GLN A CA 1
ATOM 2750 C C . GLN A 1 343 ? 23.234 -17.141 -6.828 1 98.62 343 GLN A C 1
ATOM 2752 O O . GLN A 1 343 ? 23.094 -18.172 -7.496 1 98.62 343 GLN A O 1
ATOM 2757 N N . HIS A 1 344 ? 22.734 -16.984 -5.668 1 98.44 344 HIS A N 1
ATOM 2758 C CA . HIS A 1 344 ? 21.875 -18 -5.07 1 98.44 344 HIS A CA 1
ATOM 2759 C C . HIS A 1 344 ? 20.766 -18.422 -6.031 1 98.44 344 HIS A C 1
ATOM 2761 O O . HIS A 1 344 ? 20.531 -19.625 -6.219 1 98.44 344 HIS A O 1
ATOM 2767 N N . TYR A 1 345 ? 20.156 -17.5 -6.648 1 98.5 345 TYR A N 1
ATOM 2768 C CA . TYR A 1 345 ? 19.016 -17.75 -7.523 1 98.5 345 TYR A CA 1
ATOM 2769 C C . TYR A 1 345 ? 19.453 -18.375 -8.836 1 98.5 345 TYR A C 1
ATOM 2771 O O . TYR A 1 345 ? 18.719 -19.141 -9.453 1 98.5 345 TYR A O 1
ATOM 2779 N N . LYS A 1 346 ? 20.641 -18.094 -9.242 1 98.38 346 LYS A N 1
ATOM 2780 C CA . LYS A 1 346 ? 21.188 -18.641 -10.484 1 98.38 346 LYS A CA 1
ATOM 2781 C C . LYS A 1 346 ? 21.625 -20.094 -10.312 1 98.38 346 LYS A C 1
ATOM 2783 O O . LYS A 1 346 ? 21.766 -20.812 -11.297 1 98.38 346 LYS A O 1
ATOM 2788 N N . ASP A 1 347 ? 21.781 -20.469 -9.062 1 98 347 ASP A N 1
ATOM 2789 C CA . ASP A 1 347 ? 22.375 -21.766 -8.789 1 98 347 ASP A CA 1
ATOM 2790 C C . ASP A 1 347 ? 21.281 -22.797 -8.477 1 98 347 ASP A C 1
ATOM 2792 O O . ASP A 1 347 ? 21.594 -23.984 -8.266 1 98 347 ASP A O 1
ATOM 2796 N N . ILE A 1 348 ? 20.047 -22.406 -8.438 1 97.31 348 ILE A N 1
ATOM 2797 C CA . ILE A 1 348 ? 18.984 -23.328 -8.102 1 97.31 348 ILE A CA 1
ATOM 2798 C C . ILE A 1 348 ? 18.875 -24.406 -9.18 1 97.31 348 ILE A C 1
ATOM 2800 O O . ILE A 1 348 ? 18.766 -24.094 -10.367 1 97.31 348 ILE A O 1
ATOM 2804 N N . PRO A 1 349 ? 18.906 -25.688 -8.797 1 95.19 349 PRO A N 1
ATOM 2805 C CA . PRO A 1 349 ? 18.766 -26.75 -9.805 1 95.19 349 PRO A CA 1
ATOM 2806 C C . PRO A 1 349 ? 17.391 -26.75 -10.484 1 95.19 349 PRO A C 1
ATOM 2808 O O . PRO A 1 349 ? 16.406 -26.344 -9.875 1 95.19 349 PRO A O 1
ATOM 2811 N N . ARG A 1 350 ? 17.328 -27.141 -11.727 1 95.12 350 ARG A N 1
ATOM 2812 C CA . ARG A 1 350 ? 16.078 -27.328 -12.461 1 95.12 350 ARG A CA 1
ATOM 2813 C C . ARG A 1 350 ? 15.68 -28.797 -12.492 1 95.12 350 ARG A C 1
ATOM 2815 O O . ARG A 1 350 ? 16.5 -29.672 -12.805 1 95.12 350 ARG A O 1
ATOM 2822 N N . THR A 1 351 ? 14.531 -29.078 -12.148 1 92 351 THR A N 1
ATOM 2823 C CA . THR A 1 351 ? 14.016 -30.438 -12.07 1 92 351 THR A CA 1
ATOM 2824 C C . THR A 1 351 ? 12.484 -30.438 -12.141 1 92 351 THR A C 1
ATOM 2826 O O . THR A 1 351 ? 11.852 -29.406 -11.977 1 92 351 THR A O 1
ATOM 2829 N N . SER A 1 352 ? 11.938 -31.578 -12.453 1 89.88 352 SER A N 1
ATOM 2830 C CA . SER A 1 352 ? 10.484 -31.719 -12.414 1 89.88 352 SER A CA 1
ATOM 2831 C C . SER A 1 352 ? 9.945 -31.469 -11.016 1 89.88 352 SER A C 1
ATOM 2833 O O . SER A 1 352 ? 10.477 -31.984 -10.031 1 89.88 352 SER A O 1
ATOM 2835 N N . MET A 1 353 ? 9.023 -30.609 -10.898 1 93.56 353 MET A N 1
ATOM 2836 C CA . MET A 1 353 ? 8.375 -30.281 -9.633 1 93.56 353 MET A CA 1
ATOM 2837 C C . MET A 1 353 ? 6.859 -30.266 -9.789 1 93.56 353 MET A C 1
ATOM 2839 O O . MET A 1 353 ? 6.344 -29.859 -10.828 1 93.56 353 MET A O 1
ATOM 2843 N N . PRO A 1 354 ? 6.066 -30.625 -8.703 1 93.94 354 PRO A N 1
ATOM 2844 C CA . PRO A 1 354 ? 4.605 -30.594 -8.766 1 93.94 354 PRO A CA 1
ATOM 2845 C C . PRO A 1 354 ? 4.055 -29.234 -9.172 1 93.94 354 PRO A C 1
ATOM 2847 O O . PRO A 1 354 ? 3.133 -29.156 -9.984 1 93.94 354 PRO A O 1
ATOM 2850 N N . TYR A 1 355 ? 4.633 -28.188 -8.602 1 96.44 355 TYR A N 1
ATOM 2851 C CA . TYR A 1 355 ? 4.09 -26.859 -8.867 1 96.44 355 TYR A CA 1
ATOM 2852 C C . TYR A 1 355 ? 4.336 -26.453 -10.312 1 96.44 355 TYR A C 1
ATOM 2854 O O . TYR A 1 355 ? 3.574 -25.656 -10.875 1 96.44 355 TYR A O 1
ATOM 2862 N N . GLY A 1 356 ? 5.43 -26.906 -10.906 1 96.69 356 GLY A N 1
ATOM 2863 C CA . GLY A 1 356 ? 5.645 -26.625 -12.312 1 96.69 356 GLY A CA 1
ATOM 2864 C C . GLY A 1 356 ? 4.535 -27.156 -13.203 1 96.69 356 GLY A C 1
ATOM 2865 O O . GLY A 1 356 ? 3.984 -26.422 -14.023 1 96.69 356 GLY A O 1
ATOM 2866 N N . GLN A 1 357 ? 4.207 -28.453 -13.008 1 96.56 357 GLN A N 1
ATOM 2867 C CA . GLN A 1 357 ? 3.107 -29.062 -13.734 1 96.56 357 GLN A CA 1
ATOM 2868 C C . GLN A 1 357 ? 1.799 -28.328 -13.492 1 96.56 357 GLN A C 1
ATOM 2870 O O . GLN A 1 357 ? 1.047 -28.047 -14.438 1 96.56 357 GLN A O 1
ATOM 2875 N N . ALA A 1 358 ? 1.571 -27.984 -12.258 1 98 358 ALA A N 1
ATOM 2876 C CA . ALA A 1 358 ? 0.326 -27.344 -11.859 1 98 358 ALA A CA 1
ATOM 2877 C C . ALA A 1 358 ? 0.193 -25.969 -12.5 1 98 358 ALA A C 1
ATOM 2879 O O . ALA A 1 358 ? -0.877 -25.609 -13 1 98 358 ALA A O 1
ATOM 2880 N N . MET A 1 359 ? 1.247 -25.172 -12.445 1 98.56 359 MET A N 1
ATOM 2881 C CA . MET A 1 359 ? 1.216 -23.828 -13 1 98.56 359 MET A CA 1
ATOM 2882 C C . MET A 1 359 ? 1.045 -23.875 -14.516 1 98.56 359 MET A C 1
ATOM 2884 O O . MET A 1 359 ? 0.338 -23.047 -15.094 1 98.56 359 MET A O 1
ATOM 2888 N N . ALA A 1 360 ? 1.677 -24.844 -15.188 1 98.75 360 ALA A N 1
ATOM 2889 C CA . ALA A 1 360 ? 1.451 -25.047 -16.609 1 98.75 360 ALA A CA 1
ATOM 2890 C C . ALA A 1 360 ? -0.012 -25.375 -16.906 1 98.75 360 ALA A C 1
ATOM 2892 O O . ALA A 1 360 ? -0.617 -24.812 -17.812 1 98.75 360 ALA A O 1
ATOM 2893 N N . MET A 1 361 ? -0.548 -26.281 -16.125 1 98.25 361 MET A N 1
ATOM 2894 C CA . MET A 1 361 ? -1.955 -26.656 -16.25 1 98.25 361 MET A CA 1
ATOM 2895 C C . MET A 1 361 ? -2.855 -25.438 -16.094 1 98.25 361 MET A C 1
ATOM 2897 O O . MET A 1 361 ? -3.787 -25.234 -16.875 1 98.25 361 MET A O 1
ATOM 2901 N N . MET A 1 362 ? -2.58 -24.641 -15.086 1 98.69 362 MET A N 1
ATOM 2902 C CA . MET A 1 362 ? -3.381 -23.453 -14.812 1 98.69 362 MET A CA 1
ATOM 2903 C C . MET A 1 362 ? -3.346 -22.5 -15.992 1 98.69 362 MET A C 1
ATOM 2905 O O . MET A 1 362 ? -4.383 -21.969 -16.406 1 98.69 362 MET A O 1
ATOM 2909 N N . ALA A 1 363 ? -2.164 -22.266 -16.531 1 98.75 363 ALA A N 1
ATOM 2910 C CA . ALA A 1 363 ? -2.018 -21.391 -17.688 1 98.75 363 ALA A CA 1
ATOM 2911 C C . ALA A 1 363 ? -2.824 -21.922 -18.875 1 98.75 363 ALA A C 1
ATOM 2913 O O . ALA A 1 363 ? -3.539 -21.156 -19.531 1 98.75 363 ALA A O 1
ATOM 2914 N N . LEU A 1 364 ? -2.705 -23.203 -19.141 1 98.5 364 LEU A N 1
ATOM 2915 C CA . LEU A 1 364 ? -3.371 -23.812 -20.281 1 98.5 364 LEU A CA 1
ATOM 2916 C C . LEU A 1 364 ? -4.883 -23.844 -20.078 1 98.5 364 LEU A C 1
ATOM 2918 O O . LEU A 1 364 ? -5.645 -23.672 -21.031 1 98.5 364 LEU A O 1
ATOM 2922 N N . VAL A 1 365 ? -5.316 -24.109 -18.875 1 98.31 365 VAL A N 1
ATOM 2923 C CA . VAL A 1 365 ? -6.742 -24.094 -18.562 1 98.31 365 VAL A CA 1
ATOM 2924 C C . VAL A 1 365 ? -7.312 -22.703 -18.844 1 98.31 365 VAL A C 1
ATOM 2926 O O . VAL A 1 365 ? -8.383 -22.562 -19.438 1 98.31 365 VAL A O 1
ATOM 2929 N N . GLU A 1 366 ? -6.574 -21.672 -18.328 1 98 366 GLU A N 1
ATOM 2930 C CA . GLU A 1 366 ? -7.039 -20.312 -18.609 1 98 366 GLU A CA 1
ATOM 2931 C C . GLU A 1 366 ? -7.059 -20.016 -20.109 1 98 366 GLU A C 1
ATOM 2933 O O . GLU A 1 366 ? -7.969 -19.344 -20.594 1 98 366 GLU A O 1
ATOM 2938 N N . PHE A 1 367 ? -6.078 -20.516 -20.781 1 97.5 367 PHE A N 1
ATOM 2939 C CA . PHE A 1 367 ? -6 -20.359 -22.234 1 97.5 367 PHE A CA 1
ATOM 2940 C C . PHE A 1 367 ? -7.184 -21.031 -22.922 1 97.5 367 PHE A C 1
ATOM 2942 O O . PHE A 1 367 ? -7.707 -20.516 -23.906 1 97.5 367 PHE A O 1
ATOM 2949 N N . LEU A 1 368 ? -7.641 -22.156 -22.422 1 95.94 368 LEU A N 1
ATOM 2950 C CA . LEU A 1 368 ? -8.758 -22.906 -22.984 1 95.94 368 LEU A CA 1
ATOM 2951 C C . LEU A 1 368 ? -10.039 -22.078 -22.969 1 95.94 368 LEU A C 1
ATOM 2953 O O . LEU A 1 368 ? -10.961 -22.344 -23.75 1 95.94 368 LEU A O 1
ATOM 2957 N N . ARG A 1 369 ? -10.086 -21.156 -22.078 1 93.56 369 ARG A N 1
ATOM 2958 C CA . ARG A 1 369 ? -11.297 -20.344 -21.969 1 93.56 369 ARG A CA 1
ATOM 2959 C C . ARG A 1 369 ? -11.484 -19.469 -23.219 1 93.56 369 ARG A C 1
ATOM 2961 O O . ARG A 1 369 ? -12.594 -18.984 -23.469 1 93.56 369 ARG A O 1
ATOM 2968 N N . ALA A 1 370 ? -10.43 -19.281 -23.938 1 88.75 370 ALA A N 1
ATOM 2969 C CA . ALA A 1 370 ? -10.492 -18.469 -25.141 1 88.75 370 ALA A CA 1
ATOM 2970 C C . ALA A 1 370 ? -11.242 -19.188 -26.25 1 88.75 370 ALA A C 1
ATOM 2972 O O . ALA A 1 370 ? -11.625 -18.578 -27.25 1 88.75 370 ALA A O 1
ATOM 2973 N N . TYR A 1 371 ? -11.453 -20.453 -26.109 1 84.94 371 TYR A N 1
ATOM 2974 C CA . TYR A 1 371 ? -12.141 -21.25 -27.125 1 84.94 371 TYR A CA 1
ATOM 2975 C C . TYR A 1 371 ? -13.648 -21.172 -26.969 1 84.94 371 TYR A C 1
ATOM 2977 O O . TYR A 1 371 ? -14.398 -21.547 -27.859 1 84.94 371 TYR A O 1
ATOM 2985 N N . ASN A 1 372 ? -14.117 -20.766 -25.781 1 77.5 372 ASN A N 1
ATOM 2986 C CA . ASN A 1 372 ? -15.547 -20.656 -25.5 1 77.5 372 ASN A CA 1
ATOM 2987 C C . ASN A 1 372 ? -16.094 -19.297 -25.922 1 77.5 372 ASN A C 1
ATOM 2989 O O . ASN A 1 372 ? -17.281 -19.156 -26.188 1 77.5 372 ASN A O 1
ATOM 2993 N N . MET B 1 1 ? -9.508 19.375 36.406 1 64.38 1 MET B N 1
ATOM 2994 C CA . MET B 1 1 ? -8.594 19.25 35.281 1 64.38 1 MET B CA 1
ATOM 2995 C C . MET B 1 1 ? -7.23 19.844 35.594 1 64.38 1 MET B C 1
ATOM 2997 O O . MET B 1 1 ? -7.141 20.812 36.375 1 64.38 1 MET B O 1
ATOM 3001 N N . PRO B 1 2 ? -6.141 19.016 35.375 1 72.44 2 PRO B N 1
ATOM 3002 C CA . PRO B 1 2 ? -4.863 19.656 35.719 1 72.44 2 PRO B CA 1
ATOM 3003 C C . PRO B 1 2 ? -4.688 21.016 35.031 1 72.44 2 PRO B C 1
ATOM 3005 O O . PRO B 1 2 ? -5.152 21.219 33.906 1 72.44 2 PRO B O 1
ATOM 3008 N N . THR B 1 3 ? -4.258 21.906 35.875 1 77.25 3 THR B N 1
ATOM 3009 C CA . THR B 1 3 ? -3.996 23.234 35.344 1 77.25 3 THR B CA 1
ATOM 3010 C C . THR B 1 3 ? -2.648 23.266 34.625 1 77.25 3 THR B C 1
ATOM 3012 O O . THR B 1 3 ? -2.371 24.188 33.844 1 77.25 3 THR B O 1
ATOM 3015 N N . HIS B 1 4 ? -1.807 22.266 34.938 1 81.5 4 HIS B N 1
ATOM 3016 C CA . HIS B 1 4 ? -0.505 22.156 34.281 1 81.5 4 HIS B CA 1
ATOM 3017 C C . HIS B 1 4 ? -0.306 20.766 33.688 1 81.5 4 HIS B C 1
ATOM 3019 O O . HIS B 1 4 ? -0.701 19.766 34.312 1 81.5 4 HIS B O 1
ATOM 3025 N N . VAL B 1 5 ? 0.136 20.719 32.562 1 84.12 5 VAL B N 1
ATOM 3026 C CA . VAL B 1 5 ? 0.564 19.5 31.891 1 84.12 5 VAL B CA 1
ATOM 3027 C C . VAL B 1 5 ? 1.984 19.672 31.359 1 84.12 5 VAL B C 1
ATOM 3029 O O . VAL B 1 5 ? 2.256 20.594 30.578 1 84.12 5 VAL B O 1
ATOM 3032 N N . HIS B 1 6 ? 2.955 18.828 31.828 1 86.62 6 HIS B N 1
ATOM 3033 C CA . HIS B 1 6 ? 4.367 18.922 31.469 1 86.62 6 HIS B CA 1
ATOM 3034 C C . HIS B 1 6 ? 4.93 20.297 31.797 1 86.62 6 HIS B C 1
ATOM 3036 O O . HIS B 1 6 ? 5.641 20.891 30.984 1 86.62 6 HIS B O 1
ATOM 3042 N N . SER B 1 7 ? 4.441 20.891 32.812 1 85.38 7 SER B N 1
ATOM 3043 C CA . SER B 1 7 ? 4.91 22.156 33.375 1 85.38 7 SER B CA 1
ATOM 3044 C C . SER B 1 7 ? 4.457 23.344 32.562 1 85.38 7 SER B C 1
ATOM 3046 O O . SER B 1 7 ? 5.074 24.406 32.594 1 85.38 7 SER B O 1
ATOM 3048 N N . ILE B 1 8 ? 3.443 23.125 31.75 1 89.06 8 ILE B N 1
ATOM 3049 C CA . ILE B 1 8 ? 2.883 24.203 30.938 1 89.06 8 ILE B CA 1
ATOM 3050 C C . ILE B 1 8 ? 1.445 24.484 31.375 1 89.06 8 ILE B C 1
ATOM 3052 O O . ILE B 1 8 ? 0.627 23.562 31.453 1 89.06 8 ILE B O 1
ATOM 3056 N N . ALA B 1 9 ? 1.168 25.672 31.672 1 91.19 9 ALA B N 1
ATOM 3057 C CA . ALA B 1 9 ? -0.177 26.062 32.094 1 91.19 9 ALA B CA 1
ATOM 3058 C C . ALA B 1 9 ? -1.126 26.141 30.906 1 91.19 9 ALA B C 1
ATOM 3060 O O . ALA B 1 9 ? -0.754 26.625 29.844 1 91.19 9 ALA B O 1
ATOM 3061 N N . SER B 1 10 ? -2.326 25.641 31.094 1 92.5 10 SER B N 1
ATOM 3062 C CA . SER B 1 10 ? -3.32 25.688 30.031 1 92.5 10 SER B CA 1
ATOM 3063 C C . SER B 1 10 ? -3.584 27.109 29.562 1 92.5 10 SER B C 1
ATOM 3065 O O . SER B 1 10 ? -3.775 27.359 28.375 1 92.5 10 SER B O 1
ATOM 3067 N N . GLN B 1 11 ? -3.586 28.047 30.453 1 93.31 11 GLN B N 1
ATOM 3068 C CA . GLN B 1 11 ? -3.848 29.453 30.125 1 93.31 11 GLN B CA 1
ATOM 3069 C C . GLN B 1 11 ? -2.775 30 29.188 1 93.31 11 GLN B C 1
ATOM 3071 O O . GLN B 1 11 ? -3.068 30.812 28.312 1 93.31 11 GLN B O 1
ATOM 3076 N N . ASP B 1 12 ? -1.592 29.578 29.391 1 93.69 12 ASP B N 1
ATOM 3077 C CA . ASP B 1 12 ? -0.496 30.016 28.531 1 93.69 12 ASP B CA 1
ATOM 3078 C C . ASP B 1 12 ? -0.666 29.469 27.109 1 93.69 12 ASP B C 1
ATOM 3080 O O . ASP B 1 12 ? -0.386 30.172 26.125 1 93.69 12 ASP B O 1
ATOM 3084 N N . VAL B 1 13 ? -1.109 28.234 27.047 1 95.88 13 VAL B N 1
ATOM 3085 C CA . VAL B 1 13 ? -1.322 27.594 25.75 1 95.88 13 VAL B CA 1
ATOM 3086 C C . VAL B 1 13 ? -2.441 28.328 25 1 95.88 13 VAL B C 1
ATOM 3088 O O . VAL B 1 13 ? -2.305 28.641 23.828 1 95.88 13 VAL B O 1
ATOM 3091 N N . HIS B 1 14 ? -3.57 28.656 25.672 1 96 14 HIS B N 1
ATOM 3092 C CA . HIS B 1 14 ? -4.656 29.422 25.062 1 96 14 HIS B CA 1
ATOM 3093 C C . HIS B 1 14 ? -4.168 30.766 24.578 1 96 14 HIS B C 1
ATOM 3095 O O . HIS B 1 14 ? -4.508 31.203 23.469 1 96 14 HIS B O 1
ATOM 3101 N N . SER B 1 15 ? -3.383 31.438 25.406 1 96.31 15 SER B N 1
ATOM 3102 C CA . SER B 1 15 ? -2.863 32.75 25.047 1 96.31 15 SER B CA 1
ATOM 3103 C C . SER B 1 15 ? -2 32.688 23.797 1 96.31 15 SER B C 1
ATOM 3105 O O . SER B 1 15 ? -2.094 33.562 22.922 1 96.31 15 SER B O 1
ATOM 3107 N N . GLN B 1 16 ? -1.179 31.672 23.75 1 96.81 16 GLN B N 1
ATOM 3108 C CA . GLN B 1 16 ? -0.32 31.5 22.578 1 96.81 16 GLN B CA 1
ATOM 3109 C C . GLN B 1 16 ? -1.145 31.234 21.328 1 96.81 16 GLN B C 1
ATOM 3111 O O . GLN B 1 16 ? -0.848 31.781 20.266 1 96.81 16 GLN B O 1
ATOM 3116 N N . ILE B 1 17 ? -2.166 30.391 21.422 1 97.81 17 ILE B N 1
ATOM 3117 C CA . ILE B 1 17 ? -3.031 30.078 20.281 1 97.81 17 ILE B CA 1
ATOM 3118 C C . ILE B 1 17 ? -3.705 31.359 19.797 1 97.81 17 ILE B C 1
ATOM 3120 O O . ILE B 1 17 ? -3.752 31.625 18.594 1 97.81 17 ILE B O 1
ATOM 3124 N N . GLN B 1 18 ? -4.191 32.188 20.719 1 97.5 18 GLN B N 1
ATOM 3125 C CA . GLN B 1 18 ? -4.863 33.438 20.359 1 97.5 18 GLN B CA 1
ATOM 3126 C C . GLN B 1 18 ? -3.906 34.406 19.672 1 97.5 18 GLN B C 1
ATOM 3128 O O . GLN B 1 18 ? -4.293 35.094 18.75 1 97.5 18 GLN B O 1
ATOM 3133 N N . GLN B 1 19 ? -2.682 34.406 20.125 1 96.69 19 GLN B N 1
ATOM 3134 C CA . GLN B 1 19 ? -1.669 35.25 19.484 1 96.69 19 GLN B CA 1
ATOM 3135 C C . GLN B 1 19 ? -1.354 34.75 18.078 1 96.69 19 GLN B C 1
ATOM 3137 O O . GLN B 1 19 ? -1.159 35.531 17.156 1 96.69 19 GLN B O 1
ATOM 3142 N N . LEU B 1 20 ? -1.232 33.438 17.953 1 97.88 20 LEU B N 1
ATOM 3143 C CA . LEU B 1 20 ? -1.014 32.812 16.641 1 97.88 20 LEU B CA 1
ATOM 3144 C C . LEU B 1 20 ? -2.135 33.219 15.672 1 97.88 20 LEU B C 1
ATOM 3146 O O . LEU B 1 20 ? -1.88 33.531 14.508 1 97.88 20 LEU B O 1
ATOM 3150 N N . ILE B 1 21 ? -3.416 33.156 16.125 1 97.38 21 ILE B N 1
ATOM 3151 C CA . ILE B 1 21 ? -4.566 33.5 15.305 1 97.38 21 ILE B CA 1
ATOM 3152 C C . ILE B 1 21 ? -4.492 35 14.93 1 97.38 21 ILE B C 1
ATOM 3154 O O . ILE B 1 21 ? -4.719 35.344 13.773 1 97.38 21 ILE B O 1
ATOM 3158 N N . HIS B 1 22 ? -4.148 35.812 15.922 1 95.44 22 HIS B N 1
ATOM 3159 C CA . HIS B 1 22 ? -4.027 37.25 15.672 1 95.44 22 HIS B CA 1
ATOM 3160 C C . HIS B 1 22 ? -3.006 37.531 14.578 1 95.44 22 HIS B C 1
ATOM 3162 O O . HIS B 1 22 ? -3.275 38.312 13.664 1 95.44 22 HIS B O 1
ATOM 3168 N N . GLU B 1 23 ? -1.877 36.938 14.734 1 94.38 23 GLU B N 1
ATOM 3169 C CA . GLU B 1 23 ? -0.828 37.156 13.742 1 94.38 23 GLU B CA 1
ATOM 3170 C C . GLU B 1 23 ? -1.23 36.594 12.383 1 94.38 23 GLU B C 1
ATOM 3172 O O . GLU B 1 23 ? -0.824 37.125 11.344 1 94.38 23 GLU B O 1
ATOM 3177 N N . LEU B 1 24 ? -1.921 35.469 12.359 1 95.06 24 LEU B N 1
ATOM 3178 C CA . LEU B 1 24 ? -2.373 34.812 11.125 1 95.06 24 LEU B CA 1
ATOM 3179 C C . LEU B 1 24 ? -3.285 35.75 10.344 1 95.06 24 LEU B C 1
ATOM 3181 O O . LEU B 1 24 ? -3.084 35.969 9.141 1 95.06 24 LEU B O 1
ATOM 3185 N N . VAL B 1 25 ? -4.285 36.406 10.969 1 94.62 25 VAL B N 1
ATOM 3186 C CA . VAL B 1 25 ? -5.301 37.188 10.258 1 94.62 25 VAL B CA 1
ATOM 3187 C C . VAL B 1 25 ? -4.77 38.594 9.945 1 94.62 25 VAL B C 1
ATOM 3189 O O . VAL B 1 25 ? -5.383 39.344 9.188 1 94.62 25 VAL B O 1
ATOM 3192 N N . ASN B 1 26 ? -3.543 38.875 10.531 1 91.25 26 ASN B N 1
ATOM 3193 C CA . ASN B 1 26 ? -2.963 40.188 10.289 1 91.25 26 ASN B CA 1
ATOM 3194 C C . ASN B 1 26 ? -1.645 40.094 9.523 1 91.25 26 ASN B C 1
ATOM 3196 O O . ASN B 1 26 ? -0.909 41.062 9.422 1 91.25 26 ASN B O 1
ATOM 3200 N N . ILE B 1 27 ? -1.301 38.938 9.102 1 86.44 27 ILE B N 1
ATOM 3201 C CA . ILE B 1 27 ? -0.061 38.75 8.359 1 86.44 27 ILE B CA 1
ATOM 3202 C C . ILE B 1 27 ? -0.126 39.562 7.055 1 86.44 27 ILE B C 1
ATOM 3204 O O . ILE B 1 27 ? -1.158 39.562 6.379 1 86.44 27 ILE B O 1
ATOM 3208 N N . LYS B 1 28 ? 0.803 40.344 6.746 1 83.12 28 LYS B N 1
ATOM 3209 C CA . LYS B 1 28 ? 0.921 41.094 5.5 1 83.12 28 LYS B CA 1
ATOM 3210 C C . LYS B 1 28 ? 2.32 40.969 4.906 1 83.12 28 LYS B C 1
ATOM 3212 O O . LYS B 1 28 ? 3.314 40.969 5.637 1 83.12 28 LYS B O 1
ATOM 3217 N N . ASP B 1 29 ? 2.322 40.688 3.67 1 83.38 29 ASP B N 1
ATOM 3218 C CA . ASP B 1 29 ? 3.609 40.812 2.992 1 83.38 29 ASP B CA 1
ATOM 3219 C C . ASP B 1 29 ? 3.939 42.281 2.676 1 83.38 29 ASP B C 1
ATOM 3221 O O . ASP B 1 29 ? 3.492 42.812 1.659 1 83.38 29 ASP B O 1
ATOM 3225 N N . THR B 1 30 ? 4.773 42.844 3.391 1 79.69 30 THR B N 1
ATOM 3226 C CA . THR B 1 30 ? 5.039 44.25 3.252 1 79.69 30 THR B CA 1
ATOM 3227 C C . THR B 1 30 ? 6.133 44.5 2.217 1 79.69 30 THR B C 1
ATOM 3229 O O . THR B 1 30 ? 6.305 45.625 1.747 1 79.69 30 THR B O 1
ATOM 3232 N N . THR B 1 31 ? 6.828 43.562 1.829 1 83 31 THR B N 1
ATOM 3233 C CA . THR B 1 31 ? 7.965 43.719 0.931 1 83 31 THR B CA 1
ATOM 3234 C C . THR B 1 31 ? 7.598 43.312 -0.49 1 83 31 THR B C 1
ATOM 3236 O O . THR B 1 31 ? 8.203 43.781 -1.456 1 83 31 THR B O 1
ATOM 3239 N N . GLY B 1 32 ? 6.625 42.406 -0.596 1 84.31 32 GLY B N 1
ATOM 3240 C CA . GLY B 1 32 ? 6.277 41.844 -1.887 1 84.31 32 GLY B CA 1
ATOM 3241 C C . GLY B 1 32 ? 7.199 40.719 -2.312 1 84.31 32 GLY B C 1
ATOM 3242 O O . GLY B 1 32 ? 7.035 40.156 -3.395 1 84.31 32 GLY B O 1
ATOM 3243 N N . GLU B 1 33 ? 8.156 40.344 -1.568 1 84.12 33 GLU B N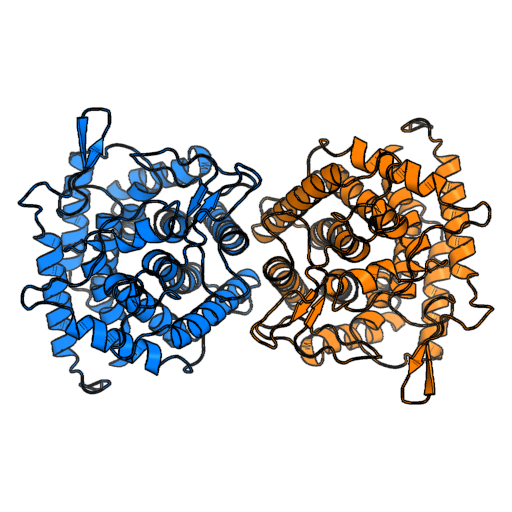 1
ATOM 3244 C CA . GLU B 1 33 ? 9.18 39.344 -1.867 1 84.12 33 GLU B CA 1
ATOM 3245 C C . GLU B 1 33 ? 8.57 37.938 -2.025 1 84.12 33 GLU B C 1
ATOM 3247 O O . GLU B 1 33 ? 9.117 37.094 -2.736 1 84.12 33 GLU B O 1
ATOM 3252 N N . PHE B 1 34 ? 7.461 37.75 -1.514 1 86.12 34 PHE B N 1
ATOM 3253 C CA . PHE B 1 34 ? 6.906 36.406 -1.475 1 86.12 34 PHE B CA 1
ATOM 3254 C C . PHE B 1 34 ? 5.629 36.312 -2.299 1 86.12 34 PHE B C 1
ATOM 3256 O O . PHE B 1 34 ? 4.84 35.375 -2.137 1 86.12 34 PHE B O 1
ATOM 3263 N N . LEU B 1 35 ? 5.461 37.312 -3.051 1 86.5 35 LEU B N 1
ATOM 3264 C CA . LEU B 1 35 ? 4.344 37.25 -3.99 1 86.5 35 LEU B CA 1
ATOM 3265 C C . LEU B 1 35 ? 4.672 36.375 -5.188 1 86.5 35 LEU B C 1
ATOM 3267 O O . LEU B 1 35 ? 5.816 36.344 -5.645 1 86.5 35 LEU B O 1
ATOM 3271 N N . MET B 1 36 ? 3.668 35.625 -5.598 1 86.38 36 MET B N 1
ATOM 3272 C CA . MET B 1 36 ? 3.799 34.781 -6.801 1 86.38 36 MET B CA 1
ATOM 3273 C C . MET B 1 36 ? 3.072 35.438 -7.977 1 86.38 36 MET B C 1
ATOM 3275 O O . MET B 1 36 ? 1.879 35.719 -7.891 1 86.38 36 MET B O 1
ATOM 3279 N N . THR B 1 37 ? 3.805 35.688 -9.047 1 86.75 37 THR B N 1
ATOM 3280 C CA . THR B 1 37 ? 3.197 36.25 -10.25 1 86.75 37 THR B CA 1
ATOM 3281 C C . THR B 1 37 ? 2.963 35.156 -11.289 1 86.75 37 THR B C 1
ATOM 3283 O O . THR B 1 37 ? 3.9 34.469 -11.703 1 86.75 37 THR B O 1
ATOM 3286 N N . LEU B 1 38 ? 1.792 35.031 -11.672 1 87.44 38 LEU B N 1
ATOM 3287 C CA . LEU B 1 38 ? 1.43 34.031 -12.672 1 87.44 38 LEU B CA 1
ATOM 3288 C C . LEU B 1 38 ? 1.747 34.531 -14.078 1 87.44 38 LEU B C 1
ATOM 3290 O O . LEU B 1 38 ? 2.033 35.719 -14.266 1 87.44 38 LEU B O 1
ATOM 3294 N N . ALA B 1 39 ? 1.687 33.656 -15.047 1 80.75 39 ALA B N 1
ATOM 3295 C CA . ALA B 1 39 ? 2.037 33.969 -16.438 1 80.75 39 ALA B CA 1
ATOM 3296 C C . ALA B 1 39 ? 1.099 35.031 -17.016 1 80.75 39 ALA B C 1
ATOM 3298 O O . ALA B 1 39 ? 1.512 35.844 -17.828 1 80.75 39 ALA B O 1
ATOM 3299 N N . ASP B 1 40 ? -0.091 35.031 -16.531 1 86.44 40 ASP B N 1
ATOM 3300 C CA . ASP B 1 40 ? -1.074 35.938 -17.078 1 86.44 40 ASP B CA 1
ATOM 3301 C C . ASP B 1 40 ? -1.071 37.281 -16.328 1 86.44 40 ASP B C 1
ATOM 3303 O O . ASP B 1 40 ? -1.927 38.125 -16.547 1 86.44 40 ASP B O 1
ATOM 3307 N N . GLY B 1 41 ? -0.208 37.406 -15.344 1 87 41 GLY B N 1
ATOM 3308 C CA . GLY B 1 41 ? -0.022 38.656 -14.648 1 87 41 GLY B CA 1
ATOM 3309 C C . GLY B 1 41 ? -0.722 38.719 -13.305 1 87 41 GLY B C 1
ATOM 3310 O O . GLY B 1 41 ? -0.5 39.625 -12.516 1 87 41 GLY B O 1
ATOM 3311 N N . GLN B 1 42 ? -1.484 37.75 -13.039 1 88.31 42 GLN B N 1
ATOM 3312 C CA . GLN B 1 42 ? -2.152 37.719 -11.742 1 88.31 42 GLN B CA 1
ATOM 3313 C C . GLN B 1 42 ? -1.147 37.5 -10.609 1 88.31 42 GLN B C 1
ATOM 3315 O O . GLN B 1 42 ? -0.17 36.781 -10.773 1 88.31 42 GLN B O 1
ATOM 3320 N N . ILE B 1 43 ? -1.448 38.219 -9.578 1 89.81 43 ILE B N 1
ATOM 3321 C CA . ILE B 1 43 ? -0.566 38.125 -8.422 1 89.81 43 ILE B CA 1
ATOM 3322 C C . ILE B 1 43 ? -1.23 37.312 -7.332 1 89.81 43 ILE B C 1
ATOM 3324 O O . ILE B 1 43 ? -2.377 37.562 -6.957 1 89.81 43 ILE B O 1
ATOM 3328 N N . ILE B 1 44 ? -0.502 36.281 -6.898 1 90.25 44 ILE B N 1
ATOM 3329 C CA . ILE B 1 44 ? -0.965 35.438 -5.801 1 90.25 44 ILE B CA 1
ATOM 3330 C C . ILE B 1 44 ? -0.187 35.781 -4.531 1 90.25 44 ILE B C 1
ATOM 3332 O O . ILE B 1 44 ? 1.044 35.688 -4.512 1 90.25 44 ILE B O 1
ATOM 3336 N N . ASP B 1 45 ? -0.874 36.188 -3.521 1 91.19 45 ASP B N 1
ATOM 3337 C CA . ASP B 1 45 ? -0.302 36.438 -2.201 1 91.19 45 ASP B CA 1
ATOM 3338 C C . ASP B 1 45 ? -0.494 35.219 -1.283 1 91.19 45 ASP B C 1
ATOM 3340 O O . ASP B 1 45 ? -1.496 35.125 -0.571 1 91.19 45 ASP B O 1
ATOM 3344 N N . THR B 1 46 ? 0.504 34.375 -1.189 1 90.19 46 THR B N 1
ATOM 3345 C CA . THR B 1 46 ? 0.388 33.156 -0.409 1 90.19 46 THR B CA 1
ATOM 3346 C C . THR B 1 46 ? 0.669 33.406 1.066 1 90.19 46 THR B C 1
ATOM 3348 O O . THR B 1 46 ? 0.521 32.531 1.905 1 90.19 46 THR B O 1
ATOM 3351 N N . LYS B 1 47 ? 1.063 34.562 1.415 1 90.62 47 LYS B N 1
ATOM 3352 C CA . LYS B 1 47 ? 1.477 34.938 2.768 1 90.62 47 LYS B CA 1
ATOM 3353 C C . LYS B 1 47 ? 0.417 35.781 3.455 1 90.62 47 LYS B C 1
ATOM 3355 O O . LYS B 1 47 ? 0.077 35.562 4.617 1 90.62 47 LYS B O 1
ATOM 3360 N N . GLY B 1 48 ? -0.063 36.781 2.738 1 90.62 48 GLY B N 1
ATOM 3361 C CA . GLY B 1 48 ? -1.087 37.625 3.314 1 90.62 48 GLY B CA 1
ATOM 3362 C C . GLY B 1 48 ? -2.414 36.906 3.516 1 90.62 48 GLY B C 1
ATOM 3363 O O . GLY B 1 48 ? -2.758 36 2.756 1 90.62 48 GLY B O 1
ATOM 3364 N N . TRP B 1 49 ? -3.217 37.344 4.465 1 93.06 49 TRP B N 1
ATOM 3365 C CA . TRP B 1 49 ? -4.426 36.656 4.91 1 93.06 49 TRP B CA 1
ATOM 3366 C C . TRP B 1 49 ? -5.523 36.781 3.854 1 93.06 49 TRP B C 1
ATOM 3368 O O . TRP B 1 49 ? -6.379 35.875 3.756 1 93.06 49 TRP B O 1
ATOM 3378 N N . ASN B 1 50 ? -5.504 37.781 3.059 1 91.44 50 ASN B N 1
ATOM 3379 C CA . ASN B 1 50 ? -6.633 38.062 2.182 1 91.44 50 ASN B CA 1
ATOM 3380 C C . ASN B 1 50 ? -6.383 37.562 0.761 1 91.44 50 ASN B C 1
ATOM 3382 O O . ASN B 1 50 ? -6.402 38.344 -0.19 1 91.44 50 ASN B O 1
ATOM 3386 N N . ASP B 1 51 ? -6.16 36.344 0.551 1 94.44 51 ASP B N 1
ATOM 3387 C CA . ASP B 1 51 ? -6.043 35.656 -0.738 1 94.44 51 ASP B CA 1
ATOM 3388 C C . ASP B 1 51 ? -6.512 34.219 -0.642 1 94.44 51 ASP B C 1
ATOM 3390 O O . ASP B 1 51 ? -7.078 33.812 0.375 1 94.44 51 ASP B O 1
ATOM 3394 N N . TRP B 1 52 ? -6.414 33.469 -1.713 1 95.56 52 TRP B N 1
ATOM 3395 C CA . TRP B 1 52 ? -6.941 32.125 -1.798 1 95.56 52 TRP B CA 1
ATOM 3396 C C . TRP B 1 52 ? -5.871 31.141 -2.285 1 95.56 52 TRP B C 1
ATOM 3398 O O . TRP B 1 52 ? -5.586 31.078 -3.482 1 95.56 52 TRP B O 1
ATOM 3408 N N . GLU B 1 53 ? -5.309 30.438 -1.417 1 95.62 53 GLU B N 1
ATOM 3409 C CA . GLU B 1 53 ? -4.316 29.406 -1.663 1 95.62 53 GLU B CA 1
ATOM 3410 C C . GLU B 1 53 ? -4.336 28.344 -0.559 1 95.62 53 GLU B C 1
ATOM 3412 O O . GLU B 1 53 ? -5.086 28.469 0.41 1 95.62 53 GLU B O 1
ATOM 3417 N N . TRP B 1 54 ? -3.475 27.312 -0.711 1 97.31 54 TRP B N 1
ATOM 3418 C CA . TRP B 1 54 ? -3.439 26.234 0.278 1 97.31 54 TRP B CA 1
ATOM 3419 C C . TRP B 1 54 ? -2.984 26.766 1.635 1 97.31 54 TRP B C 1
ATOM 3421 O O . TRP B 1 54 ? -3.393 26.25 2.678 1 97.31 54 TRP B O 1
ATOM 3431 N N . THR B 1 55 ? -2.137 27.797 1.694 1 96.81 55 THR B N 1
ATOM 3432 C CA . THR B 1 55 ? -1.67 28.359 2.955 1 96.81 55 THR B CA 1
ATOM 3433 C C . THR B 1 55 ? -2.842 28.891 3.777 1 96.81 55 THR B C 1
ATOM 3435 O O . THR B 1 55 ? -2.881 28.703 4.996 1 96.81 55 THR B O 1
ATOM 3438 N N . HIS B 1 56 ? -3.783 29.5 3.08 1 96.5 56 HIS B N 1
ATOM 3439 C CA . HIS B 1 56 ? -4.996 29.969 3.732 1 96.5 56 HIS B CA 1
ATOM 3440 C C . HIS B 1 56 ? -5.898 28.812 4.133 1 96.5 56 HIS B C 1
ATOM 3442 O O . HIS B 1 56 ? -6.547 28.859 5.184 1 96.5 56 HIS B O 1
ATOM 3448 N N . GLY B 1 57 ? -5.961 27.766 3.229 1 98.31 57 GLY B N 1
ATOM 3449 C CA . GLY B 1 57 ? -6.715 26.578 3.592 1 98.31 57 GLY B CA 1
ATOM 3450 C C . GLY B 1 57 ? -6.277 25.969 4.91 1 98.31 57 GLY B C 1
ATOM 3451 O O . GLY B 1 57 ? -7.109 25.656 5.766 1 98.31 57 GLY B O 1
ATOM 3452 N N . ILE B 1 58 ? -4.98 25.828 5.086 1 98.69 58 ILE B N 1
ATOM 3453 C CA . ILE B 1 58 ? -4.441 25.297 6.328 1 98.69 58 ILE B CA 1
ATOM 3454 C C . ILE B 1 58 ? -4.719 26.266 7.477 1 98.69 58 ILE B C 1
ATOM 3456 O O . ILE B 1 58 ? -5.055 25.844 8.586 1 98.69 58 ILE B O 1
ATOM 3460 N N . GLY B 1 59 ? -4.523 27.609 7.184 1 98.38 59 GLY B N 1
ATOM 3461 C CA . GLY B 1 59 ? -4.859 28.609 8.18 1 98.38 59 GLY B CA 1
ATOM 3462 C C . GLY B 1 59 ? -6.27 28.469 8.719 1 98.38 59 GLY B C 1
ATOM 3463 O O . GLY B 1 59 ? -6.477 28.469 9.93 1 98.38 59 GLY B O 1
ATOM 3464 N N . LEU B 1 60 ? -7.246 28.359 7.816 1 98.75 60 LEU B N 1
ATOM 3465 C CA . LEU B 1 60 ? -8.648 28.203 8.18 1 98.75 60 LEU B CA 1
ATOM 3466 C C . LEU B 1 60 ? -8.852 26.953 9.016 1 98.75 60 LEU B C 1
ATOM 3468 O O . LEU B 1 60 ? -9.602 26.969 10 1 98.75 60 LEU B O 1
ATOM 3472 N N . TYR B 1 61 ? -8.211 25.875 8.648 1 98.81 61 TYR B N 1
ATOM 3473 C CA . TYR B 1 61 ? -8.359 24.609 9.352 1 98.81 61 TYR B CA 1
ATOM 3474 C C . TYR B 1 61 ? -7.836 24.719 10.781 1 98.81 61 TYR B C 1
ATOM 3476 O O . TYR B 1 61 ? -8.422 24.156 11.711 1 98.81 61 TYR B O 1
ATOM 3484 N N . GLY B 1 62 ? -6.68 25.422 10.961 1 98.69 62 GLY B N 1
ATOM 3485 C CA . GLY B 1 62 ? -6.172 25.688 12.297 1 98.69 62 GLY B CA 1
ATOM 3486 C C . GLY B 1 62 ? -7.16 26.422 13.18 1 98.69 62 GLY B C 1
ATOM 3487 O O . GLY B 1 62 ? -7.379 26.047 14.328 1 98.69 62 GLY B O 1
ATOM 3488 N N . ILE B 1 63 ? -7.754 27.5 12.625 1 98.69 63 ILE B N 1
ATOM 3489 C CA . ILE B 1 63 ? -8.75 28.266 13.367 1 98.69 63 ILE B CA 1
ATOM 3490 C C . ILE B 1 63 ? -9.945 27.375 13.688 1 98.69 63 ILE B C 1
ATOM 3492 O O . ILE B 1 63 ? -10.484 27.422 14.797 1 98.69 63 ILE B O 1
ATOM 3496 N N . TRP B 1 64 ? -10.359 26.547 12.75 1 98.75 64 TRP B N 1
ATOM 3497 C CA . TRP B 1 64 ? -11.469 25.641 12.969 1 98.75 64 TRP B CA 1
ATOM 3498 C C . TRP B 1 64 ? -11.195 24.703 14.148 1 98.75 64 TRP B C 1
ATOM 3500 O O . TRP B 1 64 ? -12.07 24.484 14.984 1 98.75 64 TRP B O 1
ATOM 3510 N N . LYS B 1 65 ? -9.992 24.141 14.219 1 98.5 65 LYS B N 1
ATOM 3511 C CA . LYS B 1 65 ? -9.641 23.234 15.312 1 98.5 65 LYS B CA 1
ATOM 3512 C C . LYS B 1 65 ? -9.789 23.922 16.656 1 98.5 65 LYS B C 1
ATOM 3514 O O . LYS B 1 65 ? -10.227 23.312 17.641 1 98.5 65 LYS B O 1
ATOM 3519 N N . TYR B 1 66 ? -9.367 25.172 16.703 1 98.5 66 TYR B N 1
ATOM 3520 C CA . TYR B 1 66 ? -9.5 25.906 17.953 1 98.5 66 TYR B CA 1
ATOM 3521 C C . TYR B 1 66 ? -10.969 26.203 18.25 1 98.5 66 TYR B C 1
ATOM 3523 O O . TYR B 1 66 ? -11.391 26.172 19.406 1 98.5 66 TYR B O 1
ATOM 3531 N N . TYR B 1 67 ? -11.719 26.547 17.234 1 98.44 67 TYR B N 1
ATOM 3532 C CA . TYR B 1 67 ? -13.156 26.703 17.406 1 98.44 67 TYR B CA 1
ATOM 3533 C C . TYR B 1 67 ? -13.789 25.438 17.969 1 98.44 67 TYR B C 1
ATOM 3535 O O . TYR B 1 67 ? -14.609 25.516 18.891 1 98.44 67 TYR B O 1
ATOM 3543 N N . GLU B 1 68 ? -13.398 24.328 17.422 1 96.94 68 GLU B N 1
ATOM 3544 C CA . GLU B 1 68 ? -13.922 23.062 17.922 1 96.94 68 GLU B CA 1
ATOM 3545 C C . GLU B 1 68 ? -13.625 22.875 19.406 1 96.94 68 GLU B C 1
ATOM 3547 O O . GLU B 1 68 ? -14.43 22.297 20.125 1 96.94 68 GLU B O 1
ATOM 3552 N N . MET B 1 69 ? -12.516 23.391 19.828 1 95.69 69 MET B N 1
ATOM 3553 C CA . MET B 1 69 ? -12.062 23.234 21.203 1 95.69 69 MET B CA 1
ATOM 3554 C C . MET B 1 69 ? -12.812 24.188 22.125 1 95.69 69 MET B C 1
ATOM 3556 O O . MET B 1 69 ? -13.164 23.812 23.25 1 95.69 69 MET B O 1
ATOM 3560 N N . THR B 1 70 ? -13.117 25.422 21.625 1 96.62 70 THR B N 1
ATOM 3561 C CA . THR B 1 70 ? -13.57 26.469 22.531 1 96.62 70 THR B CA 1
ATOM 3562 C C . THR B 1 70 ? -15.062 26.75 22.344 1 96.62 70 THR B C 1
ATOM 3564 O O . THR B 1 70 ? -15.734 27.25 23.25 1 96.62 70 THR B O 1
ATOM 3567 N N . GLY B 1 71 ? -15.523 26.562 21.078 1 97 71 GLY B N 1
ATOM 3568 C CA . GLY B 1 71 ? -16.906 26.875 20.75 1 97 71 GLY B CA 1
ATOM 3569 C C . GLY B 1 71 ? -17.188 28.359 20.656 1 97 71 GLY B C 1
ATOM 3570 O O . GLY B 1 71 ? -18.344 28.781 20.578 1 97 71 GLY B O 1
ATOM 3571 N N . GLU B 1 72 ? -16.141 29.172 20.734 1 97.81 72 GLU B N 1
ATOM 3572 C CA . GLU B 1 72 ? -16.328 30.625 20.703 1 97.81 72 GLU B CA 1
ATOM 3573 C C . GLU B 1 72 ? -16.688 31.094 19.297 1 97.81 72 GLU B C 1
ATOM 3575 O O . GLU B 1 72 ? -15.906 30.938 18.359 1 97.81 72 GLU B O 1
ATOM 3580 N N . ASP B 1 73 ? -17.688 31.828 19.109 1 97.94 73 ASP B N 1
ATOM 3581 C CA . ASP B 1 73 ? -18.281 32.219 17.828 1 97.94 73 ASP B CA 1
ATOM 3582 C C . ASP B 1 73 ? -17.344 33.094 17.031 1 97.94 73 ASP B C 1
ATOM 3584 O O . ASP B 1 73 ? -17.359 33.094 15.797 1 97.94 73 ASP B O 1
ATOM 3588 N N . LYS B 1 74 ? -16.516 33.906 17.672 1 98.12 74 LYS B N 1
ATOM 3589 C CA . LYS B 1 74 ? -15.648 34.844 16.984 1 98.12 74 LYS B CA 1
ATOM 3590 C C . LYS B 1 74 ? -14.703 34.125 16.016 1 98.12 74 LYS B C 1
ATOM 3592 O O . LYS B 1 74 ? -14.352 34.656 14.969 1 98.12 74 LYS B O 1
ATOM 3597 N N . TYR B 1 75 ? -14.289 32.938 16.391 1 98.56 75 TYR B N 1
ATOM 3598 C CA . TYR B 1 75 ? -13.398 32.188 15.523 1 98.56 75 TYR B CA 1
ATOM 3599 C C . TYR B 1 75 ? -14.141 31.688 14.297 1 98.56 75 TYR B C 1
ATOM 3601 O O . TYR B 1 75 ? -13.609 31.703 13.18 1 98.56 75 TYR B O 1
ATOM 3609 N N . LEU B 1 76 ? -15.359 31.141 14.469 1 98.62 76 LEU B N 1
ATOM 3610 C CA . LEU B 1 76 ? -16.203 30.781 13.328 1 98.62 76 LEU B CA 1
ATOM 3611 C C . LEU B 1 76 ? -16.453 31.984 12.438 1 98.62 76 LEU B C 1
ATOM 3613 O O . LEU B 1 76 ? -16.453 31.859 11.211 1 98.62 76 LEU B O 1
ATOM 3617 N N . GLN B 1 77 ? -16.672 33.156 13.055 1 98.56 77 GLN B N 1
ATOM 3618 C CA . GLN B 1 77 ? -16.922 34.375 12.297 1 98.56 77 GLN B CA 1
ATOM 3619 C C . GLN B 1 77 ? -15.727 34.719 11.43 1 98.56 77 GLN B C 1
ATOM 3621 O O . GLN B 1 77 ? -15.891 35.188 10.297 1 98.56 77 GLN B O 1
ATOM 3626 N N . ILE B 1 78 ? -14.516 34.531 11.969 1 98.38 78 ILE B N 1
ATOM 3627 C CA . ILE B 1 78 ? -13.312 34.781 11.195 1 98.38 78 ILE B CA 1
ATOM 3628 C C . ILE B 1 78 ? -13.32 33.938 9.93 1 98.38 78 ILE B C 1
ATOM 3630 O O . ILE B 1 78 ? -13.047 34.438 8.836 1 98.38 78 ILE B O 1
ATOM 3634 N N . ILE B 1 79 ? -13.664 32.656 10.055 1 98.75 79 ILE B N 1
ATOM 3635 C CA . ILE B 1 79 ? -13.688 31.703 8.953 1 98.75 79 ILE B CA 1
ATOM 3636 C C . ILE B 1 79 ? -14.75 32.125 7.938 1 98.75 79 ILE B C 1
ATOM 3638 O O . ILE B 1 79 ? -14.477 32.188 6.738 1 98.75 79 ILE B O 1
ATOM 3642 N N . GLU B 1 80 ? -15.938 32.406 8.414 1 98.62 80 GLU B N 1
ATOM 3643 C CA . GLU B 1 80 ? -17.047 32.75 7.527 1 98.62 80 GLU B CA 1
ATOM 3644 C C . GLU B 1 80 ? -16.812 34.094 6.812 1 98.62 80 GLU B C 1
ATOM 3646 O O . GLU B 1 80 ? -17.172 34.25 5.648 1 98.62 80 GLU B O 1
ATOM 3651 N N . ASP B 1 81 ? -16.188 35.062 7.551 1 98.38 81 ASP B N 1
ATOM 3652 C CA . ASP B 1 81 ? -15.844 36.312 6.922 1 98.38 81 ASP B CA 1
ATOM 3653 C C . ASP B 1 81 ? -14.844 36.125 5.781 1 98.38 81 ASP B C 1
ATOM 3655 O O . ASP B 1 81 ? -14.953 36.781 4.738 1 98.38 81 ASP B O 1
ATOM 3659 N N . TRP B 1 82 ? -13.875 35.25 6.008 1 98.19 82 TRP B N 1
ATOM 3660 C CA . TRP B 1 82 ? -12.898 34.969 4.961 1 98.19 82 TRP B CA 1
ATOM 3661 C C . TRP B 1 82 ? -13.578 34.406 3.717 1 98.19 82 TRP B C 1
ATOM 3663 O O . TRP B 1 82 ? -13.359 34.906 2.609 1 98.19 82 TRP B O 1
ATOM 3673 N N . PHE B 1 83 ? -14.43 33.375 3.875 1 98.5 83 PHE B N 1
ATOM 3674 C CA . PHE B 1 83 ? -15.102 32.75 2.742 1 98.5 83 PHE B CA 1
ATOM 3675 C C . PHE B 1 83 ? -16 33.75 2.031 1 98.5 83 PHE B C 1
ATOM 3677 O O . PHE B 1 83 ? -16.031 33.812 0.8 1 98.5 83 PHE B O 1
ATOM 3684 N N . SER B 1 84 ? -16.781 34.562 2.842 1 98 84 SER B N 1
ATOM 3685 C CA . SER B 1 84 ? -17.656 35.562 2.252 1 98 84 SER B CA 1
ATOM 3686 C C . SER B 1 84 ? -16.891 36.5 1.352 1 98 84 SER B C 1
ATOM 3688 O O . SER B 1 84 ? -17.312 36.781 0.228 1 98 84 SER B O 1
ATOM 3690 N N . ALA B 1 85 ? -15.797 37 1.82 1 97.75 85 ALA B N 1
ATOM 3691 C CA . ALA B 1 85 ? -14.969 37.938 1.064 1 97.75 85 ALA B CA 1
ATOM 3692 C C . ALA B 1 85 ? -14.391 37.281 -0.183 1 97.75 85 ALA B C 1
ATOM 3694 O O . ALA B 1 85 ? -14.398 37.875 -1.266 1 97.75 85 ALA B O 1
ATOM 3695 N N . ARG B 1 86 ? -13.867 36.062 -0.062 1 97.31 86 ARG B N 1
ATOM 3696 C CA . ARG B 1 86 ? -13.227 35.344 -1.177 1 97.31 86 ARG B CA 1
ATOM 3697 C C . ARG B 1 86 ? -14.25 34.938 -2.225 1 97.31 86 ARG B C 1
ATOM 3699 O O . ARG B 1 86 ? -13.977 35 -3.426 1 97.31 86 ARG B O 1
ATOM 3706 N N . PHE B 1 87 ? -15.438 34.5 -1.769 1 97.25 87 PHE B N 1
ATOM 3707 C CA . PHE B 1 87 ? -16.484 34.125 -2.711 1 97.25 87 PHE B CA 1
ATOM 3708 C C . PHE B 1 87 ? -16.906 35.312 -3.559 1 97.25 87 PHE B C 1
ATOM 3710 O O . PHE B 1 87 ? -17.203 35.156 -4.742 1 97.25 87 PHE B O 1
ATOM 3717 N N . LYS B 1 88 ? -16.938 36.469 -2.961 1 96.62 88 LYS B N 1
ATOM 3718 C CA . LYS B 1 88 ? -17.25 37.688 -3.697 1 96.62 88 LYS B CA 1
ATOM 3719 C C . LYS B 1 88 ? -16.156 38.031 -4.719 1 96.62 88 LYS B C 1
ATOM 3721 O O . LYS B 1 88 ? -16.469 38.438 -5.836 1 96.62 88 LYS B O 1
ATOM 3726 N N . GLU B 1 89 ? -14.914 37.844 -4.355 1 95.06 89 GLU B N 1
ATOM 3727 C CA . GLU B 1 89 ? -13.773 38.156 -5.219 1 95.06 89 GLU B CA 1
ATOM 3728 C C . GLU B 1 89 ? -13.617 37.094 -6.312 1 95.06 89 GLU B C 1
ATOM 3730 O O . GLU B 1 89 ? -13.25 37.406 -7.441 1 95.06 89 GLU B O 1
ATOM 3735 N N . GLY B 1 90 ? -13.898 35.844 -5.918 1 92.19 90 GLY B N 1
ATOM 3736 C CA . GLY B 1 90 ? -13.688 34.75 -6.832 1 92.19 90 GLY B CA 1
ATOM 3737 C C . GLY B 1 90 ? -12.305 34.125 -6.699 1 92.19 90 GLY B C 1
ATOM 3738 O O . GLY B 1 90 ? -11.414 34.688 -6.082 1 92.19 90 GLY B O 1
ATOM 3739 N N . HIS B 1 91 ? -12.109 32.906 -7.195 1 89.88 91 HIS B N 1
ATOM 3740 C CA . HIS B 1 91 ? -10.82 32.25 -7.199 1 89.88 91 HIS B CA 1
ATOM 3741 C C . HIS B 1 91 ? -10.094 32.438 -8.523 1 89.88 91 HIS B C 1
ATOM 3743 O O . HIS B 1 91 ? -10.703 32.844 -9.516 1 89.88 91 HIS B O 1
ATOM 3749 N N . LYS B 1 92 ? -8.828 32.156 -8.562 1 89.56 92 LYS B N 1
ATOM 3750 C CA . LYS B 1 92 ? -8.008 32.406 -9.75 1 89.56 92 LYS B CA 1
ATOM 3751 C C . LYS B 1 92 ? -7.688 31.094 -10.469 1 89.56 92 LYS B C 1
ATOM 3753 O O . LYS B 1 92 ? -6.715 31.031 -11.227 1 89.56 92 LYS B O 1
ATOM 3758 N N . GLY B 1 93 ? -8.492 30.078 -10.18 1 92.69 93 GLY B N 1
ATOM 3759 C CA . GLY B 1 93 ? -8.273 28.797 -10.828 1 92.69 93 GLY B CA 1
ATOM 3760 C C . GLY B 1 93 ? -8.266 27.641 -9.859 1 92.69 93 GLY B C 1
ATOM 3761 O O . GLY B 1 93 ? -7.836 27.781 -8.719 1 92.69 93 GLY B O 1
ATOM 3762 N N . LYS B 1 94 ? -8.742 26.531 -10.406 1 96.56 94 LYS B N 1
ATOM 3763 C CA . LYS B 1 94 ? -8.758 25.312 -9.609 1 96.56 94 LYS B CA 1
ATOM 3764 C C . LYS B 1 94 ? -7.441 24.547 -9.758 1 96.56 94 LYS B C 1
ATOM 3766 O O . LYS B 1 94 ? -6.902 24.438 -10.859 1 96.56 94 LYS B O 1
ATOM 3771 N N . ASN B 1 95 ? -6.883 24.094 -8.758 1 97.5 95 ASN B N 1
ATOM 3772 C CA . ASN B 1 95 ? -5.758 23.172 -8.719 1 97.5 95 ASN B CA 1
ATOM 3773 C C . ASN B 1 95 ? -5.68 22.453 -7.371 1 97.5 95 ASN B C 1
ATOM 3775 O O . ASN B 1 95 ? -6.566 22.594 -6.531 1 97.5 95 ASN B O 1
ATOM 3779 N N . ILE B 1 96 ? -4.719 21.625 -7.176 1 98.44 96 ILE B N 1
ATOM 3780 C CA . ILE B 1 96 ? -4.566 20.828 -5.965 1 98.44 96 ILE B CA 1
ATOM 3781 C C . ILE B 1 96 ? -4.559 21.734 -4.742 1 98.44 96 ILE B C 1
ATOM 3783 O O . ILE B 1 96 ? -5.273 21.484 -3.768 1 98.44 96 ILE B O 1
ATOM 3787 N N . ASN B 1 97 ? -3.834 22.781 -4.77 1 97.69 97 ASN B N 1
ATOM 3788 C CA . ASN B 1 97 ? -3.602 23.688 -3.646 1 97.69 97 ASN B CA 1
ATOM 3789 C C . ASN B 1 97 ? -4.855 24.484 -3.301 1 97.69 97 ASN B C 1
ATOM 3791 O O . ASN B 1 97 ? -5.234 24.578 -2.131 1 97.69 97 ASN B O 1
ATOM 3795 N N . THR B 1 98 ? -5.527 25.031 -4.281 1 97.69 98 THR B N 1
ATOM 3796 C CA . THR B 1 98 ? -6.652 25.938 -4.043 1 97.69 98 THR B CA 1
ATOM 3797 C C . THR B 1 98 ? -7.863 25.156 -3.535 1 97.69 98 THR B C 1
ATOM 3799 O O . THR B 1 98 ? -8.82 25.75 -3.033 1 97.69 98 THR B O 1
ATOM 3802 N N . MET B 1 99 ? -7.793 23.875 -3.604 1 98.5 99 MET B N 1
ATOM 3803 C CA . MET B 1 99 ? -8.859 23.016 -3.094 1 98.5 99 MET B CA 1
ATOM 3804 C C . MET B 1 99 ? -8.82 22.953 -1.571 1 98.5 99 MET B C 1
ATOM 3806 O O . MET B 1 99 ? -9.828 22.641 -0.934 1 98.5 99 MET B O 1
ATOM 3810 N N . ALA B 1 100 ? -7.758 23.328 -0.972 1 98.62 100 ALA B N 1
ATOM 3811 C CA . ALA B 1 100 ? -7.461 23.078 0.435 1 98.62 100 ALA B CA 1
ATOM 3812 C C . ALA B 1 100 ? -8.477 23.781 1.342 1 98.62 100 ALA B C 1
ATOM 3814 O O . ALA B 1 100 ? -8.789 23.281 2.426 1 98.62 100 ALA B O 1
ATOM 3815 N N . VAL B 1 101 ? -9.031 24.906 0.903 1 98.69 101 VAL B N 1
ATOM 3816 C CA . VAL B 1 101 ? -9.891 25.719 1.758 1 98.69 101 VAL B CA 1
ATOM 3817 C C . VAL B 1 101 ? -11.195 24.984 2.023 1 98.69 101 VAL B C 1
ATOM 3819 O O . VAL B 1 101 ? -11.891 25.266 3.006 1 98.69 101 VAL B O 1
ATOM 3822 N N . PHE B 1 102 ? -11.477 23.969 1.22 1 98.88 102 PHE B N 1
ATOM 3823 C CA . PHE B 1 102 ? -12.805 23.359 1.248 1 98.88 102 PHE B CA 1
ATOM 3824 C C . PHE B 1 102 ? -12.891 22.281 2.322 1 98.88 102 PHE B C 1
ATOM 3826 O O . PHE B 1 102 ? -13.984 21.812 2.66 1 98.88 102 PHE B O 1
ATOM 3833 N N . LEU B 1 103 ? -11.734 21.844 2.865 1 98.94 103 LEU B N 1
ATOM 3834 C CA . LEU B 1 103 ? -11.828 21.016 4.055 1 98.94 103 LEU B CA 1
ATOM 3835 C C . LEU B 1 103 ? -12.578 21.734 5.172 1 98.94 103 LEU B C 1
ATOM 3837 O O . LEU B 1 103 ? -13.578 21.219 5.676 1 98.94 103 LEU B O 1
ATOM 3841 N N . THR B 1 104 ? -12.125 22.938 5.484 1 98.94 104 THR B N 1
ATOM 3842 C CA . THR B 1 104 ? -12.742 23.719 6.551 1 98.94 104 THR B CA 1
ATOM 3843 C C . THR B 1 104 ? -14.164 24.109 6.176 1 98.94 104 THR B C 1
ATOM 3845 O O . THR B 1 104 ? -15.07 24.062 7.016 1 98.94 104 THR B O 1
ATOM 3848 N N . LEU B 1 105 ? -14.352 24.484 4.906 1 98.94 105 LEU B N 1
ATOM 3849 C CA . LEU B 1 105 ? -15.703 24.875 4.504 1 98.94 105 LEU B CA 1
ATOM 3850 C C . LEU B 1 105 ? -16.688 23.734 4.738 1 98.94 105 LEU B C 1
ATOM 3852 O O . LEU B 1 105 ? -17.828 23.969 5.125 1 98.94 105 LEU B O 1
ATOM 3856 N N . ALA B 1 106 ? -16.281 22.531 4.41 1 98.94 106 ALA B N 1
ATOM 3857 C CA . ALA B 1 106 ? -17.156 21.375 4.598 1 98.94 106 ALA B CA 1
ATOM 3858 C C . ALA B 1 106 ? -17.547 21.219 6.062 1 98.94 106 ALA B C 1
ATOM 3860 O O . ALA B 1 106 ? -18.703 20.906 6.371 1 98.94 106 ALA B O 1
ATOM 3861 N N . PHE B 1 107 ? -16.594 21.422 6.957 1 98.88 107 PHE B N 1
ATOM 3862 C CA . PHE B 1 107 ? -16.906 21.391 8.383 1 98.88 107 PHE B CA 1
ATOM 3863 C C . PHE B 1 107 ? -17.891 22.484 8.742 1 98.88 107 PHE B C 1
ATOM 3865 O O . PHE B 1 107 ? -18.844 22.266 9.477 1 98.88 107 PHE B O 1
ATOM 3872 N N . VAL B 1 108 ? -17.625 23.688 8.25 1 98.88 108 VAL B N 1
ATOM 3873 C CA . VAL B 1 108 ? -18.469 24.844 8.547 1 98.88 108 VAL B CA 1
ATOM 3874 C C . VAL B 1 108 ? -19.875 24.609 8.016 1 98.88 108 VAL B C 1
ATOM 3876 O O . VAL B 1 108 ? -20.859 24.938 8.68 1 98.88 108 VAL B O 1
ATOM 3879 N N . TYR B 1 109 ? -19.938 24.062 6.824 1 98.81 109 TYR B N 1
ATOM 3880 C CA . TYR B 1 109 ? -21.234 23.719 6.238 1 98.81 109 TYR B CA 1
ATOM 3881 C C . TYR B 1 109 ? -21.984 22.734 7.109 1 98.81 109 TYR B C 1
ATOM 3883 O O . TYR B 1 109 ? -23.203 22.875 7.32 1 98.81 109 TYR B O 1
ATOM 3891 N N . GLU B 1 110 ? -21.297 21.734 7.516 1 98.62 110 GLU B N 1
ATOM 3892 C CA . GLU B 1 110 ? -21.906 20.734 8.391 1 98.62 110 GLU B CA 1
ATOM 3893 C C . GLU B 1 110 ? -22.469 21.375 9.656 1 98.62 110 GLU B C 1
ATOM 3895 O O . GLU B 1 110 ? -23.531 21 10.141 1 98.62 110 GLU B O 1
ATOM 3900 N N . LYS B 1 111 ? -21.75 22.375 10.164 1 98.06 111 LYS B N 1
ATOM 3901 C CA . LYS B 1 111 ? -22.109 23.062 11.398 1 98.06 111 LYS B CA 1
ATOM 3902 C C . LYS B 1 111 ? -23.25 24.047 11.172 1 98.06 111 LYS B C 1
ATOM 3904 O O . LYS B 1 111 ? -24.203 24.094 11.961 1 98.06 111 LYS B O 1
ATOM 3909 N N . THR B 1 112 ? -23.203 24.828 10.109 1 97.88 112 THR B N 1
ATOM 3910 C CA . THR B 1 112 ? -24.078 25.984 9.953 1 97.88 112 THR B CA 1
ATOM 3911 C C . THR B 1 112 ? -25.25 25.656 9.031 1 97.88 112 THR B C 1
ATOM 3913 O O . THR B 1 112 ? -26.266 26.359 9.039 1 97.88 112 THR B O 1
ATOM 3916 N N . LYS B 1 113 ? -25.031 24.719 8.148 1 97.94 113 LYS B N 1
ATOM 3917 C CA . LYS B 1 113 ? -26 24.344 7.117 1 97.94 113 LYS B CA 1
ATOM 3918 C C . LYS B 1 113 ? -26.312 25.531 6.203 1 97.94 113 LYS B C 1
ATOM 3920 O O . LYS B 1 113 ? -27.391 25.609 5.621 1 97.94 113 LYS B O 1
ATOM 3925 N N . ASN B 1 114 ? -25.422 26.484 6.184 1 97.94 114 ASN B N 1
ATOM 3926 C CA . ASN B 1 114 ? -25.562 27.609 5.273 1 97.94 114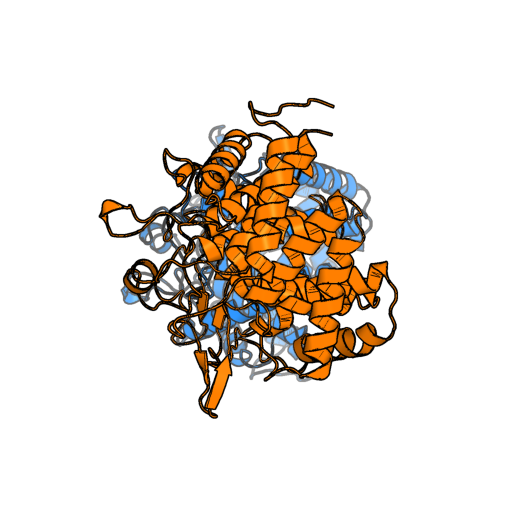 ASN B CA 1
ATOM 3927 C C . ASN B 1 114 ? -25.625 27.156 3.818 1 97.94 114 ASN B C 1
ATOM 3929 O O . ASN B 1 114 ? -24.625 26.672 3.279 1 97.94 114 ASN B O 1
ATOM 3933 N N . PRO B 1 115 ? -26.734 27.312 3.15 1 97.88 115 PRO B N 1
ATOM 3934 C CA . PRO B 1 115 ? -26.906 26.734 1.813 1 97.88 115 PRO B CA 1
ATOM 3935 C C . PRO B 1 115 ? -25.984 27.375 0.771 1 97.88 115 PRO B C 1
ATOM 3937 O O . PRO B 1 115 ? -25.75 26.781 -0.288 1 97.88 115 PRO B O 1
ATOM 3940 N N . THR B 1 116 ? -25.469 28.562 1.048 1 97.81 116 THR B N 1
ATOM 3941 C CA . THR B 1 116 ? -24.625 29.25 0.081 1 97.81 116 THR B CA 1
ATOM 3942 C C . THR B 1 116 ? -23.297 28.516 -0.08 1 97.81 116 THR B C 1
ATOM 3944 O O . THR B 1 116 ? -22.547 28.781 -1.031 1 97.81 116 THR B O 1
ATOM 3947 N N . TYR B 1 117 ? -22.953 27.656 0.851 1 98.62 117 TYR B N 1
ATOM 3948 C CA . TYR B 1 117 ? -21.672 26.953 0.812 1 98.62 117 TYR B CA 1
ATOM 3949 C C . TYR B 1 117 ? -21.781 25.703 -0.061 1 98.62 117 TYR B C 1
ATOM 3951 O O . TYR B 1 117 ? -20.766 25.219 -0.587 1 98.62 117 TYR B O 1
ATOM 3959 N N . LEU B 1 118 ? -22.969 25.188 -0.262 1 98.44 118 LEU B N 1
ATOM 3960 C CA . LEU B 1 118 ? -23.203 23.891 -0.908 1 98.44 118 LEU B CA 1
ATOM 3961 C C . LEU B 1 118 ? -22.734 23.922 -2.357 1 98.44 118 LEU B C 1
ATOM 3963 O O . LEU B 1 118 ? -22.047 23 -2.809 1 98.44 118 LEU B O 1
ATOM 3967 N N . PRO B 1 119 ? -23.078 24.953 -3.17 1 98.31 119 PRO B N 1
ATOM 3968 C CA . PRO B 1 119 ? -22.625 24.969 -4.562 1 98.31 119 PRO B CA 1
ATOM 3969 C C . PRO B 1 119 ? -21.109 24.938 -4.691 1 98.31 119 PRO B C 1
ATOM 3971 O O . PRO B 1 119 ? -20.578 24.359 -5.637 1 98.31 119 PRO B O 1
ATOM 3974 N N . TRP B 1 120 ? -20.406 25.578 -3.779 1 98.5 120 TRP B N 1
ATOM 3975 C CA . TRP B 1 120 ? -18.953 25.578 -3.791 1 98.5 120 TRP B CA 1
ATOM 3976 C C . TRP B 1 120 ? -18.406 24.188 -3.51 1 98.5 120 TRP B C 1
ATOM 3978 O O . TRP B 1 120 ? -17.531 23.688 -4.238 1 98.5 120 TRP B O 1
ATOM 3988 N N . LEU B 1 121 ? -18.891 23.547 -2.469 1 98.88 121 LEU B N 1
ATOM 3989 C CA . LEU B 1 121 ? -18.453 22.203 -2.113 1 98.88 121 LEU B CA 1
ATOM 3990 C C . LEU B 1 121 ? -18.719 21.234 -3.254 1 98.88 121 LEU B C 1
ATOM 3992 O O . LEU B 1 121 ? -17.844 20.453 -3.629 1 98.88 121 LEU B O 1
ATOM 3996 N N . ASP B 1 122 ? -19.906 21.312 -3.814 1 98.69 122 ASP B N 1
ATOM 3997 C CA . ASP B 1 122 ? -20.312 20.422 -4.898 1 98.69 122 ASP B CA 1
ATOM 3998 C C . ASP B 1 122 ? -19.422 20.594 -6.121 1 98.69 122 ASP B C 1
ATOM 4000 O O . ASP B 1 122 ? -18.875 19.625 -6.633 1 98.69 122 ASP B O 1
ATOM 4004 N N . ALA B 1 123 ? -19.219 21.812 -6.547 1 98.5 123 ALA B N 1
ATOM 4005 C CA . ALA B 1 123 ? -18.484 22.094 -7.773 1 98.5 123 ALA B CA 1
ATOM 4006 C C . ALA B 1 123 ? -17.016 21.672 -7.652 1 98.5 123 ALA B C 1
ATOM 4008 O O . ALA B 1 123 ? -16.438 21.141 -8.602 1 98.5 123 ALA B O 1
ATOM 4009 N N . TRP B 1 124 ? -16.453 21.906 -6.551 1 98.69 124 TRP B N 1
ATOM 4010 C CA . TRP B 1 124 ? -15.031 21.625 -6.387 1 98.69 124 TRP B CA 1
ATOM 4011 C C . TRP B 1 124 ? -14.789 20.125 -6.207 1 98.69 124 TRP B C 1
ATOM 4013 O O . TRP B 1 124 ? -13.781 19.594 -6.676 1 98.69 124 TRP B O 1
ATOM 4023 N N . ALA B 1 125 ? -15.664 19.453 -5.492 1 98.81 125 ALA B N 1
ATOM 4024 C CA . ALA B 1 125 ? -15.539 18 -5.383 1 98.81 125 ALA B CA 1
ATOM 4025 C C . ALA B 1 125 ? -15.727 17.328 -6.738 1 98.81 125 ALA B C 1
ATOM 4027 O O . ALA B 1 125 ? -15.016 16.375 -7.07 1 98.81 125 ALA B O 1
ATOM 4028 N N . GLU B 1 126 ? -16.688 17.812 -7.562 1 98.75 126 GLU B N 1
ATOM 4029 C CA . GLU B 1 126 ? -16.891 17.297 -8.914 1 98.75 126 GLU B CA 1
ATOM 4030 C C . GLU B 1 126 ? -15.656 17.516 -9.781 1 98.75 126 GLU B C 1
ATOM 4032 O O . GLU B 1 126 ? -15.273 16.625 -10.555 1 98.75 126 GLU B O 1
ATOM 4037 N N . TRP B 1 127 ? -15.07 18.641 -9.648 1 98.75 127 TRP B N 1
ATOM 4038 C CA . TRP B 1 127 ? -13.836 18.922 -10.375 1 98.75 127 TRP B CA 1
ATOM 4039 C C . TRP B 1 127 ? -12.75 17.938 -9.992 1 98.75 127 TRP B C 1
ATOM 4041 O O . TRP B 1 127 ? -12.094 17.359 -10.867 1 98.75 127 TRP B O 1
ATOM 4051 N N . ALA B 1 128 ? -12.516 17.719 -8.68 1 98.75 128 ALA B N 1
ATOM 4052 C CA . ALA B 1 128 ? -11.477 16.812 -8.211 1 98.75 128 ALA B CA 1
ATOM 4053 C C . ALA B 1 128 ? -11.703 15.398 -8.75 1 98.75 128 ALA B C 1
ATOM 4055 O O . ALA B 1 128 ? -10.75 14.711 -9.117 1 98.75 128 ALA B O 1
ATOM 4056 N N . MET B 1 129 ? -12.977 15.016 -8.852 1 98.5 129 MET B N 1
ATOM 4057 C CA . MET B 1 129 ? -13.328 13.648 -9.227 1 98.5 129 MET B CA 1
ATOM 4058 C C . MET B 1 129 ? -13.258 13.453 -10.734 1 98.5 129 MET B C 1
ATOM 4060 O O . MET B 1 129 ? -12.875 12.391 -11.211 1 98.5 129 MET B O 1
ATOM 4064 N N . HIS B 1 130 ? -13.555 14.516 -11.477 1 98.12 130 HIS B N 1
ATOM 4065 C CA . HIS B 1 130 ? -13.859 14.234 -12.875 1 98.12 130 HIS B CA 1
ATOM 4066 C C . HIS B 1 130 ? -12.977 15.062 -13.805 1 98.12 130 HIS B C 1
ATOM 4068 O O . HIS B 1 130 ? -12.711 14.664 -14.938 1 98.12 130 HIS B O 1
ATOM 4074 N N . ASP B 1 131 ? -12.5 16.219 -13.336 1 98.25 131 ASP B N 1
ATOM 4075 C CA . ASP B 1 131 ? -11.781 17.125 -14.227 1 98.25 131 ASP B CA 1
ATOM 4076 C C . ASP B 1 131 ? -10.289 17.156 -13.883 1 98.25 131 ASP B C 1
ATOM 4078 O O . ASP B 1 131 ? -9.461 17.469 -14.742 1 98.25 131 ASP B O 1
ATOM 4082 N N . LEU B 1 132 ? -9.914 16.969 -12.617 1 98.56 132 LEU B N 1
ATOM 4083 C CA . LEU B 1 132 ? -8.516 16.953 -12.18 1 98.56 132 LEU B CA 1
ATOM 4084 C C . LEU B 1 132 ? -7.727 15.875 -12.922 1 98.56 132 LEU B C 1
ATOM 4086 O O . LEU B 1 132 ? -8.117 14.703 -12.922 1 98.56 132 LEU B O 1
ATOM 4090 N N . PRO B 1 133 ? -6.656 16.312 -13.578 1 98.12 133 PRO B N 1
ATOM 4091 C CA . PRO B 1 133 ? -5.84 15.305 -14.258 1 98.12 133 PRO B CA 1
ATOM 4092 C C . PRO B 1 133 ? -5.324 14.227 -13.312 1 98.12 133 PRO B C 1
ATOM 4094 O O . PRO B 1 133 ? -5.02 14.516 -12.148 1 98.12 133 PRO B O 1
ATOM 4097 N N . ARG B 1 134 ? -5.184 13.07 -13.859 1 98.31 134 ARG B N 1
ATOM 4098 C CA . ARG B 1 134 ? -4.746 11.922 -13.07 1 98.31 134 ARG B CA 1
ATOM 4099 C C . ARG B 1 134 ? -3.396 11.406 -13.562 1 98.31 134 ARG B C 1
ATOM 4101 O O . ARG B 1 134 ? -3.098 11.477 -14.758 1 98.31 134 ARG B O 1
ATOM 4108 N N . THR B 1 135 ? -2.594 10.953 -12.703 1 98.56 135 THR B N 1
ATOM 4109 C CA . THR B 1 135 ? -1.386 10.219 -13.062 1 98.56 135 THR B CA 1
ATOM 4110 C C . THR B 1 135 ? -1.729 8.797 -13.508 1 98.56 135 THR B C 1
ATOM 4112 O O . THR B 1 135 ? -2.885 8.383 -13.43 1 98.56 135 THR B O 1
ATOM 4115 N N . LYS B 1 136 ? -0.644 8.117 -13.969 1 96.38 136 LYS B N 1
ATOM 4116 C CA . LYS B 1 136 ? -0.77 6.672 -14.156 1 96.38 136 LYS B CA 1
ATOM 4117 C C . LYS B 1 136 ? -1.345 6.008 -12.906 1 96.38 136 LYS B C 1
ATOM 4119 O O . LYS B 1 136 ? -0.955 6.336 -11.789 1 96.38 136 LYS B O 1
ATOM 4124 N N . TYR B 1 137 ? -2.355 5.148 -13.055 1 96.75 137 TYR B N 1
ATOM 4125 C CA . TYR B 1 137 ? -3.025 4.352 -12.031 1 96.75 137 TYR B CA 1
ATOM 4126 C C . TYR B 1 137 ? -3.963 5.211 -11.195 1 96.75 137 TYR B C 1
ATOM 4128 O O . TYR B 1 137 ? -4.273 4.871 -10.047 1 96.75 137 TYR B O 1
ATOM 4136 N N . GLY B 1 138 ? -4.191 6.461 -11.594 1 97.81 138 GLY B N 1
ATOM 4137 C CA . GLY B 1 138 ? -5.352 7.191 -11.109 1 97.81 138 GLY B CA 1
ATOM 4138 C C . GLY B 1 138 ? -5.02 8.148 -9.977 1 97.81 138 GLY B C 1
ATOM 4139 O O . GLY B 1 138 ? -5.914 8.594 -9.258 1 97.81 138 GLY B O 1
ATOM 4140 N N . GLY B 1 139 ? -3.771 8.484 -9.695 1 98.69 139 GLY B N 1
ATOM 4141 C CA . GLY B 1 139 ? -3.428 9.461 -8.68 1 98.69 139 GLY B CA 1
ATOM 4142 C C . GLY B 1 139 ? -3.82 10.875 -9.055 1 98.69 139 GLY B C 1
ATOM 4143 O O . GLY B 1 139 ? -3.797 11.242 -10.234 1 98.69 139 GLY B O 1
ATOM 4144 N N . PHE B 1 140 ? -4.207 11.68 -8.109 1 98.88 140 PHE B N 1
ATOM 4145 C CA . PHE B 1 140 ? -4.406 13.102 -8.367 1 98.88 140 PHE B CA 1
ATOM 4146 C C . PHE B 1 140 ? -3.086 13.773 -8.719 1 98.88 140 PHE B C 1
ATOM 4148 O O . PHE B 1 140 ? -2.195 13.883 -7.867 1 98.88 140 PHE B O 1
ATOM 4155 N N . GLN B 1 141 ? -2.959 14.18 -9.984 1 98.81 141 GLN B N 1
ATOM 4156 C CA . GLN B 1 141 ? -1.762 14.891 -10.414 1 98.81 141 GLN B CA 1
ATOM 4157 C C . GLN B 1 141 ? -1.608 16.219 -9.68 1 98.81 141 GLN B C 1
ATOM 4159 O O . GLN B 1 141 ? -2.559 17 -9.586 1 98.81 141 GLN B O 1
ATOM 4164 N N . HIS B 1 142 ? -0.439 16.422 -9.141 1 98.69 142 HIS B N 1
ATOM 4165 C CA . HIS B 1 142 ? -0.245 17.609 -8.328 1 98.69 142 HIS B CA 1
ATOM 4166 C C . HIS B 1 142 ? -0.077 18.844 -9.195 1 98.69 142 HIS B C 1
ATOM 4168 O O . HIS B 1 142 ? 0.991 19.469 -9.203 1 98.69 142 HIS B O 1
ATOM 4174 N N . ILE B 1 143 ? -1.108 19.297 -9.766 1 97.56 143 ILE B N 1
ATOM 4175 C CA . ILE B 1 143 ? -1.114 20.5 -10.594 1 97.56 143 ILE B CA 1
ATOM 4176 C C . ILE B 1 143 ? -1.212 21.75 -9.703 1 97.56 143 ILE B C 1
ATOM 4178 O O . ILE B 1 143 ? -1.952 21.75 -8.719 1 97.56 143 ILE B O 1
ATOM 4182 N N . THR B 1 144 ? -0.419 22.734 -10.008 1 95.25 144 THR B N 1
ATOM 4183 C CA . THR B 1 144 ? -0.437 24.016 -9.312 1 95.25 144 THR B CA 1
ATOM 4184 C C . THR B 1 144 ? -0.62 25.156 -10.305 1 95.25 144 THR B C 1
ATOM 4186 O O . THR B 1 144 ? -0.833 24.938 -11.5 1 95.25 144 THR B O 1
ATOM 4189 N N . TYR B 1 145 ? -0.557 26.406 -9.812 1 91.06 145 TYR B N 1
ATOM 4190 C CA . TYR B 1 145 ? -0.622 27.578 -10.688 1 91.06 145 TYR B CA 1
ATOM 4191 C C . TYR B 1 145 ? 0.595 27.641 -11.602 1 91.06 145 TYR B C 1
ATOM 4193 O O . TYR B 1 145 ? 0.493 28.078 -12.758 1 91.06 145 TYR B O 1
ATOM 4201 N N . LEU B 1 146 ? 1.628 27.172 -11.078 1 88.69 146 LEU B N 1
ATOM 4202 C CA . LEU B 1 146 ? 2.904 27.422 -11.742 1 88.69 146 LEU B CA 1
ATOM 4203 C C . LEU B 1 146 ? 3.215 26.297 -12.742 1 88.69 146 LEU B C 1
ATOM 4205 O O . LEU B 1 146 ? 3.83 26.547 -13.781 1 88.69 146 LEU B O 1
ATOM 4209 N N . ASP B 1 147 ? 2.838 25.125 -12.375 1 91.94 147 ASP B N 1
ATOM 4210 C CA . ASP B 1 147 ? 3.234 23.984 -13.195 1 91.94 147 ASP B CA 1
ATOM 4211 C C . ASP B 1 147 ? 2.162 22.891 -13.18 1 91.94 147 ASP B C 1
ATOM 4213 O O . ASP B 1 147 ? 1.541 22.641 -12.148 1 91.94 147 ASP B O 1
ATOM 4217 N N . VAL B 1 148 ? 2.061 22.266 -14.25 1 95.25 148 VAL B N 1
ATOM 4218 C CA . VAL B 1 148 ? 1.083 21.188 -14.383 1 95.25 148 VAL B CA 1
ATOM 4219 C C . VAL B 1 148 ? 1.587 19.938 -13.656 1 95.25 148 VAL B C 1
ATOM 4221 O O . VAL B 1 148 ? 0.792 19.109 -13.219 1 95.25 148 VAL B O 1
ATOM 4224 N N . ASN B 1 149 ? 2.971 19.828 -13.5 1 97.38 149 ASN B N 1
ATOM 4225 C CA . ASN B 1 149 ? 3.588 18.688 -12.82 1 97.38 149 ASN B CA 1
ATOM 4226 C C . ASN B 1 149 ? 3.023 17.359 -13.328 1 97.38 149 ASN B C 1
ATOM 4228 O O . ASN B 1 149 ? 2.58 16.531 -12.531 1 97.38 149 ASN B O 1
ATOM 4232 N N . GLU B 1 150 ? 3.115 17.203 -14.664 1 98.19 150 GLU B N 1
ATOM 4233 C CA . GLU B 1 150 ? 2.504 16.047 -15.32 1 98.19 150 GLU B CA 1
ATOM 4234 C C . GLU B 1 150 ? 2.98 14.742 -14.695 1 98.19 150 GLU B C 1
ATOM 4236 O O . GLU B 1 150 ? 4.184 14.531 -14.523 1 98.19 150 GLU B O 1
ATOM 4241 N N . GLN B 1 151 ? 2.039 13.859 -14.297 1 98.56 151 GLN B N 1
ATOM 4242 C CA . GLN B 1 151 ? 2.279 12.5 -13.812 1 98.56 151 GLN B CA 1
ATOM 4243 C C . GLN B 1 151 ? 2.98 12.516 -12.461 1 98.56 151 GLN B C 1
ATOM 4245 O O . GLN B 1 151 ? 3.715 11.586 -12.125 1 98.56 151 GLN B O 1
ATOM 4250 N N . GLN B 1 152 ? 2.787 13.602 -11.68 1 98.81 152 GLN B N 1
ATOM 4251 C CA . GLN B 1 152 ? 3.486 13.695 -10.398 1 98.81 152 GLN B CA 1
ATOM 4252 C C . GLN B 1 152 ? 2.523 13.508 -9.227 1 98.81 152 GLN B C 1
ATOM 4254 O O . GLN B 1 152 ? 1.417 14.047 -9.234 1 98.81 152 GLN B O 1
ATOM 4259 N N . LEU B 1 153 ? 2.936 12.703 -8.289 1 98.88 153 LEU B N 1
ATOM 4260 C CA . LEU B 1 153 ? 2.332 12.562 -6.969 1 98.88 153 LEU B CA 1
ATOM 4261 C C . LEU B 1 153 ? 3.154 13.305 -5.918 1 98.88 153 LEU B C 1
ATOM 4263 O O . LEU B 1 153 ? 4.371 13.125 -5.84 1 98.88 153 LEU B O 1
ATOM 4267 N N . TRP B 1 154 ? 2.506 14.188 -5.125 1 98.81 154 TRP B N 1
ATOM 4268 C CA . TRP B 1 154 ? 3.16 14.844 -4 1 98.81 154 TRP B CA 1
ATOM 4269 C C . TRP B 1 154 ? 2.482 14.477 -2.686 1 98.81 154 TRP B C 1
ATOM 4271 O O . TRP B 1 154 ? 1.268 14.266 -2.643 1 98.81 154 TRP B O 1
ATOM 4281 N N . ASP B 1 155 ? 3.258 14.328 -1.634 1 98.69 155 ASP B N 1
ATOM 4282 C CA . ASP B 1 155 ? 2.672 14.023 -0.331 1 98.69 155 ASP B CA 1
ATOM 4283 C C . ASP B 1 155 ? 1.717 15.125 0.113 1 98.69 155 ASP B C 1
ATOM 4285 O O . ASP B 1 155 ? 0.735 14.859 0.811 1 98.69 155 ASP B O 1
ATOM 4289 N N . ASP B 1 156 ? 1.817 16.422 -0.399 1 98.62 156 ASP B N 1
ATOM 4290 C CA . ASP B 1 156 ? 0.957 17.562 -0.126 1 98.62 156 ASP B CA 1
ATOM 4291 C C . ASP B 1 156 ? -0.487 17.281 -0.533 1 98.62 156 ASP B C 1
ATOM 4293 O O . ASP B 1 156 ? -1.425 17.766 0.101 1 98.62 156 ASP B O 1
ATOM 4297 N N . THR B 1 157 ? -0.636 16.516 -1.594 1 98.88 157 THR B N 1
ATOM 4298 C CA . THR B 1 157 ? -1.928 16.281 -2.234 1 98.88 157 THR B CA 1
ATOM 4299 C C . THR B 1 157 ? -2.92 15.68 -1.247 1 98.88 157 THR B C 1
ATOM 4301 O O . THR B 1 157 ? -4.113 15.984 -1.291 1 98.88 157 THR B O 1
ATOM 4304 N N . LEU B 1 158 ? -2.434 14.867 -0.329 1 98.94 158 LEU B N 1
ATOM 4305 C CA . LEU B 1 158 ? -3.299 14.188 0.629 1 98.94 158 LEU B CA 1
ATOM 4306 C C . LEU B 1 158 ? -4.008 15.195 1.532 1 98.94 158 LEU B C 1
ATOM 4308 O O . LEU B 1 158 ? -5.191 15.039 1.83 1 98.94 158 LEU B O 1
ATOM 4312 N N . MET B 1 159 ? -3.312 16.234 1.9 1 98.88 159 MET B N 1
ATOM 4313 C CA . MET B 1 159 ? -3.885 17.25 2.775 1 98.88 159 MET B CA 1
ATOM 4314 C C . MET B 1 159 ? -4.707 18.266 1.974 1 98.88 159 MET B C 1
ATOM 4316 O O . MET B 1 159 ? -5.797 18.656 2.398 1 98.88 159 MET B O 1
ATOM 4320 N N . MET B 1 160 ? -4.199 18.625 0.803 1 98.88 160 MET B N 1
ATOM 4321 C CA . MET B 1 160 ? -4.734 19.797 0.099 1 98.88 160 MET B CA 1
ATOM 4322 C C . MET B 1 160 ? -5.996 19.422 -0.674 1 98.88 160 MET B C 1
ATOM 4324 O O . MET B 1 160 ? -6.867 20.266 -0.89 1 98.88 160 MET B O 1
ATOM 4328 N N . THR B 1 161 ? -6.086 18.156 -1.095 1 98.94 161 THR B N 1
ATOM 4329 C CA . THR B 1 161 ? -7.207 17.812 -1.963 1 98.94 161 THR B CA 1
ATOM 4330 C C . THR B 1 161 ? -7.91 16.547 -1.469 1 98.94 161 THR B C 1
ATOM 4332 O O . THR B 1 161 ? -9.141 16.5 -1.433 1 98.94 161 THR B O 1
ATOM 4335 N N . VAL B 1 162 ? -7.219 15.57 -1.008 1 98.94 162 VAL B N 1
ATOM 4336 C CA . VAL B 1 162 ? -7.812 14.281 -0.67 1 98.94 162 VAL B CA 1
ATOM 4337 C C . VAL B 1 162 ? -8.672 14.422 0.586 1 98.94 162 VAL B C 1
ATOM 4339 O O . VAL B 1 162 ? -9.797 13.922 0.636 1 98.94 162 VAL B O 1
ATOM 4342 N N . MET B 1 163 ? -8.172 15.141 1.584 1 98.94 163 MET B N 1
ATOM 4343 C CA . MET B 1 163 ? -8.922 15.352 2.822 1 98.94 163 MET B CA 1
ATOM 4344 C C . MET B 1 163 ? -10.203 16.141 2.561 1 98.94 163 MET B C 1
ATOM 4346 O O . MET B 1 163 ? -11.281 15.742 3.01 1 98.94 163 MET B O 1
ATOM 4350 N N . PRO B 1 164 ? -10.078 17.266 1.787 1 98.94 164 PRO B N 1
ATOM 4351 C CA . PRO B 1 164 ? -11.328 17.969 1.473 1 98.94 164 PRO B CA 1
ATOM 4352 C C . PRO B 1 164 ? -12.336 17.078 0.744 1 98.94 164 PRO B C 1
ATOM 4354 O O . PRO B 1 164 ? -13.531 17.109 1.052 1 98.94 164 PRO B O 1
ATOM 4357 N N . LEU B 1 165 ? -11.875 16.297 -0.205 1 98.94 165 LEU B N 1
ATOM 4358 C CA . LEU B 1 165 ? -12.773 15.422 -0.957 1 98.94 165 LEU B CA 1
ATOM 4359 C C . LEU B 1 165 ? -13.484 14.445 -0.029 1 98.94 165 LEU B C 1
ATOM 4361 O O . LEU B 1 165 ? -14.695 14.242 -0.149 1 98.94 165 LEU B O 1
ATOM 4365 N N . ALA B 1 166 ? -12.75 13.836 0.859 1 98.94 166 ALA B N 1
ATOM 4366 C CA . ALA B 1 166 ? -13.328 12.875 1.804 1 98.94 166 ALA B CA 1
ATOM 4367 C C . ALA B 1 166 ? -14.406 13.539 2.664 1 98.94 166 ALA B C 1
ATOM 4369 O O . ALA B 1 166 ? -15.5 13 2.816 1 98.94 166 ALA B O 1
ATOM 4370 N N . LYS B 1 167 ? -14.078 14.719 3.223 1 98.94 167 LYS B N 1
ATOM 4371 C CA . LYS B 1 167 ? -15.039 15.383 4.102 1 98.94 167 LYS B CA 1
ATOM 4372 C C . LYS B 1 167 ? -16.281 15.805 3.338 1 98.94 167 LYS B C 1
ATOM 4374 O O . LYS B 1 167 ? -17.406 15.648 3.83 1 98.94 167 LYS B O 1
ATOM 4379 N N . ILE B 1 168 ? -16.047 16.328 2.139 1 98.94 168 ILE B N 1
ATOM 4380 C CA . ILE B 1 168 ? -17.188 16.719 1.31 1 98.94 168 ILE B CA 1
ATOM 4381 C C . ILE B 1 168 ? -18.031 15.492 0.998 1 98.94 168 ILE B C 1
ATOM 4383 O O . ILE B 1 168 ? -19.266 15.555 1.036 1 98.94 168 ILE B O 1
ATOM 4387 N N . GLY B 1 169 ? -17.359 14.367 0.657 1 98.88 169 GLY B N 1
ATOM 4388 C CA . GLY B 1 169 ? -18.094 13.133 0.424 1 98.88 169 GLY B CA 1
ATOM 4389 C C . GLY B 1 169 ? -19 12.742 1.581 1 98.88 169 GLY B C 1
ATOM 4390 O O . GLY B 1 169 ? -20.125 12.297 1.371 1 98.88 169 GLY B O 1
ATOM 4391 N N . LEU B 1 170 ? -18.531 12.891 2.781 1 98.81 170 LEU B N 1
ATOM 4392 C CA . LEU B 1 170 ? -19.297 12.547 3.969 1 98.81 170 LEU B CA 1
ATOM 4393 C C . LEU B 1 170 ? -20.484 13.492 4.137 1 98.81 170 LEU B C 1
ATOM 4395 O O . LEU B 1 170 ? -21.609 13.047 4.359 1 98.81 170 LEU B O 1
ATOM 4399 N N . VAL B 1 171 ? -20.234 14.805 3.998 1 98.38 171 VAL B N 1
ATOM 4400 C CA . VAL B 1 171 ? -21.281 15.766 4.332 1 98.38 171 VAL B CA 1
ATOM 4401 C C . VAL B 1 171 ? -22.359 15.758 3.248 1 98.38 171 VAL B C 1
ATOM 4403 O O . VAL B 1 171 ? -23.531 16.016 3.529 1 98.38 171 VAL B O 1
ATOM 4406 N N . LEU B 1 172 ? -21.969 15.422 2.004 1 98.31 172 LEU B N 1
ATOM 4407 C CA . LEU B 1 172 ? -22.938 15.398 0.904 1 98.31 172 LEU B CA 1
ATOM 4408 C C . LEU B 1 172 ? -23.422 13.984 0.638 1 98.31 172 LEU B C 1
ATOM 4410 O O . LEU B 1 172 ? -24.156 13.742 -0.325 1 98.31 172 LEU B O 1
ATOM 4414 N N . ASN B 1 173 ? -23.047 12.992 1.393 1 98.25 173 ASN B N 1
ATOM 4415 C CA . ASN B 1 173 ? -23.438 11.594 1.3 1 98.25 173 ASN B CA 1
ATOM 4416 C C . ASN B 1 173 ? -23.109 11.008 -0.072 1 98.25 173 ASN B C 1
ATOM 4418 O O . ASN B 1 173 ? -24 10.469 -0.746 1 98.25 173 ASN B O 1
ATOM 4422 N N . ARG B 1 174 ? -21.906 11.18 -0.433 1 98.44 174 ARG B N 1
ATOM 4423 C CA . ARG B 1 174 ? -21.359 10.625 -1.667 1 98.44 174 ARG B CA 1
ATOM 4424 C C . ARG B 1 174 ? -20.234 9.648 -1.375 1 98.44 174 ARG B C 1
ATOM 4426 O O . ARG B 1 174 ? -19.062 10 -1.484 1 98.44 174 ARG B O 1
ATOM 4433 N N . PRO B 1 175 ? -20.562 8.406 -1.135 1 98.06 175 PRO B N 1
ATOM 4434 C CA . PRO B 1 175 ? -19.578 7.43 -0.664 1 98.06 175 PRO B CA 1
ATOM 4435 C C . PRO B 1 175 ? -18.453 7.18 -1.674 1 98.06 175 PRO B C 1
ATOM 4437 O O . PRO B 1 175 ? -17.359 6.793 -1.293 1 98.06 175 PRO B O 1
ATOM 4440 N N . HIS B 1 176 ? -18.703 7.379 -2.967 1 98.06 176 HIS B N 1
ATOM 4441 C CA . HIS B 1 176 ? -17.672 7.16 -3.971 1 98.06 176 HIS B CA 1
ATOM 4442 C C . HIS B 1 176 ? -16.547 8.18 -3.834 1 98.06 176 HIS B C 1
ATOM 4444 O O . HIS B 1 176 ? -15.414 7.93 -4.27 1 98.06 176 HIS B O 1
ATOM 4450 N N . TYR B 1 177 ? -16.797 9.461 -3.229 1 98.75 177 TYR B N 1
ATOM 4451 C CA . TYR B 1 177 ? -15.742 10.414 -2.938 1 98.75 177 TYR B CA 1
ATOM 4452 C C . TYR B 1 177 ? -14.812 9.883 -1.85 1 98.75 177 TYR B C 1
ATOM 4454 O O . TYR B 1 177 ? -13.594 10.062 -1.925 1 98.75 177 TYR B O 1
ATOM 4462 N N . VAL B 1 178 ? -15.43 9.242 -0.851 1 98.75 178 VAL B N 1
ATOM 4463 C CA . VAL B 1 178 ? -14.656 8.664 0.242 1 98.75 178 VAL B CA 1
ATOM 4464 C C . VAL B 1 178 ? -13.828 7.492 -0.276 1 98.75 178 VAL B C 1
ATOM 4466 O O . VAL B 1 178 ? -12.664 7.332 0.101 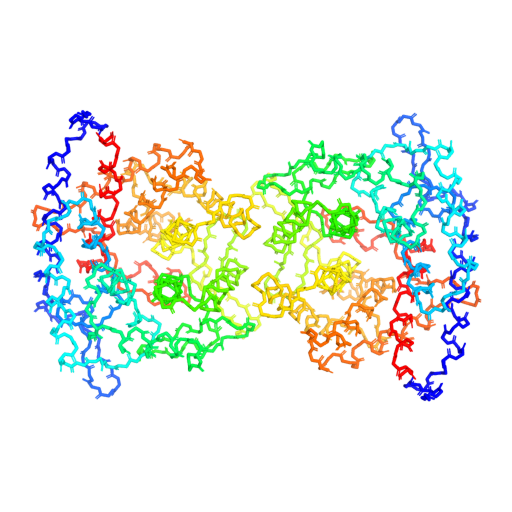1 98.75 178 VAL B O 1
ATOM 4469 N N . ALA B 1 179 ? -14.43 6.684 -1.154 1 98.69 179 ALA B N 1
ATOM 4470 C CA . ALA B 1 179 ? -13.703 5.582 -1.779 1 98.69 179 ALA B CA 1
ATOM 4471 C C . ALA B 1 179 ? -12.5 6.102 -2.568 1 98.69 179 ALA B C 1
ATOM 4473 O O . ALA B 1 179 ? -11.414 5.523 -2.506 1 98.69 179 ALA B O 1
ATOM 4474 N N . GLU B 1 180 ? -12.719 7.188 -3.295 1 98.81 180 GLU B N 1
ATOM 4475 C CA . GLU B 1 180 ? -11.625 7.789 -4.047 1 98.81 180 GLU B CA 1
ATOM 4476 C C . GLU B 1 180 ? -10.516 8.273 -3.113 1 98.81 180 GLU B C 1
ATOM 4478 O O . GLU B 1 180 ? -9.336 8.102 -3.408 1 98.81 180 GLU B O 1
ATOM 4483 N N . ALA B 1 181 ? -10.891 8.883 -2.018 1 98.94 181 ALA B N 1
ATOM 4484 C CA . ALA B 1 181 ? -9.898 9.336 -1.044 1 98.94 181 ALA B CA 1
ATOM 4485 C C . ALA B 1 181 ? -9.062 8.164 -0.535 1 98.94 181 ALA B C 1
ATOM 4487 O O . ALA B 1 181 ? -7.836 8.266 -0.446 1 98.94 181 ALA B O 1
ATOM 4488 N N . LYS B 1 182 ? -9.727 7.039 -0.197 1 98.88 182 LYS B N 1
ATOM 4489 C CA . LYS B 1 182 ? -9.016 5.836 0.229 1 98.88 182 LYS B CA 1
ATOM 4490 C C . LYS B 1 182 ? -8.023 5.383 -0.834 1 98.88 182 LYS B C 1
ATOM 4492 O O . LYS B 1 182 ? -6.875 5.055 -0.519 1 98.88 182 LYS B O 1
ATOM 4497 N N . LYS B 1 183 ? -8.438 5.41 -2.117 1 98.81 183 LYS B N 1
ATOM 4498 C CA . LYS B 1 183 ? -7.57 5.02 -3.225 1 98.81 183 LYS B CA 1
ATOM 4499 C C . LYS B 1 183 ? -6.324 5.906 -3.283 1 98.81 183 LYS B C 1
ATOM 4501 O O . LYS B 1 183 ? -5.215 5.41 -3.488 1 98.81 183 LYS B O 1
ATOM 4506 N N . GLN B 1 184 ? -6.535 7.176 -3.117 1 98.88 184 GLN B N 1
ATOM 4507 C CA . GLN B 1 184 ? -5.434 8.125 -3.174 1 98.88 184 GLN B CA 1
ATOM 4508 C C . GLN B 1 184 ? -4.43 7.875 -2.053 1 98.88 184 GLN B C 1
ATOM 4510 O O . GLN B 1 184 ? -3.217 7.93 -2.273 1 98.88 184 GLN B O 1
ATOM 4515 N N . PHE B 1 185 ? -4.918 7.574 -0.84 1 98.94 185 PHE B N 1
ATOM 4516 C CA . PHE B 1 185 ? -4.016 7.27 0.262 1 98.94 185 PHE B CA 1
ATOM 4517 C C . PHE B 1 185 ? -3.16 6.047 -0.062 1 98.94 185 PHE B C 1
ATOM 4519 O O . PHE B 1 185 ? -1.941 6.07 0.118 1 98.94 185 PHE B O 1
ATOM 4526 N N . LEU B 1 186 ? -3.777 4.988 -0.543 1 98.88 186 LEU B N 1
ATOM 4527 C CA . LEU B 1 186 ? -3.053 3.758 -0.846 1 98.88 186 LEU B CA 1
ATOM 4528 C C . LEU B 1 186 ? -1.997 3.998 -1.919 1 98.88 186 LEU B C 1
ATOM 4530 O O . LEU B 1 186 ? -0.856 3.551 -1.784 1 98.88 186 LEU B O 1
ATOM 4534 N N . LEU B 1 187 ? -2.375 4.711 -2.959 1 98.81 187 LEU B N 1
ATOM 4535 C CA . LEU B 1 187 ? -1.464 4.973 -4.066 1 98.81 187 LEU B CA 1
ATOM 4536 C C . LEU B 1 187 ? -0.286 5.828 -3.615 1 98.81 187 LEU B C 1
ATOM 4538 O O . LEU B 1 187 ? 0.863 5.547 -3.963 1 98.81 187 LEU B O 1
ATOM 4542 N N . HIS B 1 188 ? -0.568 6.879 -2.848 1 98.94 188 HIS B N 1
ATOM 4543 C CA . HIS B 1 188 ? 0.5 7.754 -2.381 1 98.94 188 HIS B CA 1
ATOM 4544 C C . HIS B 1 188 ? 1.438 7.023 -1.428 1 98.94 188 HIS B C 1
ATOM 4546 O O . HIS B 1 188 ? 2.652 7.23 -1.463 1 98.94 188 HIS B O 1
ATOM 4552 N N . VAL B 1 189 ? 0.894 6.129 -0.536 1 98.88 189 VAL B N 1
ATOM 4553 C CA . VAL B 1 189 ? 1.748 5.336 0.342 1 98.88 189 VAL B CA 1
ATOM 4554 C C . VAL B 1 189 ? 2.643 4.422 -0.493 1 98.88 189 VAL B C 1
ATOM 4556 O O . VAL B 1 189 ? 3.844 4.316 -0.237 1 98.88 189 VAL B O 1
ATOM 4559 N N . GLN B 1 190 ? 2.102 3.84 -1.512 1 98.75 190 GLN B N 1
ATOM 4560 C CA . GLN B 1 190 ? 2.834 2.879 -2.328 1 98.75 190 GLN B CA 1
ATOM 4561 C C . GLN B 1 190 ? 4.035 3.533 -3.006 1 98.75 190 GLN B C 1
ATOM 4563 O O . GLN B 1 190 ? 5.105 2.93 -3.102 1 98.75 190 GLN B O 1
ATOM 4568 N N . TYR B 1 191 ? 3.957 4.789 -3.406 1 98.81 191 TYR B N 1
ATOM 4569 C CA . TYR B 1 191 ? 4.988 5.352 -4.273 1 98.81 191 TYR B CA 1
ATOM 4570 C C . TYR B 1 191 ? 5.855 6.348 -3.514 1 98.81 191 TYR B C 1
ATOM 4572 O O . TYR B 1 191 ? 6.953 6.688 -3.959 1 98.81 191 TYR B O 1
ATOM 4580 N N . LEU B 1 192 ? 5.324 6.801 -2.336 1 98.88 192 LEU B N 1
ATOM 4581 C CA . LEU B 1 192 ? 6.074 7.855 -1.659 1 98.88 192 LEU B CA 1
ATOM 4582 C C . LEU B 1 192 ? 6.719 7.328 -0.381 1 98.88 192 LEU B C 1
ATOM 4584 O O . LEU B 1 192 ? 7.641 7.949 0.157 1 98.88 192 LEU B O 1
ATOM 4588 N N . PHE B 1 193 ? 6.262 6.227 0.195 1 98.81 193 PHE B N 1
ATOM 4589 C CA . PHE B 1 193 ? 6.805 5.672 1.429 1 98.81 193 PHE B CA 1
ATOM 4590 C C . PHE B 1 193 ? 8.156 5.012 1.177 1 98.81 193 PHE B C 1
ATOM 4592 O O . PHE B 1 193 ? 8.281 4.164 0.289 1 98.81 193 PHE B O 1
ATOM 4599 N N . ASP B 1 194 ? 9.133 5.445 1.844 1 98.25 194 ASP B N 1
ATOM 4600 C CA . ASP B 1 194 ? 10.445 4.82 1.818 1 98.25 194 ASP B CA 1
ATOM 4601 C C . ASP B 1 194 ? 10.547 3.709 2.859 1 98.25 194 ASP B C 1
ATOM 4603 O O . ASP B 1 194 ? 10.781 3.975 4.039 1 98.25 194 ASP B O 1
ATOM 4607 N N . THR B 1 195 ? 10.484 2.463 2.469 1 96.75 195 THR B N 1
ATOM 4608 C CA . THR B 1 195 ? 10.367 1.311 3.357 1 96.75 195 THR B CA 1
ATOM 4609 C C . THR B 1 195 ? 11.586 1.211 4.27 1 96.75 195 THR B C 1
ATOM 4611 O O . THR B 1 195 ? 11.492 0.703 5.391 1 96.75 195 THR B O 1
ATOM 4614 N N . LYS B 1 196 ? 12.695 1.677 3.822 1 95.44 196 LYS B N 1
ATOM 4615 C CA . LYS B 1 196 ? 13.922 1.521 4.59 1 95.44 196 LYS B CA 1
ATOM 4616 C C . LYS B 1 196 ? 13.969 2.49 5.766 1 95.44 196 LYS B C 1
ATOM 4618 O O . LYS B 1 196 ? 14.383 2.123 6.867 1 95.44 196 LYS B O 1
ATOM 4623 N N . THR B 1 197 ? 13.438 3.736 5.543 1 97.31 197 THR B N 1
ATOM 4624 C CA . THR B 1 197 ? 13.555 4.742 6.594 1 97.31 197 THR B CA 1
ATOM 4625 C C . THR B 1 197 ? 12.25 4.871 7.367 1 97.31 197 THR B C 1
ATOM 4627 O O . THR B 1 197 ? 12.242 5.316 8.516 1 97.31 197 THR B O 1
ATOM 4630 N N . GLY B 1 198 ? 11.156 4.488 6.742 1 97.94 198 GLY B N 1
ATOM 4631 C CA . GLY B 1 198 ? 9.844 4.73 7.332 1 97.94 198 GLY B CA 1
ATOM 4632 C C . GLY B 1 198 ? 9.328 6.133 7.074 1 97.94 198 GLY B C 1
ATOM 4633 O O . GLY B 1 198 ? 8.227 6.484 7.5 1 97.94 198 GLY B O 1
ATOM 4634 N N . LEU B 1 199 ? 10.141 6.965 6.391 1 98.81 199 LEU B N 1
ATOM 4635 C CA . LEU B 1 199 ? 9.75 8.328 6.031 1 98.81 199 LEU B CA 1
ATOM 4636 C C . LEU B 1 199 ? 9.172 8.375 4.621 1 98.81 199 LEU B C 1
ATOM 4638 O O . LEU B 1 199 ? 9.055 7.336 3.961 1 98.81 199 LEU B O 1
ATOM 4642 N N . PHE B 1 200 ? 8.734 9.523 4.176 1 98.88 200 PHE B N 1
ATOM 4643 C CA . PHE B 1 200 ? 8.141 9.695 2.857 1 98.88 200 PHE B CA 1
ATOM 4644 C C . PHE B 1 200 ? 9.016 10.586 1.983 1 98.88 200 PHE B C 1
ATOM 4646 O O . PHE B 1 200 ? 9.562 11.586 2.459 1 98.88 200 PHE B O 1
ATOM 4653 N N . PHE B 1 201 ? 9.148 10.219 0.744 1 98.88 201 PHE B N 1
ATOM 4654 C CA . PHE B 1 201 ? 9.68 11.133 -0.258 1 98.88 201 PHE B CA 1
ATOM 4655 C C . PHE B 1 201 ? 8.688 12.258 -0.54 1 98.88 201 PHE B C 1
ATOM 4657 O O . PHE B 1 201 ? 7.477 12.07 -0.427 1 98.88 201 PHE B O 1
ATOM 4664 N N . HIS B 1 202 ? 9.18 13.367 -0.962 1 98.81 202 HIS B N 1
ATOM 4665 C CA . HIS B 1 202 ? 8.344 14.523 -1.285 1 98.81 202 HIS B CA 1
ATOM 4666 C C . HIS B 1 202 ? 7.402 14.211 -2.447 1 98.81 202 HIS B C 1
ATOM 4668 O O . HIS B 1 202 ? 6.238 14.617 -2.43 1 98.81 202 HIS B O 1
ATOM 4674 N N . GLY B 1 203 ? 7.969 13.539 -3.434 1 98.75 203 GLY B N 1
ATOM 4675 C CA . GLY B 1 203 ? 7.125 13.266 -4.59 1 98.75 203 GLY B CA 1
ATOM 4676 C C . GLY B 1 203 ? 7.617 12.109 -5.43 1 98.75 203 GLY B C 1
ATOM 4677 O O . GLY B 1 203 ? 8.672 11.539 -5.148 1 98.75 203 GLY B O 1
ATOM 4678 N N . TRP B 1 204 ? 6.816 11.727 -6.363 1 98.81 204 TRP B N 1
ATOM 4679 C CA . TRP B 1 204 ? 7.055 10.688 -7.363 1 98.81 204 TRP B CA 1
ATOM 4680 C C . TRP B 1 204 ? 6.582 11.141 -8.742 1 98.81 204 TRP B C 1
ATOM 4682 O O . TRP B 1 204 ? 5.57 11.844 -8.859 1 98.81 204 TRP B O 1
ATOM 4692 N N . THR B 1 205 ? 7.301 10.797 -9.758 1 98.75 205 THR B N 1
ATOM 4693 C CA . THR B 1 205 ? 6.824 10.977 -11.125 1 98.75 205 THR B CA 1
ATOM 4694 C C . THR B 1 205 ? 6.82 9.648 -11.883 1 98.75 205 THR B C 1
ATOM 4696 O O . THR B 1 205 ? 7.715 8.82 -11.695 1 98.75 205 THR B O 1
ATOM 4699 N N . PHE B 1 206 ? 5.855 9.414 -12.68 1 98.06 206 PHE B N 1
ATOM 4700 C CA . PHE B 1 206 ? 5.789 8.219 -13.516 1 98.06 206 PHE B CA 1
ATOM 4701 C C . PHE B 1 206 ? 6.547 8.43 -14.82 1 98.06 206 PHE B C 1
ATOM 4703 O O . PHE B 1 206 ? 6.676 7.508 -15.625 1 98.06 206 PHE B O 1
ATOM 4710 N N . LYS B 1 207 ? 7.078 9.625 -14.992 1 97.31 207 LYS B N 1
ATOM 4711 C CA . LYS B 1 207 ? 7.875 9.891 -16.188 1 97.31 207 LYS B CA 1
ATOM 4712 C C . LYS B 1 207 ? 9.297 9.375 -16.016 1 97.31 207 LYS B C 1
ATOM 4714 O O . LYS B 1 207 ? 9.75 9.125 -14.898 1 97.31 207 LYS B O 1
ATOM 4719 N N . ASP B 1 208 ? 9.953 9.203 -17.109 1 94.81 208 ASP B N 1
ATOM 4720 C CA . ASP B 1 208 ? 11.367 8.852 -17.156 1 94.81 208 ASP B CA 1
ATOM 4721 C C . ASP B 1 208 ? 11.641 7.578 -16.359 1 94.81 208 ASP B C 1
ATOM 4723 O O . ASP B 1 208 ? 12.594 7.523 -15.578 1 94.81 208 ASP B O 1
ATOM 4727 N N . GLY B 1 209 ? 10.781 6.586 -16.484 1 92.75 209 GLY B N 1
ATOM 4728 C CA . GLY B 1 209 ? 10.961 5.293 -15.844 1 92.75 209 GLY B CA 1
ATOM 4729 C C . GLY B 1 209 ? 10.484 5.273 -14.398 1 92.75 209 GLY B C 1
ATOM 4730 O O . GLY B 1 209 ? 10.477 4.219 -13.758 1 92.75 209 GLY B O 1
ATOM 4731 N N . GLY B 1 210 ? 10.062 6.473 -13.883 1 97.38 210 GLY B N 1
ATOM 4732 C CA . GLY B 1 210 ? 9.562 6.574 -12.523 1 97.38 210 GLY B CA 1
ATOM 4733 C C . GLY B 1 210 ? 10.656 6.801 -11.5 1 97.38 210 GLY B C 1
ATOM 4734 O O . GLY B 1 210 ? 11.625 6.035 -11.438 1 97.38 210 GLY B O 1
ATOM 4735 N N . HIS B 1 211 ? 10.57 7.848 -10.688 1 98.06 211 HIS B N 1
ATOM 4736 C CA . HIS B 1 211 ? 11.562 8.125 -9.664 1 98.06 211 HIS B CA 1
ATOM 4737 C C . HIS B 1 211 ? 11.047 9.133 -8.648 1 98.06 211 HIS B C 1
ATOM 4739 O O . HIS B 1 211 ? 10.023 9.781 -8.875 1 98.06 211 HIS B O 1
ATOM 4745 N N . ASN B 1 212 ? 11.719 9.328 -7.555 1 98.56 212 ASN B N 1
ATOM 4746 C CA . ASN B 1 212 ? 11.359 10.242 -6.473 1 98.56 212 ASN B CA 1
ATOM 4747 C C . ASN B 1 212 ? 12.227 11.5 -6.488 1 98.56 212 ASN B C 1
ATOM 4749 O O . ASN B 1 212 ? 12.609 12.008 -5.434 1 98.56 212 ASN B O 1
ATOM 4753 N N . PHE B 1 213 ? 12.617 11.969 -7.691 1 98.25 213 PHE B N 1
ATOM 4754 C CA . PHE B 1 213 ? 13.344 13.219 -7.883 1 98.25 213 PHE B CA 1
ATOM 4755 C C . PHE B 1 213 ? 14.617 13.234 -7.047 1 98.25 213 PHE B C 1
ATOM 4757 O O . PHE B 1 213 ? 15.516 12.422 -7.266 1 98.25 213 PHE B O 1
ATOM 4764 N N . ALA B 1 214 ? 14.672 14.094 -6.004 1 98.31 214 ALA B N 1
ATOM 4765 C CA . ALA B 1 214 ? 15.883 14.266 -5.203 1 98.31 214 ALA B CA 1
ATOM 4766 C C . ALA B 1 214 ? 15.961 13.219 -4.094 1 98.31 214 ALA B C 1
ATOM 4768 O O . ALA B 1 214 ? 16.891 13.234 -3.279 1 98.31 214 ALA B O 1
ATOM 4769 N N . ASP B 1 215 ? 14.953 12.289 -4.051 1 98 215 ASP B N 1
ATOM 4770 C CA . ASP B 1 215 ? 14.82 11.359 -2.938 1 98 215 ASP B CA 1
ATOM 4771 C C . ASP B 1 215 ? 14.789 12.102 -1.603 1 98 215 ASP B C 1
ATOM 4773 O O . ASP B 1 215 ? 15.398 11.664 -0.627 1 98 215 ASP B O 1
ATOM 4777 N N . ALA B 1 216 ? 14.133 13.289 -1.625 1 98.69 216 ALA B N 1
ATOM 4778 C CA . ALA B 1 216 ? 14.117 14.156 -0.447 1 98.69 216 ALA B CA 1
ATOM 4779 C C . ALA B 1 216 ? 13.086 13.664 0.57 1 98.69 216 ALA B C 1
ATOM 4781 O O . ALA B 1 216 ? 11.906 13.516 0.247 1 98.69 216 ALA B O 1
ATOM 4782 N N . ARG B 1 217 ? 13.539 13.375 1.787 1 98.69 217 ARG B N 1
ATOM 4783 C CA . ARG B 1 217 ? 12.641 13.18 2.918 1 98.69 217 ARG B CA 1
ATOM 4784 C C . ARG B 1 217 ? 12.367 14.492 3.637 1 98.69 217 ARG B C 1
ATOM 4786 O O . ARG B 1 217 ? 12.852 14.719 4.746 1 98.69 217 ARG B O 1
ATOM 4793 N N . TRP B 1 218 ? 11.531 15.297 2.947 1 98.88 218 TRP B N 1
ATOM 4794 C CA . TRP B 1 218 ? 11.242 16.688 3.275 1 98.88 218 TRP B CA 1
ATOM 4795 C C . TRP B 1 218 ? 10.305 16.781 4.473 1 98.88 218 TRP B C 1
ATOM 4797 O O . TRP B 1 218 ? 9.258 16.125 4.504 1 98.88 218 TRP B O 1
ATOM 4807 N N . ALA B 1 219 ? 10.672 17.516 5.465 1 98.88 219 ALA B N 1
ATOM 4808 C CA . ALA B 1 219 ? 10.008 17.547 6.762 1 98.88 219 ALA B CA 1
ATOM 4809 C C . ALA B 1 219 ? 8.555 18 6.629 1 98.88 219 ALA B C 1
ATOM 4811 O O . ALA B 1 219 ? 7.645 17.328 7.129 1 98.88 219 ALA B O 1
ATOM 4812 N N . ARG B 1 220 ? 8.305 19.094 5.977 1 98.62 220 ARG B N 1
ATOM 4813 C CA . ARG B 1 220 ? 6.934 19.594 5.891 1 98.62 220 ARG B CA 1
ATOM 4814 C C . ARG B 1 220 ? 6.043 18.625 5.129 1 98.62 220 ARG B C 1
ATOM 4816 O O . ARG B 1 220 ? 4.887 18.406 5.504 1 98.62 220 ARG B O 1
ATOM 4823 N N . GLY B 1 221 ? 6.562 18.047 4.055 1 98.69 221 GLY B N 1
ATOM 4824 C CA . GLY B 1 221 ? 5.816 17.016 3.367 1 98.69 221 GLY B CA 1
ATOM 4825 C C . GLY B 1 221 ? 5.461 15.844 4.262 1 98.69 221 GLY B C 1
ATOM 4826 O O . GLY B 1 221 ? 4.312 15.398 4.285 1 98.69 221 GLY B O 1
ATOM 4827 N N . ASN B 1 222 ? 6.438 15.344 4.992 1 98.94 222 ASN B N 1
ATOM 4828 C CA . ASN B 1 222 ? 6.203 14.266 5.938 1 98.94 222 ASN B CA 1
ATOM 4829 C C . ASN B 1 222 ? 5.191 14.664 7.008 1 98.94 222 ASN B C 1
ATOM 4831 O O . ASN B 1 222 ? 4.402 13.828 7.461 1 98.94 222 ASN B O 1
ATOM 4835 N N . SER B 1 223 ? 5.215 15.891 7.398 1 98.94 223 SER B N 1
ATOM 4836 C CA . SER B 1 223 ? 4.281 16.312 8.438 1 98.94 223 SER B CA 1
ATOM 4837 C C . SER B 1 223 ? 2.842 16.281 7.938 1 98.94 223 SER B C 1
ATOM 4839 O O . SER B 1 223 ? 1.919 16.016 8.711 1 98.94 223 SER B O 1
ATOM 4841 N N . TRP B 1 224 ? 2.631 16.578 6.59 1 98.88 224 TRP B N 1
ATOM 4842 C CA . TRP B 1 224 ? 1.284 16.422 6.051 1 98.88 224 TRP B CA 1
ATOM 4843 C C . TRP B 1 224 ? 0.771 15 6.258 1 98.88 224 TRP B C 1
ATOM 4845 O O . TRP B 1 224 ? -0.381 14.797 6.648 1 98.88 224 TRP B O 1
ATOM 4855 N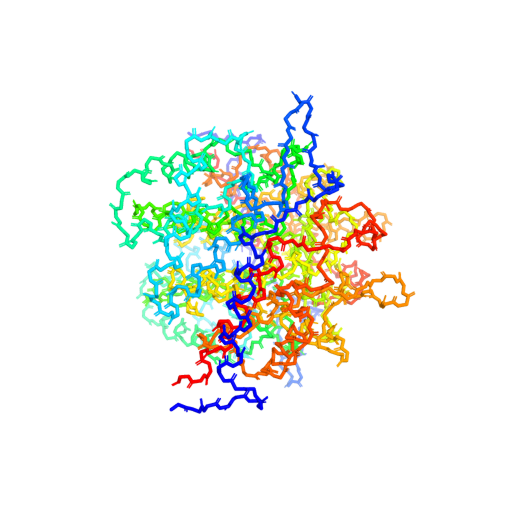 N . VAL B 1 225 ? 1.628 14.016 6.062 1 98.88 225 VAL B N 1
ATOM 4856 C CA . VAL B 1 225 ? 1.252 12.609 6.23 1 98.88 225 VAL B CA 1
ATOM 4857 C C . VAL B 1 225 ? 0.949 12.328 7.699 1 98.88 225 VAL B C 1
ATOM 4859 O O . VAL B 1 225 ? -0.035 11.656 8.023 1 98.88 225 VAL B O 1
ATOM 4862 N N . THR B 1 226 ? 1.764 12.852 8.586 1 98.94 226 THR B N 1
ATOM 4863 C CA . THR B 1 226 ? 1.576 12.672 10.016 1 98.94 226 THR B CA 1
ATOM 4864 C C . THR B 1 226 ? 0.237 13.25 10.469 1 98.94 226 THR B C 1
ATOM 4866 O O . THR B 1 226 ? -0.4 12.727 11.383 1 98.94 226 THR B O 1
ATOM 4869 N N . ILE B 1 227 ? -0.147 14.312 9.82 1 98.94 227 ILE B N 1
ATOM 4870 C CA . ILE B 1 227 ? -1.389 14.992 10.164 1 98.94 227 ILE B CA 1
ATOM 4871 C C . ILE B 1 227 ? -2.578 14.227 9.586 1 98.94 227 ILE B C 1
ATOM 4873 O O . ILE B 1 227 ? -3.531 13.914 10.305 1 98.94 227 ILE B O 1
ATOM 4877 N N . VAL B 1 228 ? -2.504 13.844 8.297 1 98.94 228 VAL B N 1
ATOM 4878 C CA . VAL B 1 228 ? -3.715 13.484 7.57 1 98.94 228 VAL B CA 1
ATOM 4879 C C . VAL B 1 228 ? -4.105 12.047 7.902 1 98.94 228 VAL B C 1
ATOM 4881 O O . VAL B 1 228 ? -5.285 11.688 7.836 1 98.94 228 VAL B O 1
ATOM 4884 N N . ILE B 1 229 ? -3.158 11.156 8.297 1 98.94 229 ILE B N 1
ATOM 4885 C CA . ILE B 1 229 ? -3.539 9.766 8.547 1 98.94 229 ILE B CA 1
ATOM 4886 C C . ILE B 1 229 ? -4.484 9.703 9.742 1 98.94 229 ILE B C 1
ATOM 4888 O O . ILE B 1 229 ? -5.598 9.188 9.633 1 98.94 229 ILE B O 1
ATOM 4892 N N . PRO B 1 230 ? -4.105 10.258 10.898 1 98.88 230 PRO B N 1
ATOM 4893 C CA . PRO B 1 230 ? -5.074 10.188 11.992 1 98.88 230 PRO B CA 1
ATOM 4894 C C . PRO B 1 230 ? -6.324 11.023 11.727 1 98.88 230 PRO B C 1
ATOM 4896 O O . PRO B 1 230 ? -7.418 10.656 12.156 1 98.88 230 PRO B O 1
ATOM 4899 N N . GLU B 1 231 ? -6.219 12.195 11 1 98.88 231 GLU B N 1
ATOM 4900 C CA . GLU B 1 231 ? -7.391 12.977 10.625 1 98.88 231 GLU B CA 1
ATOM 4901 C C . GLU B 1 231 ? -8.352 12.156 9.773 1 98.88 231 GLU B C 1
ATOM 4903 O O . GLU B 1 231 ? -9.562 12.188 9.992 1 98.88 231 GLU B O 1
ATOM 4908 N N . PHE B 1 232 ? -7.812 11.484 8.781 1 98.94 232 PHE B N 1
ATOM 4909 C CA . PHE B 1 232 ? -8.602 10.703 7.84 1 98.94 232 PHE B CA 1
ATOM 4910 C C . PHE B 1 232 ? -9.289 9.539 8.547 1 98.94 232 PHE B C 1
ATOM 4912 O O . PHE B 1 232 ? -10.477 9.289 8.328 1 98.94 232 PHE B O 1
ATOM 4919 N N . LEU B 1 233 ? -8.516 8.766 9.422 1 98.88 233 LEU B N 1
ATOM 4920 C CA . LEU B 1 233 ? -9.055 7.637 10.172 1 98.88 233 LEU B CA 1
ATOM 4921 C C . LEU B 1 233 ? -10.227 8.078 11.039 1 98.88 233 LEU B C 1
ATOM 4923 O O . LEU B 1 233 ? -11.281 7.43 11.039 1 98.88 233 LEU B O 1
ATOM 4927 N N . GLU B 1 234 ? -10.023 9.156 11.742 1 98.56 234 GLU B N 1
ATOM 4928 C CA . GLU B 1 234 ? -11.109 9.672 12.57 1 98.56 234 GLU B CA 1
ATOM 4929 C C . GLU B 1 234 ? -12.297 10.117 11.719 1 98.56 234 GLU B C 1
ATOM 4931 O O . GLU B 1 234 ? -13.445 9.828 12.047 1 98.56 234 GLU B O 1
ATOM 4936 N N . LEU B 1 235 ? -11.977 10.828 10.688 1 98.5 235 LEU B N 1
ATOM 4937 C CA . LEU B 1 235 ? -12.992 11.422 9.82 1 98.5 235 LEU B CA 1
ATOM 4938 C C . LEU B 1 235 ? -13.938 10.359 9.273 1 98.5 235 LEU B C 1
ATOM 4940 O O . LEU B 1 235 ? -15.156 10.547 9.273 1 98.5 235 LEU B O 1
ATOM 4944 N N . ILE B 1 236 ? -13.391 9.25 8.828 1 97.81 236 ILE B N 1
ATOM 4945 C CA . ILE B 1 236 ? -14.25 8.289 8.141 1 97.81 236 ILE B CA 1
ATOM 4946 C C . ILE B 1 236 ? -14.562 7.121 9.062 1 97.81 236 ILE B C 1
ATOM 4948 O O . ILE B 1 236 ? -15.305 6.207 8.688 1 97.81 236 ILE B O 1
ATOM 4952 N N . GLY B 1 237 ? -14.016 7.09 10.266 1 97.75 237 GLY B N 1
ATOM 4953 C CA . GLY B 1 237 ? -14.375 6.113 11.281 1 97.75 237 GLY B CA 1
ATOM 4954 C C . GLY B 1 237 ? -13.711 4.766 11.078 1 97.75 237 GLY B C 1
ATOM 4955 O O . GLY B 1 237 ? -14.344 3.723 11.25 1 97.75 237 GLY B O 1
ATOM 4956 N N . LEU B 1 238 ? -12.445 4.793 10.664 1 97.31 238 LEU B N 1
ATOM 4957 C CA . LEU B 1 238 ? -11.695 3.553 10.492 1 97.31 238 LEU B CA 1
ATOM 4958 C C . LEU B 1 238 ? -10.781 3.299 11.68 1 97.31 238 LEU B C 1
ATOM 4960 O O . LEU B 1 238 ? -10.305 4.242 12.32 1 97.31 238 LEU B O 1
ATOM 4964 N N . ASN B 1 239 ? -10.602 2.041 11.969 1 95.94 239 ASN B N 1
ATOM 4965 C CA . ASN B 1 239 ? -9.633 1.595 12.969 1 95.94 239 ASN B CA 1
ATOM 4966 C C . ASN B 1 239 ? -8.859 0.372 12.492 1 95.94 239 ASN B C 1
ATOM 4968 O O . ASN B 1 239 ? -8.82 0.089 11.289 1 95.94 239 ASN B O 1
ATOM 4972 N N . ASP B 1 240 ? -8.195 -0.317 13.391 1 95 240 ASP B N 1
ATOM 4973 C CA . ASP B 1 240 ? -7.254 -1.357 13 1 95 240 ASP B CA 1
ATOM 4974 C C . ASP B 1 240 ? -7.984 -2.633 12.578 1 95 240 ASP B C 1
ATOM 4976 O O . ASP B 1 240 ? -7.363 -3.572 12.078 1 95 240 ASP B O 1
ATOM 4980 N N . SER B 1 241 ? -9.281 -2.684 12.703 1 95.62 241 SER B N 1
ATOM 4981 C CA . SER B 1 241 ? -10.039 -3.836 12.234 1 95.62 241 SER B CA 1
ATOM 4982 C C . SER B 1 241 ? -10.297 -3.758 10.734 1 95.62 241 SER B C 1
ATOM 4984 O O . SER B 1 241 ? -10.594 -4.77 10.102 1 95.62 241 SER B O 1
ATOM 4986 N N . ASP B 1 242 ? -10.312 -2.557 10.242 1 97.75 242 ASP B N 1
ATOM 4987 C CA . ASP B 1 242 ? -10.461 -2.328 8.805 1 97.75 242 ASP B CA 1
ATOM 4988 C C . ASP B 1 242 ? -9.117 -2.465 8.086 1 97.75 242 ASP B C 1
ATOM 4990 O O . ASP B 1 242 ? -8.109 -1.937 8.547 1 97.75 242 ASP B O 1
ATOM 4994 N N . PRO B 1 243 ? -9.078 -3.162 6.98 1 98.5 243 PRO B N 1
ATOM 4995 C CA . PRO B 1 243 ? -7.801 -3.398 6.309 1 98.5 243 PRO B CA 1
ATOM 4996 C C . PRO B 1 243 ? -7.074 -2.104 5.949 1 98.5 243 PRO B C 1
ATOM 4998 O O . PRO B 1 243 ? -5.863 -1.995 6.156 1 98.5 243 PRO B O 1
ATOM 5001 N N . ILE B 1 244 ? -7.77 -1.132 5.414 1 98.75 244 ILE B N 1
ATOM 5002 C CA . ILE B 1 244 ? -7.141 0.135 5.059 1 98.75 244 ILE B CA 1
ATOM 5003 C C . ILE B 1 244 ? -6.75 0.893 6.324 1 98.75 244 ILE B C 1
ATOM 5005 O O . ILE B 1 244 ? -5.672 1.488 6.391 1 98.75 244 ILE B O 1
ATOM 5009 N N . GLY B 1 245 ? -7.688 0.912 7.352 1 98.75 245 GLY B N 1
ATOM 5010 C CA . GLY B 1 245 ? -7.352 1.508 8.633 1 98.75 245 GLY B CA 1
ATOM 5011 C C . GLY B 1 245 ? -6.086 0.933 9.25 1 98.75 245 GLY B C 1
ATOM 5012 O O . GLY B 1 245 ? -5.199 1.678 9.672 1 98.75 245 GLY B O 1
ATOM 5013 N N . SER B 1 246 ? -6 -0.405 9.266 1 98.44 246 SER B N 1
ATOM 5014 C CA . SER B 1 246 ? -4.824 -1.086 9.805 1 98.44 246 SER B CA 1
ATOM 5015 C C . SER B 1 246 ? -3.564 -0.707 9.031 1 98.44 246 SER B C 1
ATOM 5017 O O . SER B 1 246 ? -2.51 -0.482 9.633 1 98.44 246 SER B O 1
ATOM 5019 N N . HIS B 1 247 ? -3.662 -0.658 7.73 1 98.75 247 HIS B N 1
ATOM 5020 C CA . HIS B 1 247 ? -2.541 -0.325 6.855 1 98.75 247 HIS B CA 1
ATOM 5021 C C . HIS B 1 247 ? -2.033 1.087 7.129 1 98.75 247 HIS B C 1
ATOM 5023 O O . HIS B 1 247 ? -0.826 1.301 7.266 1 98.75 247 HIS B O 1
ATOM 5029 N N . LEU B 1 248 ? -2.938 2.023 7.195 1 98.94 248 LEU B N 1
ATOM 5030 C CA . LEU B 1 248 ? -2.566 3.414 7.426 1 98.94 248 LEU B CA 1
ATOM 5031 C C . LEU B 1 248 ? -1.998 3.602 8.828 1 98.94 248 LEU B C 1
ATOM 5033 O O . LEU B 1 248 ? -1.051 4.367 9.023 1 98.94 248 LEU B O 1
ATOM 5037 N N . ILE B 1 249 ? -2.561 2.924 9.836 1 98.88 249 ILE B N 1
ATOM 5038 C CA . ILE B 1 249 ? -2.072 3.002 11.203 1 98.88 249 ILE B CA 1
ATOM 5039 C C . ILE B 1 249 ? -0.648 2.455 11.281 1 98.88 249 ILE B C 1
ATOM 5041 O O . ILE B 1 249 ? 0.227 3.068 11.898 1 98.88 249 ILE B O 1
ATOM 5045 N N . ALA B 1 250 ? -0.421 1.313 10.633 1 98.62 250 ALA B N 1
ATOM 5046 C CA . ALA B 1 250 ? 0.918 0.732 10.602 1 98.62 250 ALA B CA 1
ATOM 5047 C C . ALA B 1 250 ? 1.906 1.67 9.914 1 98.62 250 ALA B C 1
ATOM 5049 O O . ALA B 1 250 ? 3.053 1.803 10.352 1 98.62 250 ALA B O 1
ATOM 5050 N N . THR B 1 251 ? 1.468 2.271 8.82 1 98.81 251 THR B N 1
ATOM 5051 C CA . THR B 1 251 ? 2.297 3.223 8.086 1 98.81 251 THR B CA 1
ATOM 5052 C C . THR B 1 251 ? 2.662 4.414 8.969 1 98.81 251 THR B C 1
ATOM 5054 O O . THR B 1 251 ? 3.82 4.836 9 1 98.81 251 THR B O 1
ATOM 5057 N N . LEU B 1 252 ? 1.68 4.922 9.672 1 98.81 252 LEU B N 1
ATOM 5058 C CA . LEU B 1 252 ? 1.905 6.035 10.586 1 98.81 252 LEU B CA 1
ATOM 5059 C C . LEU B 1 252 ? 2.863 5.637 11.703 1 98.81 252 LEU B C 1
ATOM 5061 O O . LEU B 1 252 ? 3.756 6.406 12.07 1 98.81 252 LEU B O 1
ATOM 5065 N N . ASP B 1 253 ? 2.67 4.469 12.273 1 98.62 253 ASP B N 1
ATOM 5066 C CA . ASP B 1 253 ? 3.545 3.973 13.336 1 98.62 253 ASP B CA 1
ATOM 5067 C C . ASP B 1 253 ? 4.992 3.891 12.859 1 98.62 253 ASP B C 1
ATOM 5069 O O . ASP B 1 253 ? 5.91 4.285 13.578 1 98.62 253 ASP B O 1
ATOM 5073 N N . SER B 1 254 ? 5.137 3.365 11.672 1 98.44 254 SER B N 1
ATOM 5074 C CA . SER B 1 254 ? 6.469 3.307 11.078 1 98.44 254 SER B CA 1
ATOM 5075 C C . SER B 1 254 ? 7.074 4.699 10.945 1 98.44 254 SER B C 1
ATOM 5077 O O . SER B 1 254 ? 8.25 4.902 11.242 1 98.44 254 SER B O 1
ATOM 5079 N N . GLN B 1 255 ? 6.309 5.629 10.469 1 98.81 255 GLN B N 1
ATOM 5080 C CA . GLN B 1 255 ? 6.805 6.992 10.328 1 98.81 255 GLN B CA 1
ATOM 5081 C C . GLN B 1 255 ? 7.188 7.586 11.68 1 98.81 255 GLN B C 1
ATOM 5083 O O . GLN B 1 255 ? 8.219 8.242 11.805 1 98.81 255 GLN B O 1
ATOM 5088 N N . CYS B 1 256 ? 6.34 7.398 12.68 1 98.81 256 CYS B N 1
ATOM 5089 C CA . CYS B 1 256 ? 6.609 7.93 14.008 1 98.81 256 CYS B CA 1
ATOM 5090 C C . CYS B 1 256 ? 7.926 7.391 14.555 1 98.81 256 CYS B C 1
ATOM 5092 O O . CYS B 1 256 ? 8.703 8.133 15.164 1 98.81 256 CYS B O 1
ATOM 5094 N N . ALA B 1 257 ? 8.164 6.102 14.359 1 98.38 257 ALA B N 1
ATOM 5095 C CA . ALA B 1 257 ? 9.43 5.508 14.789 1 98.38 257 ALA B CA 1
ATOM 5096 C C . ALA B 1 257 ? 10.617 6.207 14.125 1 98.38 257 ALA B C 1
ATOM 5098 O O . ALA B 1 257 ? 11.633 6.473 14.773 1 98.38 257 ALA B O 1
ATOM 5099 N N . ALA B 1 258 ? 10.484 6.48 12.844 1 98.62 258 ALA B N 1
ATOM 5100 C CA . ALA B 1 258 ? 11.539 7.168 12.109 1 98.62 258 ALA B CA 1
ATOM 5101 C C . ALA B 1 258 ? 11.719 8.594 12.609 1 98.62 258 ALA B C 1
ATOM 5103 O O . ALA B 1 258 ? 12.844 9.078 12.742 1 98.62 258 ALA B O 1
ATOM 5104 N N . LEU B 1 259 ? 10.602 9.242 12.844 1 98.88 259 LEU B N 1
ATOM 5105 C CA . LEU B 1 259 ? 10.648 10.609 13.344 1 98.88 259 LEU B CA 1
ATOM 5106 C C . LEU B 1 259 ? 11.328 10.672 14.703 1 98.88 259 LEU B C 1
ATOM 5108 O O . LEU B 1 259 ? 12.094 11.602 14.977 1 98.88 259 LEU B O 1
ATOM 5112 N N . ALA B 1 260 ? 11.047 9.711 15.539 1 98.75 260 ALA B N 1
ATOM 5113 C CA . ALA B 1 260 ? 11.688 9.664 16.859 1 98.75 260 ALA B CA 1
ATOM 5114 C C . ALA B 1 260 ? 13.203 9.609 16.719 1 98.75 260 ALA B C 1
ATOM 5116 O O . ALA B 1 260 ? 13.922 10.227 17.5 1 98.75 260 ALA B O 1
ATOM 5117 N N . LYS B 1 261 ? 13.703 8.953 15.719 1 98 261 LYS B N 1
ATOM 5118 C CA . LYS B 1 261 ? 15.141 8.766 15.508 1 98 261 LYS B CA 1
ATOM 5119 C C . LYS B 1 261 ? 15.773 10.023 14.93 1 98 261 LYS B C 1
ATOM 5121 O O . LYS B 1 261 ? 16.984 10.211 15.031 1 98 261 LYS B O 1
ATOM 5126 N N . THR B 1 262 ? 14.93 10.867 14.312 1 98.69 262 THR B N 1
ATOM 5127 C CA . THR B 1 262 ? 15.5 11.984 13.57 1 98.69 262 THR B CA 1
ATOM 5128 C C . THR B 1 262 ? 15.234 13.305 14.281 1 98.69 262 THR B C 1
ATOM 5130 O O . THR B 1 262 ? 15.578 14.375 13.773 1 98.69 262 THR B O 1
ATOM 5133 N N . GLN B 1 263 ? 14.602 13.312 15.43 1 98.81 263 GLN B N 1
ATOM 5134 C CA . GLN B 1 263 ? 14.352 14.539 16.172 1 98.81 263 GLN B CA 1
ATOM 5135 C C . GLN B 1 263 ? 15.648 15.117 16.734 1 98.81 263 GLN B C 1
ATOM 5137 O O . GLN B 1 263 ? 16.484 14.383 17.266 1 98.81 263 GLN B O 1
ATOM 5142 N N . CYS B 1 264 ? 15.82 16.375 16.594 1 98.62 264 CYS B N 1
ATOM 5143 C CA . CYS B 1 264 ? 16.984 17.062 17.125 1 98.62 264 CYS B CA 1
ATOM 5144 C C . CYS B 1 264 ? 16.906 17.188 18.656 1 98.62 264 CYS B C 1
ATOM 5146 O O . CYS B 1 264 ? 15.82 17.031 19.234 1 98.62 264 CYS B O 1
ATOM 5148 N N . ALA B 1 265 ? 18 17.5 19.297 1 97.88 265 ALA B N 1
ATOM 5149 C CA . ALA B 1 265 ? 18.062 17.625 20.75 1 97.88 265 ALA B CA 1
ATOM 5150 C C . ALA B 1 265 ? 17.141 18.719 21.25 1 97.88 265 ALA B C 1
ATOM 5152 O O . ALA B 1 265 ? 16.578 18.609 22.344 1 97.88 265 ALA B O 1
ATOM 5153 N N . ASN B 1 266 ? 16.906 19.688 20.453 1 98.06 266 ASN B N 1
ATOM 5154 C CA . ASN B 1 266 ? 16.094 20.828 20.875 1 98.06 266 ASN B CA 1
ATOM 5155 C C . ASN B 1 266 ? 14.609 20.562 20.625 1 98.06 266 ASN B C 1
ATOM 5157 O O . ASN B 1 266 ? 13.773 21.453 20.844 1 98.06 266 ASN B O 1
ATOM 5161 N N . GLY B 1 267 ? 14.273 19.438 20.016 1 98.75 267 GLY B N 1
ATOM 5162 C CA . GLY B 1 267 ? 12.883 19.016 19.844 1 98.75 267 GLY B CA 1
ATOM 5163 C C . GLY B 1 267 ? 12.352 19.297 18.453 1 98.75 267 GLY B C 1
ATOM 5164 O O . GLY B 1 267 ? 11.289 18.797 18.078 1 98.75 267 GLY B O 1
ATOM 5165 N N . LEU B 1 268 ? 13.094 20.078 17.688 1 98.88 268 LEU B N 1
ATOM 5166 C CA . LEU B 1 268 ? 12.68 20.391 16.312 1 98.88 268 LEU B CA 1
ATOM 5167 C C . LEU B 1 268 ? 13.133 19.297 15.359 1 98.88 268 LEU B C 1
ATOM 5169 O O . LEU B 1 268 ? 13.938 18.438 15.727 1 98.88 268 LEU B O 1
ATOM 5173 N N . TRP B 1 269 ? 12.633 19.234 14.227 1 98.94 269 TRP B N 1
ATOM 5174 C CA . TRP B 1 269 ? 13.156 18.469 13.102 1 98.94 269 TRP B CA 1
ATOM 5175 C C . TRP B 1 269 ? 13.766 19.406 12.055 1 98.94 269 TRP B C 1
ATOM 5177 O O . TRP B 1 269 ? 13.445 20.594 12.008 1 98.94 269 TRP B O 1
ATOM 5187 N N . ARG B 1 270 ? 14.609 18.891 11.281 1 98.81 270 ARG B N 1
ATOM 5188 C CA . ARG B 1 270 ? 15.258 19.625 10.203 1 98.81 270 ARG B CA 1
ATOM 5189 C C . ARG B 1 270 ? 14.43 19.578 8.93 1 98.81 270 ARG B C 1
ATOM 5191 O O . ARG B 1 270 ? 13.555 18.719 8.781 1 98.81 270 ARG B O 1
ATOM 5198 N N . THR B 1 271 ? 14.695 20.484 8.008 1 98.88 271 THR B N 1
ATOM 5199 C CA . THR B 1 271 ? 13.945 20.562 6.762 1 98.88 271 THR B CA 1
ATOM 5200 C C . THR B 1 271 ? 14.094 19.281 5.957 1 98.88 271 THR B C 1
ATOM 5202 O O . THR B 1 271 ? 13.156 18.844 5.289 1 98.88 271 THR B O 1
ATOM 5205 N N . LEU B 1 272 ? 15.289 18.75 5.922 1 98.94 272 LEU B N 1
ATOM 5206 C CA . LEU B 1 272 ? 15.523 17.391 5.48 1 98.94 272 LEU B CA 1
ATOM 5207 C C . LEU B 1 272 ? 15.797 16.469 6.668 1 98.94 272 LEU B C 1
ATOM 5209 O O . LEU B 1 272 ? 16.797 16.625 7.363 1 98.94 272 LEU B O 1
ATOM 5213 N N . LEU B 1 273 ? 14.969 15.531 6.891 1 98.88 273 LEU B N 1
ATOM 5214 C CA . LEU B 1 273 ? 14.867 14.805 8.156 1 98.88 273 LEU B CA 1
ATOM 5215 C C . LEU B 1 273 ? 16.141 14 8.422 1 98.88 273 LEU B C 1
ATOM 5217 O O . LEU B 1 273 ? 16.531 13.812 9.57 1 98.88 273 LEU B O 1
ATOM 5221 N N . ASP B 1 274 ? 16.812 13.5 7.363 1 98.19 274 ASP B N 1
ATOM 5222 C CA . ASP B 1 274 ? 17.922 12.586 7.547 1 98.19 274 ASP B CA 1
ATOM 5223 C C . ASP B 1 274 ? 19.234 13.227 7.094 1 98.19 274 ASP B C 1
ATOM 5225 O O . ASP B 1 274 ? 20.203 12.523 6.773 1 98.19 274 ASP B O 1
ATOM 5229 N N . VAL B 1 275 ? 19.266 14.555 6.871 1 98.44 275 VAL B N 1
ATOM 5230 C CA . VAL B 1 275 ? 20.453 15.328 6.551 1 98.44 275 VAL B CA 1
ATOM 5231 C C . VAL B 1 275 ? 20.844 16.203 7.742 1 98.44 275 VAL B C 1
ATOM 5233 O O . VAL B 1 275 ? 20.016 16.953 8.266 1 98.44 275 VAL B O 1
ATOM 5236 N N . PRO B 1 276 ? 22.047 16.094 8.188 1 97.44 276 PRO B N 1
ATOM 5237 C CA . PRO B 1 276 ? 22.453 16.844 9.383 1 97.44 276 PRO B CA 1
ATOM 5238 C C . PRO B 1 276 ? 22.484 18.359 9.156 1 97.44 276 PRO B C 1
ATOM 5240 O O . PRO B 1 276 ? 22.594 18.812 8.016 1 97.44 276 PRO B O 1
ATOM 5243 N N . GLU B 1 277 ? 22.422 19.094 10.211 1 97.25 277 GLU B N 1
ATOM 5244 C CA . GLU B 1 277 ? 22.453 20.547 10.156 1 97.25 277 GLU B CA 1
ATOM 5245 C C . GLU B 1 277 ? 23.766 21.047 9.57 1 97.25 277 GLU B C 1
ATOM 5247 O O . GLU B 1 277 ? 23.797 22.062 8.883 1 97.25 277 GLU B O 1
ATOM 5252 N N . GLU B 1 278 ? 24.844 20.344 9.82 1 97.56 278 GLU B N 1
ATOM 5253 C CA . GLU B 1 278 ? 26.172 20.719 9.328 1 97.56 278 GLU B CA 1
ATOM 5254 C C . GLU B 1 278 ? 26.219 20.703 7.801 1 97.56 278 GLU B C 1
ATOM 5256 O O . GLU B 1 278 ? 27.031 21.391 7.191 1 97.56 278 GLU B O 1
ATOM 5261 N N . GLU B 1 279 ? 25.312 19.984 7.246 1 97.88 279 GLU B N 1
ATOM 5262 C CA . GLU B 1 279 ? 25.266 19.906 5.789 1 97.88 279 GLU B CA 1
ATOM 5263 C C . GLU B 1 279 ? 24.234 20.875 5.219 1 97.88 279 GLU B C 1
ATOM 5265 O O . GLU B 1 279 ? 23.969 20.875 4.016 1 97.88 279 GLU B O 1
ATOM 5270 N N . GLY B 1 280 ? 23.656 21.688 6.043 1 98.06 280 GLY B N 1
ATOM 5271 C CA . GLY B 1 280 ? 22.828 22.781 5.566 1 98.06 280 GLY B CA 1
ATOM 5272 C C . GLY B 1 280 ? 21.344 22.562 5.836 1 98.06 280 GLY B C 1
ATOM 5273 O O . GLY B 1 280 ? 20.531 23.453 5.57 1 98.06 280 GLY B O 1
ATOM 5274 N N . SER B 1 281 ? 20.984 21.422 6.371 1 98.62 281 SER B N 1
ATOM 5275 C CA . SER B 1 281 ? 19.578 21.188 6.676 1 98.62 281 SER B CA 1
ATOM 5276 C C . SER B 1 281 ? 19.156 21.922 7.953 1 98.62 281 SER B C 1
ATOM 5278 O O . SER B 1 281 ? 19.406 21.422 9.055 1 98.62 281 SER B O 1
ATOM 5280 N N . TYR B 1 282 ? 18.469 23 7.812 1 98.31 282 TYR B N 1
ATOM 5281 C CA . TYR B 1 282 ? 18.109 23.844 8.945 1 98.31 282 TYR B CA 1
ATOM 5282 C C . TYR B 1 282 ? 16.906 23.266 9.688 1 98.31 282 TYR B C 1
ATOM 5284 O O . TYR B 1 282 ? 16.188 22.422 9.156 1 98.31 282 TYR B O 1
ATOM 5292 N N . VAL B 1 283 ? 16.641 23.719 10.906 1 98.31 283 VAL B N 1
ATOM 5293 C CA . VAL B 1 283 ? 15.492 23.297 11.695 1 98.31 283 VAL B CA 1
ATOM 5294 C C . VAL B 1 283 ? 14.219 23.938 11.156 1 98.31 283 VAL B C 1
ATOM 5296 O O . VAL B 1 283 ? 14.25 25.078 10.688 1 98.31 283 VAL B O 1
ATOM 5299 N N . GLU B 1 284 ? 13.211 23.25 11.227 1 98.56 284 GLU B N 1
ATOM 5300 C CA . GLU B 1 284 ? 11.953 23.641 10.609 1 98.56 284 GLU B CA 1
ATOM 5301 C C . GLU B 1 284 ? 10.797 23.531 11.602 1 98.56 284 GLU B C 1
ATOM 5303 O O . GLU B 1 284 ? 10.359 22.422 11.93 1 98.56 284 GLU B O 1
ATOM 5308 N N . ALA B 1 285 ? 10.188 24.609 12.008 1 98.75 285 ALA B N 1
ATOM 5309 C CA . ALA B 1 285 ? 9.258 24.625 13.133 1 98.75 285 ALA B CA 1
ATOM 5310 C C . ALA B 1 285 ? 7.852 24.234 12.688 1 98.75 285 ALA B C 1
ATOM 5312 O O . ALA B 1 285 ? 7.102 23.625 13.445 1 98.75 285 ALA B O 1
ATOM 5313 N N . SER B 1 286 ? 7.465 24.641 11.469 1 98.69 286 SER B N 1
ATOM 5314 C CA . SER B 1 286 ? 6.133 24.266 11.016 1 98.69 286 SER B CA 1
ATOM 5315 C C . SER B 1 286 ? 5.988 22.75 10.883 1 98.69 286 SER B C 1
ATOM 5317 O O . SER B 1 286 ? 4.988 22.188 11.32 1 98.69 286 SER B O 1
ATOM 5319 N N . ALA B 1 287 ? 6.988 22.109 10.305 1 98.81 287 ALA B N 1
ATOM 5320 C CA . ALA B 1 287 ? 6.969 20.656 10.227 1 98.81 287 ALA B CA 1
ATOM 5321 C C . ALA B 1 287 ? 6.906 20.031 11.617 1 98.81 287 ALA B C 1
ATOM 5323 O O . ALA B 1 287 ? 6.176 19.062 11.844 1 98.81 287 ALA B O 1
ATOM 5324 N N . THR B 1 288 ? 7.664 20.562 12.523 1 98.94 288 THR B N 1
ATOM 5325 C CA . THR B 1 288 ? 7.688 20.078 13.898 1 98.94 288 THR B CA 1
ATOM 5326 C C . THR B 1 288 ? 6.293 20.141 14.516 1 98.94 288 THR B C 1
ATOM 5328 O O . THR B 1 288 ? 5.863 19.219 15.195 1 98.94 288 THR B O 1
ATOM 5331 N N . ALA B 1 289 ? 5.637 21.266 14.258 1 98.94 289 ALA B N 1
ATOM 5332 C CA . ALA B 1 289 ? 4.273 21.422 14.758 1 98.94 289 ALA B CA 1
ATOM 5333 C C . ALA B 1 289 ? 3.344 20.359 14.172 1 98.94 289 ALA B C 1
ATOM 5335 O O . ALA B 1 289 ? 2.51 19.797 14.875 1 98.94 289 ALA B O 1
ATOM 5336 N N . GLY B 1 290 ? 3.475 20.109 12.883 1 98.94 290 GLY B N 1
ATOM 5337 C CA . GLY B 1 290 ? 2.678 19.078 12.234 1 98.94 290 GLY B CA 1
ATOM 5338 C C . GLY B 1 290 ? 2.922 17.688 12.797 1 98.94 290 GLY B C 1
ATOM 5339 O O . GLY B 1 290 ? 1.979 16.922 13.008 1 98.94 290 GLY B O 1
ATOM 5340 N N . PHE B 1 291 ? 4.219 17.359 13.039 1 98.94 291 PHE B N 1
ATOM 5341 C CA . PHE B 1 291 ? 4.555 16.078 13.648 1 98.94 291 PHE B CA 1
ATOM 5342 C C . PHE B 1 291 ? 3.941 15.961 15.039 1 98.94 291 PHE B C 1
ATOM 5344 O O . PHE B 1 291 ? 3.346 14.938 15.375 1 98.94 291 PHE B O 1
ATOM 5351 N N . ALA B 1 292 ? 4.078 17.016 15.844 1 98.94 292 ALA B N 1
ATOM 5352 C CA . ALA B 1 292 ? 3.51 17.016 17.188 1 98.94 292 ALA B CA 1
ATOM 5353 C C . ALA B 1 292 ? 2.004 16.781 17.141 1 98.94 292 ALA B C 1
ATOM 5355 O O . ALA B 1 292 ? 1.486 15.93 17.875 1 98.94 292 ALA B O 1
ATOM 5356 N N . TYR B 1 293 ? 1.335 17.531 16.312 1 98.88 293 TYR B N 1
ATOM 5357 C CA . TYR B 1 293 ? -0.112 17.406 16.172 1 98.88 293 TYR B CA 1
ATOM 5358 C C . TYR B 1 293 ? -0.499 15.961 15.852 1 98.88 293 TYR B C 1
ATOM 5360 O O . TYR B 1 293 ? -1.352 15.375 16.531 1 98.88 293 TYR B O 1
ATOM 5368 N N . GLY B 1 294 ? 0.111 15.391 14.805 1 98.88 294 GLY B N 1
ATOM 5369 C CA . GLY B 1 294 ? -0.25 14.062 14.344 1 98.88 294 GLY B CA 1
ATOM 5370 C C . GLY B 1 294 ? 0.038 12.977 15.359 1 98.88 294 GLY B C 1
ATOM 5371 O O . GLY B 1 294 ? -0.786 12.086 15.578 1 98.88 294 GLY B O 1
ATOM 5372 N N . ILE B 1 295 ? 1.201 13.047 15.992 1 98.88 295 ILE B N 1
ATOM 5373 C CA . ILE B 1 295 ? 1.585 12.039 16.969 1 98.88 295 ILE B CA 1
ATOM 5374 C C . ILE B 1 295 ? 0.656 12.109 18.188 1 98.88 295 ILE B C 1
ATOM 5376 O O . ILE B 1 295 ? 0.159 11.086 18.656 1 98.88 295 ILE B O 1
ATOM 5380 N N . LEU B 1 296 ? 0.406 13.32 18.672 1 98.69 296 LEU B N 1
ATOM 5381 C CA . LEU B 1 296 ? -0.482 13.492 19.812 1 98.69 296 LEU B CA 1
ATOM 5382 C C . LEU B 1 296 ? -1.878 12.961 19.5 1 98.69 296 LEU B C 1
ATOM 5384 O O . LEU B 1 296 ? -2.48 12.266 20.312 1 98.69 296 LEU B O 1
ATOM 5388 N N . LYS B 1 297 ? -2.375 13.297 18.359 1 98.62 297 LYS B N 1
ATOM 5389 C CA . LYS B 1 297 ? -3.713 12.844 18 1 98.62 297 LYS B CA 1
ATOM 5390 C C . LYS B 1 297 ? -3.76 11.328 17.859 1 98.62 297 LYS B C 1
ATOM 5392 O O . LYS B 1 297 ? -4.715 10.688 18.312 1 98.62 297 LYS B O 1
ATOM 5397 N N . ALA B 1 298 ? -2.787 10.773 17.172 1 98.75 298 ALA B N 1
ATOM 5398 C CA . ALA B 1 298 ? -2.734 9.32 17 1 98.75 298 ALA B CA 1
ATOM 5399 C C . ALA B 1 298 ? -2.721 8.609 18.344 1 98.75 298 ALA B C 1
ATOM 5401 O O . ALA B 1 298 ? -3.373 7.574 18.516 1 98.75 298 ALA B O 1
ATOM 5402 N N . GLU B 1 299 ? -1.966 9.164 19.25 1 98.06 299 GLU B N 1
ATOM 5403 C CA . GLU B 1 299 ? -1.92 8.594 20.594 1 98.06 299 GLU B CA 1
ATOM 5404 C C . GLU B 1 299 ? -3.266 8.734 21.297 1 98.06 299 GLU B C 1
ATOM 5406 O O . GLU B 1 299 ? -3.771 7.77 21.875 1 98.06 299 GLU B O 1
ATOM 5411 N N . ARG B 1 300 ? -3.834 9.906 21.266 1 97.38 300 ARG B N 1
ATOM 5412 C CA . ARG B 1 300 ? -5.117 10.164 21.906 1 97.38 300 ARG B CA 1
ATOM 5413 C C . ARG B 1 300 ? -6.195 9.227 21.375 1 97.38 300 ARG B C 1
ATOM 5415 O O . ARG B 1 300 ? -7.023 8.727 22.141 1 97.38 300 ARG B O 1
ATOM 5422 N N . LYS B 1 301 ? -6.184 9.008 20.078 1 98 301 LYS B N 1
ATOM 5423 C CA . LYS B 1 301 ? -7.191 8.188 19.422 1 98 301 LYS B CA 1
ATOM 5424 C C . LYS B 1 301 ? -6.836 6.703 19.5 1 98 301 LYS B C 1
ATOM 5426 O O . LYS B 1 301 ? -7.555 5.855 18.969 1 98 301 LYS B O 1
ATOM 5431 N N . ARG B 1 302 ? -5.625 6.355 20.125 1 97.81 302 ARG B N 1
ATOM 5432 C CA . ARG B 1 302 ? -5.145 5 20.375 1 97.81 302 ARG B CA 1
ATOM 5433 C C . ARG B 1 302 ? -4.859 4.266 19.078 1 97.81 302 ARG B C 1
ATOM 5435 O O . ARG B 1 302 ? -5.07 3.055 18.969 1 97.81 302 ARG B O 1
ATOM 5442 N N . TYR B 1 303 ? -4.516 5.055 18.062 1 98.31 303 TYR B N 1
ATOM 5443 C CA . TYR B 1 303 ? -4.012 4.441 16.844 1 98.31 303 TYR B CA 1
ATOM 5444 C C . TYR B 1 303 ? -2.607 3.889 17.047 1 98.31 303 TYR B C 1
ATOM 5446 O O . TYR B 1 303 ? -2.25 2.854 16.484 1 98.31 303 TYR B O 1
ATOM 5454 N N . ILE B 1 304 ? -1.805 4.641 17.812 1 98 304 ILE B N 1
ATOM 5455 C CA . ILE B 1 304 ? -0.47 4.195 18.203 1 98 304 ILE B CA 1
ATOM 5456 C C . ILE B 1 304 ? -0.344 4.199 19.719 1 98 304 ILE B C 1
ATOM 5458 O O . ILE B 1 304 ? -1.199 4.75 20.422 1 98 304 ILE B O 1
ATOM 5462 N N . GLY B 1 305 ? 0.666 3.512 20.266 1 96.06 305 GLY B N 1
ATOM 5463 C CA . GLY B 1 305 ? 0.884 3.48 21.703 1 96.06 305 GLY B CA 1
ATOM 5464 C C . GLY B 1 305 ? 1.514 4.754 22.234 1 96.06 305 GLY B C 1
ATOM 5465 O O . GLY B 1 305 ? 1.548 5.773 21.547 1 96.06 305 GLY B O 1
ATOM 5466 N N . LYS B 1 306 ? 2.002 4.734 23.469 1 97.19 306 LYS B N 1
ATOM 5467 C CA . LYS B 1 306 ? 2.529 5.914 24.156 1 97.19 306 LYS B CA 1
ATOM 5468 C C . LYS B 1 306 ? 4.043 6.008 24 1 97.19 306 LYS B C 1
ATOM 5470 O O . LYS B 1 306 ? 4.691 6.828 24.656 1 97.19 306 LYS B O 1
ATOM 5475 N N . GLU B 1 307 ? 4.559 5.141 23.141 1 97 307 GLU B N 1
ATOM 5476 C CA . GLU B 1 307 ? 6.008 5.047 23 1 97 307 GLU B CA 1
ATOM 5477 C C . GLU B 1 307 ? 6.59 6.336 22.438 1 97 307 GLU B C 1
ATOM 5479 O O . GLU B 1 307 ? 7.793 6.586 22.562 1 97 307 GLU B O 1
ATOM 5484 N N . TYR B 1 308 ? 5.723 7.207 21.844 1 98.12 308 TYR B N 1
ATOM 5485 C CA . TYR B 1 308 ? 6.242 8.422 21.219 1 98.12 308 TYR B CA 1
ATOM 5486 C C . TYR B 1 308 ? 5.766 9.664 21.969 1 98.12 308 TYR B C 1
ATOM 5488 O O . TYR B 1 308 ? 5.871 10.781 21.453 1 98.12 308 TYR B O 1
ATOM 5496 N N . SER B 1 309 ? 5.219 9.508 23.156 1 97.56 309 SER B N 1
ATOM 5497 C CA . SER B 1 309 ? 4.676 10.617 23.938 1 97.56 309 SER B CA 1
ATOM 5498 C C . SER B 1 309 ? 5.734 11.688 24.188 1 97.56 309 SER B C 1
ATOM 5500 O O . SER B 1 309 ? 5.473 12.883 24 1 97.56 309 SER B O 1
ATOM 5502 N N . ASP B 1 310 ? 6.91 11.227 24.578 1 98.19 310 ASP B N 1
ATOM 5503 C CA . ASP B 1 310 ? 7.977 12.172 24.891 1 98.19 310 ASP B CA 1
ATOM 5504 C C . ASP B 1 310 ? 8.43 12.922 23.641 1 98.19 310 ASP B C 1
ATOM 5506 O O . ASP B 1 310 ? 8.797 14.094 23.703 1 98.19 310 ASP B O 1
ATOM 5510 N N . VAL B 1 311 ? 8.438 12.211 22.531 1 98.75 311 VAL B N 1
ATOM 5511 C CA . VAL B 1 311 ? 8.797 12.82 21.25 1 98.75 311 VAL B CA 1
ATOM 5512 C C . VAL B 1 311 ? 7.844 13.969 20.938 1 98.75 311 VAL B C 1
ATOM 5514 O O . VAL B 1 311 ? 8.281 15.062 20.578 1 98.75 311 VAL B O 1
ATOM 5517 N N . ALA B 1 312 ? 6.57 13.734 21.141 1 98.5 312 ALA B N 1
ATOM 5518 C CA . ALA B 1 312 ? 5.543 14.727 20.812 1 98.5 312 ALA B CA 1
ATOM 5519 C C . ALA B 1 312 ? 5.598 15.906 21.781 1 98.5 312 ALA B C 1
ATOM 5521 O O . ALA B 1 312 ? 5.465 17.062 21.375 1 98.5 312 ALA B O 1
ATOM 5522 N N . VAL B 1 313 ? 5.801 15.664 23.062 1 97.94 313 VAL B N 1
ATOM 5523 C CA . VAL B 1 313 ? 5.824 16.719 24.062 1 97.94 313 VAL B CA 1
ATOM 5524 C C . VAL B 1 313 ? 7.051 17.609 23.859 1 97.94 313 VAL B C 1
ATOM 5526 O O . VAL B 1 313 ? 6.961 18.828 23.953 1 97.94 313 VAL B O 1
ATOM 5529 N N . LYS B 1 314 ? 8.164 16.938 23.594 1 98.69 314 LYS B N 1
ATOM 5530 C CA . LYS B 1 314 ? 9.375 17.703 23.297 1 98.69 314 LYS B CA 1
ATOM 5531 C C . LYS B 1 314 ? 9.156 18.625 22.094 1 98.69 314 LYS B C 1
ATOM 5533 O O . LYS B 1 314 ? 9.648 19.75 22.078 1 98.69 314 LYS B O 1
ATOM 5538 N N . ALA B 1 315 ? 8.461 18.109 21.125 1 98.88 315 ALA B N 1
ATOM 5539 C CA . ALA B 1 315 ? 8.148 18.906 19.938 1 98.88 315 ALA B CA 1
ATOM 5540 C C . ALA B 1 315 ? 7.23 20.078 20.297 1 98.88 315 ALA B C 1
ATOM 5542 O O . ALA B 1 315 ? 7.414 21.188 19.797 1 98.88 315 ALA B O 1
ATOM 5543 N N . VAL B 1 316 ? 6.234 19.875 21.125 1 98.56 316 VAL B N 1
ATOM 5544 C CA . VAL B 1 316 ? 5.312 20.922 21.547 1 98.56 316 VAL B CA 1
ATOM 5545 C C . VAL B 1 316 ? 6.082 22.047 22.25 1 98.56 316 VAL B C 1
ATOM 5547 O O . VAL B 1 316 ? 5.875 23.219 21.953 1 98.56 316 VAL B O 1
ATOM 5550 N N . LYS B 1 317 ? 6.953 21.641 23.125 1 98.31 317 LYS B N 1
ATOM 5551 C CA . LYS B 1 317 ? 7.766 22.625 23.828 1 98.31 317 LYS B CA 1
ATOM 5552 C C . LYS B 1 317 ? 8.641 23.422 22.859 1 98.31 317 LYS B C 1
ATOM 5554 O O . LYS B 1 317 ? 8.789 24.641 23 1 98.31 317 LYS B O 1
ATOM 5559 N N . ALA B 1 318 ? 9.219 22.688 21.938 1 98.75 318 ALA B N 1
ATOM 5560 C CA . ALA B 1 318 ? 10.062 23.344 20.938 1 98.75 318 ALA B CA 1
ATOM 5561 C C . ALA B 1 318 ? 9.25 24.328 20.109 1 98.75 318 ALA B C 1
ATOM 5563 O O . ALA B 1 318 ? 9.727 25.422 19.766 1 98.75 318 ALA B O 1
ATOM 5564 N N . VAL B 1 319 ? 8.039 23.953 19.734 1 98.69 319 VAL B N 1
ATOM 5565 C CA . VAL B 1 319 ? 7.148 24.828 18.984 1 98.69 319 VAL B CA 1
ATOM 5566 C C . VAL B 1 319 ? 6.859 26.094 19.797 1 98.69 319 VAL B C 1
ATOM 5568 O O . VAL B 1 319 ? 6.965 27.203 19.281 1 98.69 319 VAL B O 1
ATOM 5571 N N . LEU B 1 320 ? 6.551 25.953 21.047 1 97.94 320 LEU B N 1
ATOM 5572 C CA . LEU B 1 320 ? 6.262 27.078 21.938 1 97.94 320 LEU B CA 1
ATOM 5573 C C . LEU B 1 320 ? 7.453 28.031 22.016 1 97.94 320 LEU B C 1
ATOM 5575 O O . LEU B 1 320 ? 7.281 29.25 22 1 97.94 320 LEU B O 1
ATOM 5579 N N . GLU B 1 321 ? 8.609 27.422 22.031 1 97.62 321 GLU B N 1
ATOM 5580 C CA . GLU B 1 321 ? 9.828 28.219 22.141 1 97.62 321 GLU B CA 1
ATOM 5581 C C . GLU B 1 321 ? 10.102 29 20.859 1 97.62 321 GLU B C 1
ATOM 5583 O O . GLU B 1 321 ? 10.914 29.922 20.844 1 97.62 321 GLU B O 1
ATOM 5588 N N . ASN B 1 322 ? 9.43 28.625 19.812 1 98.06 322 ASN B N 1
ATOM 5589 C CA . ASN B 1 322 ? 9.688 29.25 18.531 1 98.06 322 ASN B CA 1
ATOM 5590 C C . ASN B 1 322 ? 8.555 30.203 18.141 1 98.06 322 ASN B C 1
ATOM 5592 O O . ASN B 1 322 ? 8.469 30.641 16.984 1 98.06 322 ASN B O 1
ATOM 5596 N N . ILE B 1 323 ? 7.617 30.469 18.984 1 97.62 323 ILE B N 1
ATOM 5597 C CA . ILE B 1 323 ? 6.594 31.484 18.766 1 97.62 323 ILE B CA 1
ATOM 5598 C C . ILE B 1 323 ? 7.082 32.844 19.281 1 97.62 323 ILE B C 1
ATOM 5600 O O . ILE B 1 323 ? 7.406 32.969 20.453 1 97.62 323 ILE B O 1
ATOM 5604 N N . SER B 1 324 ? 7.168 33.812 18.453 1 96.44 324 SER B N 1
ATOM 5605 C CA . SER B 1 324 ? 7.609 35.156 18.844 1 96.44 324 SER B CA 1
ATOM 5606 C C . SER B 1 324 ? 6.582 35.812 19.75 1 96.44 324 SER B C 1
ATOM 5608 O O . SER B 1 324 ? 5.438 35.375 19.844 1 96.44 324 SER B O 1
ATOM 5610 N N . PRO B 1 325 ? 6.949 36.875 20.375 1 93.44 325 PRO B N 1
ATOM 5611 C CA . PRO B 1 325 ? 6 37.594 21.219 1 93.44 325 PRO B CA 1
ATOM 5612 C C . PRO B 1 325 ? 4.805 38.125 20.422 1 93.44 325 PRO B C 1
ATOM 5614 O O . PRO B 1 325 ? 3.709 38.281 20.969 1 93.44 325 PRO B O 1
ATOM 5617 N N . GLU B 1 326 ? 4.973 38.375 19.125 1 91.69 326 GLU B N 1
ATOM 5618 C CA . GLU B 1 326 ? 3.906 38.875 18.281 1 91.69 326 GLU B CA 1
ATOM 5619 C C . GLU B 1 326 ? 2.984 37.75 17.797 1 91.69 326 GLU B C 1
ATOM 5621 O O . GLU B 1 326 ? 1.902 38.031 17.266 1 91.69 326 GLU B O 1
ATOM 5626 N N . GLY B 1 327 ? 3.43 36.5 18.031 1 93.75 327 GLY B N 1
ATOM 5627 C CA . GLY B 1 327 ? 2.58 35.375 17.672 1 93.75 327 GLY B CA 1
ATOM 5628 C C . GLY B 1 327 ? 2.973 34.719 16.359 1 93.75 327 GLY B C 1
ATOM 5629 O O . GLY B 1 327 ? 2.172 34 15.75 1 93.75 327 GLY B O 1
ATOM 5630 N N . GLU B 1 328 ? 4.176 35 15.961 1 94.69 328 GLU B N 1
ATOM 5631 C CA . GLU B 1 328 ? 4.684 34.375 14.734 1 94.69 328 GLU B CA 1
ATOM 5632 C C . GLU B 1 328 ? 5.434 33.094 15.039 1 94.69 328 GLU B C 1
ATOM 5634 O O . GLU B 1 328 ? 6.246 33.031 15.969 1 94.69 328 GLU B O 1
ATOM 5639 N N . LEU B 1 329 ? 5.133 32.031 14.312 1 97.69 329 LEU B N 1
ATOM 5640 C CA . LEU B 1 329 ? 5.996 30.875 14.391 1 97.69 329 LEU B CA 1
ATOM 5641 C C . LEU B 1 329 ? 7.277 31.078 13.594 1 97.69 329 LEU B C 1
ATOM 5643 O O . LEU B 1 329 ? 7.238 31.141 12.359 1 97.69 329 LEU B O 1
ATOM 5647 N N . LEU B 1 330 ? 8.297 31.141 14.25 1 97 330 LEU B N 1
ATOM 5648 C CA . LEU B 1 330 ? 9.609 31.344 13.641 1 97 330 LEU B CA 1
ATOM 5649 C C . LEU B 1 330 ? 10.102 30.062 12.977 1 97 330 LEU B C 1
ATOM 5651 O O . LEU B 1 330 ? 9.492 29 13.141 1 97 330 LEU B O 1
ATOM 5655 N N . ASN B 1 331 ? 11.188 30.156 12.117 1 97.25 331 ASN B N 1
ATOM 5656 C CA . ASN B 1 331 ? 11.828 29.016 11.461 1 97.25 331 ASN B CA 1
ATOM 5657 C C . ASN B 1 331 ? 10.828 28.219 10.625 1 97.25 331 ASN B C 1
ATOM 5659 O O . ASN B 1 331 ? 10.766 26.984 10.711 1 97.25 331 ASN B O 1
ATOM 5663 N N . THR B 1 332 ? 9.922 28.922 9.984 1 97.44 332 THR B N 1
ATOM 5664 C CA . THR B 1 332 ? 8.984 28.359 9.023 1 97.44 332 THR B CA 1
ATOM 5665 C C . THR B 1 332 ? 9.477 28.578 7.598 1 97.44 332 THR B C 1
ATOM 5667 O O . THR B 1 332 ? 9.703 29.719 7.176 1 97.44 332 THR B O 1
ATOM 5670 N N . SER B 1 333 ? 9.68 27.469 6.934 1 96.69 333 SER B N 1
ATOM 5671 C CA . SER B 1 333 ? 10.133 27.578 5.551 1 96.69 333 SER B CA 1
ATOM 5672 C C . SER B 1 333 ? 8.992 28.031 4.637 1 96.69 333 SER B C 1
ATOM 5674 O O . SER B 1 333 ? 7.844 27.625 4.828 1 96.69 333 SER B O 1
ATOM 5676 N N . PHE B 1 334 ? 9.336 28.828 3.652 1 95.19 334 PHE B N 1
ATOM 5677 C CA . PHE B 1 334 ? 8.391 29.297 2.639 1 95.19 334 PHE B CA 1
ATOM 5678 C C . PHE B 1 334 ? 7.891 28.125 1.796 1 95.19 334 PHE B C 1
ATOM 5680 O O . PHE B 1 334 ? 8.375 27 1.935 1 95.19 334 PHE B O 1
ATOM 5687 N N . GLY B 1 335 ? 6.781 28.406 1.001 1 93.19 335 GLY B N 1
ATOM 5688 C CA . GLY B 1 335 ? 6.266 27.375 0.103 1 93.19 335 GLY B CA 1
ATOM 5689 C C . GLY B 1 335 ? 7.352 26.672 -0.679 1 93.19 335 GLY B C 1
ATOM 5690 O O . GLY B 1 335 ? 8.289 27.297 -1.163 1 93.19 335 GLY B O 1
ATOM 5691 N N . THR B 1 336 ? 7.242 25.344 -0.735 1 94.56 336 THR B N 1
ATOM 5692 C CA . THR B 1 336 ? 8.32 24.516 -1.273 1 94.56 336 THR B CA 1
ATOM 5693 C C . THR B 1 336 ? 7.816 23.672 -2.439 1 94.56 336 THR B C 1
ATOM 5695 O O . THR B 1 336 ? 7.027 22.734 -2.246 1 94.56 336 THR B O 1
ATOM 5698 N N . GLY B 1 337 ? 8.242 23.969 -3.637 1 95.44 337 GLY B N 1
ATOM 5699 C CA . GLY B 1 337 ? 7.953 23.125 -4.789 1 95.44 337 GLY B CA 1
ATOM 5700 C C . GLY B 1 337 ? 8.828 21.891 -4.859 1 95.44 337 GLY B C 1
ATOM 5701 O O . GLY B 1 337 ? 9.625 21.641 -3.955 1 95.44 337 GLY B O 1
ATOM 5702 N N . MET B 1 338 ? 8.68 21.141 -5.887 1 97.75 338 MET B N 1
ATOM 5703 C CA . MET B 1 338 ? 9.453 19.922 -6.059 1 97.75 338 MET B CA 1
ATOM 5704 C C . MET B 1 338 ? 10.914 20.234 -6.352 1 97.75 338 MET B C 1
ATOM 5706 O O . MET B 1 338 ? 11.219 20.922 -7.32 1 97.75 338 MET B O 1
ATOM 5710 N N . GLY B 1 339 ? 11.773 19.75 -5.465 1 97.44 339 GLY B N 1
ATOM 5711 C CA . GLY B 1 339 ? 13.203 19.922 -5.688 1 97.44 339 GLY B CA 1
ATOM 5712 C C . GLY B 1 339 ? 13.82 18.781 -6.469 1 97.44 339 GLY B C 1
ATOM 5713 O O . GLY B 1 339 ? 13.461 17.625 -6.273 1 97.44 339 GLY B O 1
ATOM 5714 N N . HIS B 1 340 ? 14.773 19.078 -7.344 1 97.31 340 HIS B N 1
ATOM 5715 C CA . HIS B 1 340 ? 15.461 18.062 -8.133 1 97.31 340 HIS B CA 1
ATOM 5716 C C . HIS B 1 340 ? 16.781 17.672 -7.492 1 97.31 340 HIS B C 1
ATOM 5718 O O . HIS B 1 340 ? 17.422 16.703 -7.922 1 97.31 340 HIS B O 1
ATOM 5724 N N . ASP B 1 341 ? 17.188 18.391 -6.512 1 98.12 341 ASP B N 1
ATOM 5725 C CA . ASP B 1 341 ? 18.312 18.031 -5.648 1 98.12 341 ASP B CA 1
ATOM 5726 C C . ASP B 1 341 ? 18.062 18.484 -4.207 1 98.12 341 ASP B C 1
ATOM 5728 O O . ASP B 1 341 ? 17.109 19.234 -3.939 1 98.12 341 ASP B O 1
ATOM 5732 N N . LEU B 1 342 ? 18.891 17.969 -3.307 1 98.44 342 LEU B N 1
ATOM 5733 C CA . LEU B 1 342 ? 18.672 18.234 -1.889 1 98.44 342 LEU B CA 1
ATOM 5734 C C . LEU B 1 342 ? 18.969 19.703 -1.557 1 98.44 342 LEU B C 1
ATOM 5736 O O . LEU B 1 342 ? 18.406 20.25 -0.618 1 98.44 342 LEU B O 1
ATOM 5740 N N . GLN B 1 343 ? 19.859 20.375 -2.293 1 98.62 343 GLN B N 1
ATOM 5741 C CA . GLN B 1 343 ? 20.203 21.766 -2.049 1 98.62 343 GLN B CA 1
ATOM 5742 C C . GLN B 1 343 ? 18.984 22.672 -2.174 1 98.62 343 GLN B C 1
ATOM 5744 O O . GLN B 1 343 ? 18.875 23.672 -1.459 1 98.62 343 GLN B O 1
ATOM 5749 N N . HIS B 1 344 ? 18.125 22.344 -3.072 1 98.44 344 HIS B N 1
ATOM 5750 C CA . HIS B 1 344 ? 16.891 23.094 -3.244 1 98.44 344 HIS B CA 1
ATOM 5751 C C . HIS B 1 344 ? 16.172 23.281 -1.914 1 98.44 344 HIS B C 1
ATOM 5753 O O . HIS B 1 344 ? 15.727 24.375 -1.591 1 98.44 344 HIS B O 1
ATOM 5759 N N . TYR B 1 345 ? 16.078 22.25 -1.15 1 98.5 345 TYR B N 1
ATOM 5760 C CA . TYR B 1 345 ? 15.336 22.266 0.105 1 98.5 345 TYR B CA 1
ATOM 5761 C C . TYR B 1 345 ? 16.078 23.047 1.178 1 98.5 345 TYR B C 1
ATOM 5763 O O . TYR B 1 345 ? 15.461 23.625 2.074 1 98.5 345 TYR B O 1
ATOM 5771 N N . LYS B 1 346 ? 17.359 23.094 1.078 1 98.38 346 LYS B N 1
ATOM 5772 C CA . LYS B 1 346 ? 18.188 23.812 2.047 1 98.38 346 LYS B CA 1
ATOM 5773 C C . LYS B 1 346 ? 18.156 25.312 1.794 1 98.38 346 LYS B C 1
ATOM 5775 O O . LYS B 1 346 ? 18.484 26.109 2.684 1 98.38 346 LYS B O 1
ATOM 5780 N N . ASP B 1 347 ? 17.734 25.656 0.595 1 98.06 347 ASP B N 1
ATOM 5781 C CA . ASP B 1 347 ? 17.828 27.047 0.183 1 98.06 347 ASP B CA 1
ATOM 5782 C C . ASP B 1 347 ? 16.484 27.766 0.358 1 98.06 347 ASP B C 1
ATOM 5784 O O . ASP B 1 347 ? 16.391 28.969 0.103 1 98.06 347 ASP B O 1
ATOM 5788 N N . ILE B 1 348 ? 15.477 27.078 0.786 1 97.31 348 ILE B N 1
ATOM 5789 C CA . ILE B 1 348 ? 14.164 27.703 0.929 1 97.31 348 ILE B CA 1
ATOM 5790 C C . ILE B 1 348 ? 14.219 28.766 2.018 1 97.31 348 ILE B C 1
ATOM 5792 O O . ILE B 1 348 ? 14.641 28.5 3.145 1 97.31 348 ILE B O 1
ATOM 5796 N N . PRO B 1 349 ? 13.781 30.016 1.718 1 95.25 349 PRO B N 1
ATOM 5797 C CA . PRO B 1 349 ? 13.781 31.047 2.748 1 95.25 349 PRO B CA 1
ATOM 5798 C C . PRO B 1 349 ? 12.82 30.75 3.898 1 95.25 349 PRO B C 1
ATOM 5800 O O . PRO B 1 349 ? 11.797 30.094 3.697 1 95.25 349 PRO B O 1
ATOM 5803 N N . ARG B 1 350 ? 13.148 31.172 5.098 1 95.12 350 ARG B N 1
ATOM 5804 C CA . ARG B 1 350 ? 12.273 31.078 6.262 1 95.12 350 ARG B CA 1
ATOM 5805 C C . ARG B 1 350 ? 11.562 32.406 6.523 1 95.12 350 ARG B C 1
ATOM 5807 O O . ARG B 1 350 ? 12.195 33.469 6.543 1 95.12 350 ARG B O 1
ATOM 5814 N N . THR B 1 351 ? 10.344 32.375 6.645 1 92.12 351 THR B N 1
ATOM 5815 C CA . THR B 1 351 ? 9.516 33.562 6.844 1 92.12 351 THR B CA 1
ATOM 5816 C C . THR B 1 351 ? 8.188 33.188 7.496 1 92.12 351 THR B C 1
ATOM 5818 O O . THR B 1 351 ? 7.812 32 7.52 1 92.12 351 THR B O 1
ATOM 5821 N N . SER B 1 352 ? 7.531 34.156 8.07 1 89.75 352 SER B N 1
ATOM 5822 C CA . SER B 1 352 ? 6.191 33.906 8.594 1 89.75 352 SER B CA 1
ATOM 5823 C C . SER B 1 352 ? 5.234 33.469 7.492 1 89.75 352 SER B C 1
ATOM 5825 O O . SER B 1 352 ? 5.215 34.062 6.406 1 89.75 352 SER B O 1
ATOM 5827 N N . MET B 1 353 ? 4.582 32.438 7.688 1 93.62 353 MET B N 1
ATOM 5828 C CA . MET B 1 353 ? 3.6 31.891 6.746 1 93.62 353 MET B CA 1
ATOM 5829 C C . MET B 1 353 ? 2.312 31.5 7.469 1 93.62 353 MET B C 1
ATOM 5831 O O . MET B 1 353 ? 2.352 31.047 8.609 1 93.62 353 MET B O 1
ATOM 5835 N N . PRO B 1 354 ? 1.104 31.594 6.785 1 94 354 PRO B N 1
ATOM 5836 C CA . PRO B 1 354 ? -0.171 31.219 7.402 1 94 354 PRO B CA 1
ATOM 5837 C C . PRO B 1 354 ? -0.17 29.781 7.926 1 94 354 PRO B C 1
ATOM 5839 O O . PRO B 1 354 ? -0.663 29.531 9.023 1 94 354 PRO B O 1
ATOM 5842 N N . TYR B 1 355 ? 0.391 28.891 7.129 1 96.44 355 TYR B N 1
ATOM 5843 C CA . TYR B 1 355 ? 0.333 27.484 7.52 1 96.44 355 TYR B CA 1
ATOM 5844 C C . TYR B 1 355 ? 1.214 27.219 8.734 1 96.44 355 TYR B C 1
ATOM 5846 O O . TYR B 1 355 ? 0.952 26.297 9.508 1 96.44 355 TYR B O 1
ATOM 5854 N N . GLY B 1 356 ? 2.297 27.969 8.883 1 96.75 356 GLY B N 1
ATOM 5855 C CA . GLY B 1 356 ? 3.094 27.828 10.094 1 96.75 356 GLY B CA 1
ATOM 5856 C C . GLY B 1 356 ? 2.311 28.109 11.359 1 96.75 356 GLY B C 1
ATOM 5857 O O . GLY B 1 356 ? 2.314 27.297 12.297 1 96.75 356 GLY B O 1
ATOM 5858 N N . GLN B 1 357 ? 1.628 29.266 11.359 1 96.69 357 GLN B N 1
ATOM 5859 C CA . GLN B 1 357 ? 0.77 29.641 12.484 1 96.69 357 GLN B CA 1
ATOM 5860 C C . GLN B 1 357 ? -0.296 28.562 12.727 1 96.69 357 GLN B C 1
ATOM 5862 O O . GLN B 1 357 ? -0.534 28.172 13.867 1 96.69 357 GLN B O 1
ATOM 5867 N N . ALA B 1 358 ? -0.897 28.125 11.664 1 98 358 ALA B N 1
ATOM 5868 C CA . ALA B 1 358 ? -1.998 27.172 11.742 1 98 358 ALA B CA 1
ATOM 5869 C C . ALA B 1 358 ? -1.526 25.844 12.32 1 98 358 ALA B C 1
ATOM 5871 O O . ALA B 1 358 ? -2.199 25.25 13.172 1 98 358 ALA B O 1
ATOM 5872 N N . MET B 1 359 ? -0.416 25.328 11.82 1 98.56 359 MET B N 1
ATOM 5873 C CA . MET B 1 359 ? 0.107 24.047 12.281 1 98.56 359 MET B CA 1
ATOM 5874 C C . MET B 1 359 ? 0.523 24.125 13.742 1 98.56 359 MET B C 1
ATOM 5876 O O . MET B 1 359 ? 0.318 23.172 14.508 1 98.56 359 MET B O 1
ATOM 5880 N N . ALA B 1 360 ? 1.108 25.266 14.164 1 98.75 360 ALA B N 1
ATOM 5881 C CA . ALA B 1 360 ? 1.406 25.469 15.578 1 98.75 360 ALA B CA 1
ATOM 5882 C C . ALA B 1 360 ? 0.131 25.438 16.422 1 98.75 360 ALA B C 1
ATOM 5884 O O . ALA B 1 360 ? 0.083 24.797 17.469 1 98.75 360 ALA B O 1
ATOM 5885 N N . MET B 1 361 ? -0.863 26.156 15.961 1 98.25 361 MET B N 1
ATOM 5886 C CA . MET B 1 361 ? -2.156 26.172 16.641 1 98.25 361 MET B CA 1
ATOM 5887 C C . MET B 1 361 ? -2.723 24.766 16.766 1 98.25 361 MET B C 1
ATOM 5889 O O . MET B 1 361 ? -3.203 24.375 17.844 1 98.25 361 MET B O 1
ATOM 5893 N N . MET B 1 362 ? -2.674 24.016 15.695 1 98.69 362 MET B N 1
ATOM 5894 C CA . MET B 1 362 ? -3.199 22.656 15.695 1 98.69 362 MET B CA 1
ATOM 5895 C C . MET B 1 362 ? -2.479 21.781 16.719 1 98.69 362 MET B C 1
ATOM 5897 O O . MET B 1 362 ? -3.115 21.047 17.469 1 98.69 362 MET B O 1
ATOM 5901 N N . ALA B 1 363 ? -1.164 21.891 16.75 1 98.75 363 ALA B N 1
ATOM 5902 C CA . ALA B 1 363 ? -0.374 21.141 17.719 1 98.75 363 ALA B CA 1
ATOM 5903 C C . ALA B 1 363 ? -0.77 21.5 19.156 1 98.75 363 ALA B C 1
ATOM 5905 O O . ALA B 1 363 ? -0.969 20.625 19.984 1 98.75 363 ALA B O 1
ATOM 5906 N N . LEU B 1 364 ? -0.879 22.797 19.406 1 98.5 364 LEU B N 1
ATOM 5907 C CA . LEU B 1 364 ? -1.188 23.281 20.75 1 98.5 364 LEU B CA 1
ATOM 5908 C C . LEU B 1 364 ? -2.619 22.922 21.141 1 98.5 364 LEU B C 1
ATOM 5910 O O . LEU B 1 364 ? -2.889 22.609 22.297 1 98.5 364 LEU B O 1
ATOM 5914 N N . VAL B 1 365 ? -3.531 23.016 20.203 1 98.31 365 VAL B N 1
ATOM 5915 C CA . VAL B 1 365 ? -4.914 22.625 20.469 1 98.31 365 VAL B CA 1
ATOM 5916 C C . VAL B 1 365 ? -4.977 21.156 20.875 1 98.31 365 VAL B C 1
ATOM 5918 O O . VAL B 1 365 ? -5.668 20.797 21.828 1 98.31 365 VAL B O 1
ATOM 5921 N N . GLU B 1 366 ? -4.266 20.312 20.062 1 98 366 GLU B N 1
ATOM 5922 C CA . GLU B 1 366 ? -4.246 18.891 20.422 1 98 366 GLU B CA 1
ATOM 5923 C C . GLU B 1 366 ? -3.621 18.688 21.797 1 98 366 GLU B C 1
ATOM 5925 O O . GLU B 1 366 ? -4.074 17.844 22.578 1 98 366 GLU B O 1
ATOM 5930 N N . PHE B 1 367 ? -2.592 19.438 22.094 1 97.5 367 PHE B N 1
ATOM 5931 C CA . PHE B 1 367 ? -1.932 19.375 23.391 1 97.5 367 PHE B CA 1
ATOM 5932 C C . PHE B 1 367 ? -2.891 19.781 24.5 1 97.5 367 PHE B C 1
ATOM 5934 O O . PHE B 1 367 ? -2.852 19.203 25.594 1 97.5 367 PHE B O 1
ATOM 5941 N N . LEU B 1 368 ? -3.764 20.719 24.281 1 95.88 368 LEU B N 1
ATOM 5942 C CA . LEU B 1 368 ? -4.73 21.203 25.266 1 95.88 368 LEU B CA 1
ATOM 5943 C C . LEU B 1 368 ? -5.676 20.094 25.688 1 95.88 368 LEU B C 1
ATOM 5945 O O . LEU B 1 368 ? -6.262 20.156 26.781 1 95.88 368 LEU B O 1
ATOM 5949 N N . ARG B 1 369 ? -5.832 19.125 24.859 1 93.56 369 ARG B N 1
ATOM 5950 C CA . ARG B 1 369 ? -6.746 18.031 25.172 1 93.56 369 ARG B CA 1
ATOM 5951 C C . ARG B 1 369 ? -6.227 17.219 26.359 1 93.56 369 ARG B C 1
ATOM 5953 O O . ARG B 1 369 ? -6.992 16.5 27 1 93.56 369 ARG B O 1
ATOM 5960 N N . ALA B 1 370 ? -4.969 17.328 26.594 1 88.88 370 ALA B N 1
ATOM 5961 C CA . ALA B 1 370 ? -4.359 16.578 27.703 1 88.88 370 ALA B CA 1
ATOM 5962 C C . ALA B 1 370 ? -4.777 17.156 29.047 1 88.88 370 ALA B C 1
ATOM 5964 O O . ALA B 1 370 ? -4.586 16.531 30.094 1 88.88 370 ALA B O 1
ATOM 5965 N N . TYR B 1 371 ? -5.328 18.344 29.062 1 85.19 371 TYR B N 1
ATOM 5966 C CA . TYR B 1 371 ? -5.738 18.984 30.312 1 85.19 371 TYR B CA 1
ATOM 5967 C C . TYR B 1 371 ? -7.129 18.531 30.734 1 85.19 371 TYR B C 1
ATOM 5969 O O . TYR B 1 371 ? -7.543 18.75 31.875 1 85.19 371 TYR B O 1
ATOM 5977 N N . ASN B 1 372 ? -7.898 17.953 29.812 1 77.69 372 ASN B N 1
ATOM 5978 C CA . ASN B 1 372 ? -9.242 17.469 30.094 1 77.69 372 ASN B CA 1
ATOM 5979 C C . ASN B 1 372 ? -9.234 16.031 30.609 1 77.69 372 ASN B C 1
ATOM 5981 O O . ASN B 1 372 ? -10.148 15.617 31.328 1 77.69 372 ASN B O 1
#

Organism: Fusarium culmorum (NCBI:txid5516)

InterPro domains:
  IPR008928 Six-hairpin glycosidase superfamily [SSF48208] (14-371)
  IPR010905 Glycosyl hydrolase, family 88 [PF07470] (27-370)
  IPR012341 Six-hairpin glycosidase-like superfamily [G3DSA:1.50.10.10] (7-372)
  IPR052043 Polysaccharide Degradation Enzymes [PTHR33886] (17-371)

pLDDT: mean 96.49, std 4.43, range [64.38, 98.94]

Sequence (744 aa):
MPTHVHSIASQDVHSQIQQLIHELVNIKDTTGEFLMTLADGQIIDTKGWNDWEWTHGIGLYGIWKYYEMTGEDKYLQIIEDWFSARFKEGHKGKNINTMAVFLTLAFVYEKTKNPTYLPWLDAWAEWAMHDLPRTKYGGFQHITYLDVNEQQLWDDTLMMTVMPLAKIGLVLNRPHYVAEAKKQFLLHVQYLFDTKTGLFFHGWTFKDGGHNFADARWARGNSWVTIVIPEFLELIGLNDSDPIGSHLIATLDSQCAALAKTQCANGLWRTLLDVPEEEGSYVEASATAGFAYGILKAERKRYIGKEYSDVAVKAVKAVLENISPEGELLNTSFGTGMGHDLQHYKDIPRTSMPYGQAMAMMALVEFLRAYNMPTHVHSIASQDVHSQIQQLIHELVNIKDTTGEFLMTLADGQIIDTKGWNDWEWTHGIGLYGIWKYYEMTGEDKYLQIIEDWFSARFKEGHKGKNINTMAVFLTLAFVYEKTKNPTYLPWLDAWAEWAMHDLPRTKYGGFQHITYLDVNEQQLWDDTLMMTVMPLAKIGLVLNRPHYVAEAKKQFLLHVQYLFDTKTGLFFHGWTFKDGGHNFADARWARGNSWVTIVIPEFLELIGLNDSDPIGSHLIATLDSQCAALAKTQCANGLWRTLLDVPEEEGSYVEASATAGFAYGILKAERKRYIGKEYSDVAVKAVKAVLENISPEGELLNTSFGTGMGHDLQHYKDIPRTSMPYGQAMAMMALVEFLRAYN

Solvent-accessible surface area (backbone atoms only — not comparable to full-atom values): 37550 Å² total; per-residue (Å²): 108,61,61,53,59,96,87,38,46,55,68,57,52,54,52,50,40,52,30,17,51,51,32,37,70,62,34,67,67,85,80,56,83,69,52,43,71,45,94,88,64,51,75,43,47,60,42,28,53,90,53,86,33,37,33,47,12,41,27,45,37,20,46,47,53,46,25,72,73,67,68,48,61,69,49,52,47,52,51,51,51,51,49,54,54,44,64,73,72,50,81,94,62,88,37,36,39,51,39,16,43,44,37,40,46,39,53,48,34,71,72,66,61,49,69,82,50,48,64,58,54,52,53,52,44,48,35,61,74,71,65,52,57,58,19,87,83,66,34,68,27,47,24,49,95,86,43,60,44,78,35,21,42,41,45,54,43,51,53,20,36,35,47,18,34,28,48,41,15,63,76,68,71,34,65,69,39,37,35,49,31,51,34,42,51,55,54,48,48,58,63,23,49,36,73,58,60,32,45,33,29,41,30,30,30,66,55,92,66,28,49,38,72,38,63,36,43,29,25,55,38,39,13,38,51,38,35,41,50,50,50,50,29,62,71,73,68,48,44,71,82,38,38,66,32,31,51,50,41,40,50,49,49,41,26,50,56,34,48,63,74,41,47,43,96,72,26,34,28,23,39,31,43,89,45,56,57,92,78,48,21,48,66,20,36,30,24,22,14,21,38,21,24,15,50,48,46,23,34,74,73,61,64,40,71,72,89,51,50,67,58,26,50,39,11,48,52,32,42,59,72,34,42,45,96,72,17,42,35,46,52,10,63,46,93,76,76,91,43,75,40,64,65,55,66,50,64,52,56,65,42,76,38,27,36,25,24,14,26,42,34,39,20,51,49,55,54,53,57,74,36,107,108,61,59,54,58,98,87,38,45,54,67,57,53,53,52,48,39,52,30,17,51,53,33,36,72,59,34,67,64,85,80,56,82,71,51,42,70,45,95,88,64,50,75,43,47,59,41,29,53,90,52,84,33,37,32,47,13,42,27,45,38,20,45,47,54,47,24,71,74,68,66,48,61,69,49,54,47,53,49,52,51,50,50,54,55,42,65,72,71,52,81,95,65,90,37,36,39,50,39,16,42,44,37,40,47,39,53,49,32,70,71,65,60,49,69,84,50,50,64,56,54,51,53,53,45,50,36,61,73,71,65,52,57,58,20,87,84,66,36,69,27,48,23,47,94,87,41,61,45,81,36,20,43,40,43,54,44,51,53,21,35,35,46,16,33,28,49,41,15,61,76,68,70,34,67,69,39,37,34,49,29,51,34,45,52,54,52,48,47,59,63,21,49,36,74,57,60,31,46,30,30,41,30,30,29,66,56,92,66,29,48,38,73,39,62,37,42,29,26,55,37,41,14,36,50,40,35,41,51,50,51,49,29,62,71,74,67,47,44,71,83,38,38,67,33,31,51,50,39,41,51,49,48,39,26,50,56,34,48,61,74,39,47,42,94,73,26,35,28,24,39,31,42,90,45,56,57,92,78,48,20,47,65,21,35,29,25,22,14,22,39,20,23,18,51,47,46,23,34,76,71,61,64,42,71,72,89,52,50,67,56,26,51,39,12,47,53,31,40,58,72,34,41,45,96,73,17,42,34,46,52,10,64,48,93,77,77,89,44,74,41,63,62,55,65,49,63,53,56,64,43,77,39,26,36,26,23,13,28,42,31,39,21,50,50,56,54,54,58,75,37,109

Foldseek 3Di:
DDQDDPRDGLVVLVVLLVLLLVCLQQWDDPPCPQWDAFPVGDIADQFHQQGAWLLNLLLLVLLVLVCVLPVDVVSVVSLVVNCVNDVVVDHPDDFLTRQSNLLNLLVNCLVPVPVVSLVVLVVNLCCQPPVQDAAVPGARQHCDSHGHNHQKDFLVSLNRPLSSQLSSCVSVVPVVSVVSSLVNVVVQCVQFQDPVLLAGQGMWGPPPVIDSQASFSFLQSRLSLLQNLLVSCVSVVHDCVDPSNVVSLVSNVSNLVSQLVQADPQLFAWRGRPDDVVVQGHTALLSLLSNLLSVLSCCVVVSDDCPCVVSSVSSLVSQVVQQDPSSFRWRHFRDQDRDNHPVSSSPTDTDGTSNSSSSNSSSSSSVSVVND/DDQDDPRDGLVVLVVLLVLLLVCLQQWDDPPCPQWDAFPVGDIADQFHQQGAWLLNLLLLVLLVLVCVLPVDVVSVVSLVVNCVNDVVVDHPDDFLTRQSNLLNLLVNCLVPVPVVSLVVLVVNLCCQPPVQDAAPPGARQHCDSHGHNHNKDFLVSLNRPLSSQLSSCVSVVPVVSVVSSLVNVVVQCVQFQDPVLLAGQGMWGPPPVIDSQASFSFLQSRLSLLQNLLVSCVSVVHDCVDPSNVVSLVSNVSNLVSQLVQADPQLFAWRGRPDDVVVQGHTALLSLLSNLLSVLSCCVVVSDDCPCVVSSVSSLVSQVVQQDPSSFRWRHFRDQDRDNHPVSSSPTDTDGTSNSSSSNSSSSSSVSVVSD

Radius of gyration: 28.45 Å; Cα contacts (8 Å, |Δi|>4): 1413; chains: 2; bounding box: 53×86×70 Å

Secondary structure (DSSP, 8-state):
--SEETTEEHHHHHHHHHHHHHHHHT---SS-TTEEEPTTS-EEESSSSSS-SHHHHHHHHHHHHHHHHH--HHHHHHHHHHHHHHHHH--S---TGGGGHHHHHHHHHHHH--GGGHHHHHHHHHIIIIIS-B-GGG-B----SS---TTEEETHHIIIIIHHHHHHHHHTT-HHHHHHHHHHHHHHHHHHB-TTTS-B-SEEESSTT-B-TTT--BHHHHHHHHHHHHHHHHHHT--TTSHHHHHHHHHHHHHHHHHHHH--TTS-EESBTTS-GGGT--EEHHHHHHHHHHHHHHHHTTSS-GGGHHHHHHHHHHHHHTB-TTS-BSSPBP-----SSHHHHHTPPB---HHHHHHHHHHHHHHHGGG-/--SEETTEEHHHHHHHHHHHHHHHHT---SS-TTEEEPTTS-EEESSSSSS-SHHHHHHHHHHHHHHHHH--HHHHHHHHHHHHHHHHH--S---TTGGGHHHHHHHHHHHH--GGGHHHHHHHHHIIIIIS-B-GGG-B----SS---TTEEETHHIIIIIHHHHHHHHHTT-HHHHHHHHHHHHHHHHHHB-TTTS-B-SEEESSTT-B-TTT--BHHHHHHHHHHHHHHHHHHT--TTSHHHHHHHHHHHHHHHHHHHH--TTS-EESBTTS-GGGT--EEHHHHHHHHHHHHHHHHTTSS-STTHHHHHHHHHHHHHTB-TTS-BSSPBP-----SSHHHHHTPPB---HHHHHHHHHHHHHHHGGG-

Nearest PDB structures (foldseek):
  3qwt-assembly1_A  TM=9.878E-01  e=7.351E-44  Salmonella enterica subsp. enterica serovar Paratyphi A
  3pmm-assembly1_A  TM=9.745E-01  e=9.272E-42  Klebsiella pneumoniae subsp. pneumoniae MGH 78578
  4xuv-assembly1_B  TM=9.605E-01  e=2.963E-35  Thermothielavioides terrestris NRRL 8126
  4q88-assembly2_B  TM=7.751E-01  e=5.531E-14  Phocaeicola vulgatus ATCC 8482
  5noa-assembly1_A  TM=7.878E-01  e=3.393E-13  Bacteroides thetaiotaomicron